Protein AF-0000000084722275 (afdb_homodimer)

Secondary structure (DSSP, 8-state):
--HHHHHHHHHHHHHHHHHHHHHHHHH---HHHHHHHHHHHHHHHHHIIIIIIHHHHHHHHTTHHHHHHHHHHHHHHHHHHHHHTGGG-S-TT-SSSSTTHHHHHHHHHHHHHHHHH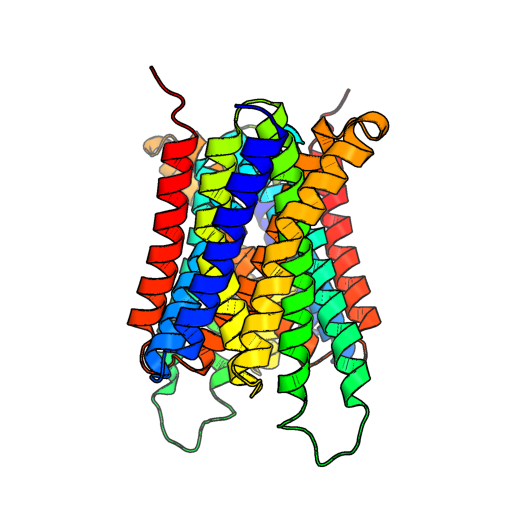HHHHHHHHHHHT-HHHHHHHHHHHHHHHHHHHHHHHHHTT--HHHHHHHHHHHHHHHHHHHHHHHHHHHHH-GGGHHHHHHHHHHHHHHHIIIIIIHHHHHHH-GGGHHHHHHHHHHHHHHHHHHHHHHHS---/--HHHHHHHHHHHHHHHHHHHHHHHHH---HHHHHHHHHHHHHHHHHIIIIIIHHHHHHHHTTHHHHHHHHHHHHHHHHHHHHHTTTT-S-TT-SSSSTTHHHHHHHHHHHHHHHHHHHHHHHHHHHHT-HHHHHHHHHHHHHHHHHHHHHHHHHTT--HHHHHHHHHHHHHHHHHHHHHHHHHHHHH-GGGHHHHHHHHHHHHHHHIIIIIIHHHHHHH-GGGHHHHHHHHHHHHHHHHHHHHHHHS---

Sequence (502 aa):
MPLAVALTLYSLIILVGALVGALAVVLTRTPTRLVTFLAFAAGVMFGAAFFHMLPEAYVGGGFWAFALVPAGFVFLMVLERYVLTHACEEPADCKEHVHGHTLGLTAFLGLSTHTLFDGIALGSAVKEGVGLMALMAITSHKVPSSLSLASILKAEGKSTSRILLFAVLYGLMVPVGAVLYFAFDAVLRFESLAPRALAFSAGTFLYVAVTDLLPHVNRHGKDNKARNLVALVTGLVLMLALARVAEFPGHMPLAVALTLYSLIILVGALVGALAVVLTRTPTRLVTFLAFAAGVMFGAAFFHMLPEAYVGGGFWAFALVPAGFVFLMVLERYVLTHACEEPADCKEHVHGHTLGLTAFLGLSTHTLFDGIALGSAVKEGVGLMALMAITSHKVPSSLSLASILKAEGKSTSRILLFAVLYGLMVPVGAVLYFAFDAVLRFESLAPRALAFSAGTFLYVAVTDLLPHVNRHGKDNKARNLVALVTGLVLMLALARVAEFPGH

Nearest PDB structures (foldseek):
  7z6n-assembly1_A  TM=6.896E-01  e=9.309E-08  Bordetella bronchiseptica
  7z6m-assembly1_A-2  TM=6.397E-01  e=1.444E-07  Bordetella bronchiseptica
  5tsb-assembly1_A  TM=6.300E-01  e=4.137E-07  Bordetella bronchiseptica RB50
  7a0g-assembly1_III  TM=2.943E-01  e=6.308E+00  Serratia marcescens
  7z6n-assembly1_A  TM=6.908E-01  e=7.361E-08  Bordetella bronchiseptica

Structure (mmCIF, N/CA/C/O backbone):
data_AF-0000000084722275-model_v1
#
loop_
_entity.id
_entity.type
_entity.pdbx_description
1 polymer 'Zinc transporter, ZIP family'
#
loop_
_atom_site.group_PDB
_atom_site.id
_atom_site.type_symbol
_atom_site.label_atom_id
_atom_site.label_alt_id
_atom_site.label_comp_id
_atom_site.label_asym_id
_atom_site.label_entity_id
_atom_site.label_seq_id
_atom_site.pdbx_PDB_ins_code
_atom_site.Cartn_x
_atom_site.Cartn_y
_atom_site.Cartn_z
_atom_site.occupancy
_atom_site.B_iso_or_equiv
_atom_site.auth_seq_id
_atom_site.auth_comp_id
_atom_site.auth_asym_id
_atom_site.auth_atom_id
_atom_site.pdbx_PDB_model_num
ATOM 1 N N . MET A 1 1 ? 23.125 -27.984 -13.422 1 70.94 1 MET A N 1
ATOM 2 C CA . MET A 1 1 ? 21.891 -28.406 -14.094 1 70.94 1 MET A CA 1
ATOM 3 C C . MET A 1 1 ? 21.625 -27.531 -15.312 1 70.94 1 MET A C 1
ATOM 5 O O . MET A 1 1 ? 21.891 -26.328 -15.297 1 70.94 1 MET A O 1
ATOM 9 N N . PRO A 1 2 ? 21.266 -28.172 -16.453 1 86 2 PRO A N 1
ATOM 10 C CA . PRO A 1 2 ? 20.953 -27.328 -17.625 1 86 2 PRO A CA 1
ATOM 11 C C . PRO A 1 2 ? 19.844 -26.328 -17.344 1 86 2 PRO A C 1
ATOM 13 O O . PRO A 1 2 ? 18.922 -26.609 -16.562 1 86 2 PRO A O 1
ATOM 16 N N . LEU A 1 3 ? 20.047 -25.203 -17.812 1 87.31 3 LEU A N 1
ATOM 17 C CA . LEU A 1 3 ? 19.156 -24.062 -17.594 1 87.31 3 LEU A CA 1
ATOM 18 C C . LEU A 1 3 ? 17.703 -24.453 -17.844 1 87.31 3 LEU A C 1
ATOM 20 O O . LEU A 1 3 ? 16.828 -24.125 -17.047 1 87.31 3 LEU A O 1
ATOM 24 N N . ALA A 1 4 ? 17.5 -25.203 -18.906 1 89 4 ALA A N 1
ATOM 25 C CA . ALA A 1 4 ? 16.141 -25.594 -19.297 1 89 4 ALA A CA 1
ATOM 26 C C . ALA A 1 4 ? 15.523 -26.531 -18.25 1 89 4 ALA A C 1
ATOM 28 O O . ALA A 1 4 ? 14.328 -26.438 -17.969 1 89 4 ALA A O 1
ATOM 29 N N . VAL A 1 5 ? 16.297 -27.391 -17.719 1 90.81 5 VAL A N 1
ATOM 30 C CA . VAL A 1 5 ? 15.828 -28.344 -16.734 1 90.81 5 VAL A CA 1
ATOM 31 C C . VAL A 1 5 ? 15.477 -27.625 -15.438 1 90.81 5 VAL A C 1
ATOM 33 O O . VAL A 1 5 ? 14.43 -27.875 -14.844 1 90.81 5 VAL A O 1
ATOM 36 N N . ALA A 1 6 ? 16.328 -26.734 -15.07 1 91.94 6 ALA A N 1
ATOM 37 C CA . ALA A 1 6 ? 16.078 -25.969 -13.859 1 91.94 6 ALA A CA 1
ATOM 38 C C . ALA A 1 6 ? 14.805 -25.141 -13.992 1 91.94 6 ALA A C 1
ATOM 40 O O . ALA A 1 6 ? 13.969 -25.141 -13.086 1 91.94 6 ALA A O 1
ATOM 41 N N . LEU A 1 7 ? 14.641 -24.547 -15.094 1 92.69 7 LEU A N 1
ATOM 42 C CA . LEU A 1 7 ? 13.469 -23.703 -15.32 1 92.69 7 LEU A CA 1
ATOM 43 C C . LEU A 1 7 ? 12.188 -24.531 -15.32 1 92.69 7 LEU A C 1
ATOM 45 O O . LEU A 1 7 ? 11.18 -24.109 -14.75 1 92.69 7 LEU A O 1
ATOM 49 N N . THR A 1 8 ? 12.312 -25.641 -15.992 1 93.31 8 THR A N 1
ATOM 50 C CA . THR A 1 8 ? 11.141 -26.5 -16.062 1 93.31 8 THR A CA 1
ATOM 51 C C . THR A 1 8 ? 10.773 -27.016 -14.672 1 93.31 8 THR A C 1
ATOM 53 O O . THR A 1 8 ? 9.609 -27 -14.281 1 93.31 8 THR A O 1
ATOM 56 N N . LEU A 1 9 ? 11.734 -27.422 -13.938 1 95.12 9 LEU A N 1
ATOM 57 C CA . LEU A 1 9 ? 11.5 -27.953 -12.594 1 95.12 9 LEU A CA 1
ATOM 58 C C . LEU A 1 9 ? 10.938 -26.875 -11.68 1 95.12 9 LEU A C 1
ATOM 60 O O . LEU A 1 9 ? 9.961 -27.109 -10.961 1 95.12 9 LEU A O 1
ATOM 64 N N . TYR A 1 10 ? 11.562 -25.766 -11.711 1 95.44 10 TYR A N 1
ATOM 65 C CA . TYR A 1 10 ? 11.117 -24.672 -10.859 1 95.44 10 TYR A CA 1
ATOM 66 C C . TYR A 1 10 ? 9.711 -24.219 -11.234 1 95.44 10 TYR A C 1
ATOM 68 O O . TYR A 1 10 ? 8.883 -23.969 -10.359 1 95.44 10 TYR A O 1
ATOM 76 N N . SER A 1 11 ? 9.438 -24.156 -12.5 1 95.44 11 SER A N 1
ATOM 77 C CA . SER A 1 11 ? 8.109 -23.766 -12.961 1 95.44 11 SER A CA 1
ATOM 78 C C . SER A 1 11 ? 7.055 -24.766 -12.523 1 95.44 11 SER A C 1
ATOM 80 O O . SER A 1 11 ? 5.945 -24.391 -12.148 1 95.44 11 SER A O 1
ATOM 82 N N . LEU A 1 12 ? 7.438 -25.969 -12.594 1 95.31 12 LEU A N 1
ATOM 83 C CA . LEU A 1 12 ? 6.512 -27.016 -12.172 1 95.31 12 LEU A CA 1
ATOM 84 C C . LEU A 1 12 ? 6.215 -26.906 -10.68 1 95.31 12 LEU A C 1
ATOM 86 O O . LEU A 1 12 ? 5.062 -27.062 -10.266 1 95.31 12 LEU A O 1
ATOM 90 N N . ILE A 1 13 ? 7.203 -26.719 -9.93 1 95.88 13 ILE A N 1
ATOM 91 C CA . ILE A 1 13 ? 7.039 -26.578 -8.484 1 95.88 13 ILE A CA 1
ATOM 92 C C . ILE A 1 13 ? 6.098 -25.422 -8.188 1 95.88 13 ILE A C 1
ATOM 94 O O . ILE A 1 13 ? 5.191 -25.547 -7.355 1 95.88 13 ILE A O 1
ATOM 98 N N . ILE A 1 14 ? 6.285 -24.359 -8.859 1 95.31 14 ILE A N 1
ATOM 99 C CA . ILE A 1 14 ? 5.473 -23.172 -8.656 1 95.31 14 ILE A CA 1
ATOM 100 C C . ILE A 1 14 ? 4.039 -23.438 -9.102 1 95.31 14 ILE A C 1
ATOM 102 O O . ILE A 1 14 ? 3.088 -23.031 -8.422 1 95.31 14 ILE A O 1
ATOM 106 N N . LEU A 1 15 ? 3.908 -24.141 -10.211 1 95.5 15 LEU A N 1
ATOM 107 C CA . LEU A 1 15 ? 2.584 -24.516 -10.695 1 95.5 15 LEU A CA 1
ATOM 108 C C . LEU A 1 15 ? 1.864 -25.406 -9.688 1 95.5 15 LEU A C 1
ATOM 110 O O . LEU A 1 15 ? 0.67 -25.219 -9.438 1 95.5 15 LEU A O 1
ATOM 114 N N . VAL A 1 16 ? 2.562 -26.312 -9.164 1 95.94 16 VAL A N 1
ATOM 115 C CA . VAL A 1 16 ? 1.996 -27.188 -8.141 1 95.94 16 VAL A CA 1
ATOM 116 C C . VAL A 1 16 ? 1.581 -26.359 -6.926 1 95.94 16 VAL A C 1
ATOM 118 O O . VAL A 1 16 ? 0.532 -26.609 -6.328 1 95.94 16 VAL A O 1
ATOM 121 N N . GLY A 1 17 ? 2.391 -25.438 -6.566 1 94.62 17 GLY A N 1
ATOM 122 C CA . GLY A 1 17 ? 2.029 -24.531 -5.484 1 94.62 17 GLY A CA 1
ATOM 123 C C . GLY A 1 17 ? 0.72 -23.797 -5.727 1 94.62 17 GLY A C 1
ATOM 124 O O . GLY A 1 17 ? -0.114 -23.703 -4.824 1 94.62 17 GLY A O 1
ATOM 125 N N . ALA A 1 18 ? 0.558 -23.328 -6.922 1 95.12 18 ALA A N 1
ATOM 126 C CA . ALA A 1 18 ? -0.686 -22.656 -7.293 1 95.12 18 ALA A CA 1
ATOM 127 C C . ALA A 1 18 ? -1.877 -23.594 -7.168 1 95.12 18 ALA A C 1
ATOM 129 O O . ALA A 1 18 ? -2.934 -23.203 -6.66 1 95.12 18 ALA A O 1
ATOM 130 N N . LEU A 1 19 ? -1.652 -24.797 -7.57 1 95.62 19 LEU A N 1
ATOM 131 C CA . LEU A 1 19 ? -2.725 -25.781 -7.512 1 95.62 19 LEU A CA 1
ATOM 132 C C . LEU A 1 19 ? -3.051 -26.156 -6.07 1 95.62 19 LEU A C 1
ATOM 134 O O . LEU A 1 19 ? -4.215 -26.344 -5.723 1 95.62 19 LEU A O 1
ATOM 138 N N . VAL A 1 20 ? -2.059 -26.281 -5.277 1 94.81 20 VAL A N 1
ATOM 139 C CA . VAL A 1 20 ? -2.246 -26.609 -3.869 1 94.81 20 VAL A CA 1
ATOM 140 C C . VAL A 1 20 ? -3.072 -25.516 -3.193 1 94.81 20 VAL A C 1
ATOM 142 O O . VAL A 1 20 ? -3.998 -25.797 -2.434 1 94.81 20 VAL A O 1
ATOM 145 N N . GLY A 1 21 ? -2.729 -24.281 -3.455 1 93.81 21 GLY A N 1
ATOM 146 C CA . GLY A 1 21 ? -3.502 -23.188 -2.908 1 93.81 21 GLY A CA 1
ATOM 147 C C . GLY A 1 21 ? -4.965 -23.219 -3.311 1 93.81 21 GLY A C 1
ATOM 148 O O . GLY A 1 21 ? -5.848 -23.031 -2.475 1 93.81 21 GLY A O 1
ATOM 149 N N . ALA A 1 22 ? -5.191 -23.516 -4.555 1 95.25 22 ALA A N 1
ATOM 150 C CA . ALA A 1 22 ? -6.559 -23.578 -5.059 1 95.25 22 ALA A CA 1
ATOM 151 C C . ALA A 1 22 ? -7.305 -24.766 -4.461 1 95.25 22 ALA A C 1
ATOM 153 O O . ALA A 1 22 ? -8.477 -24.656 -4.086 1 95.25 22 ALA A O 1
ATOM 154 N N . LEU A 1 23 ? -6.66 -25.859 -4.371 1 94.88 23 LEU A N 1
ATOM 155 C CA . LEU A 1 23 ? -7.266 -27.062 -3.824 1 94.88 23 LEU A CA 1
ATOM 156 C C . LEU A 1 23 ? -7.645 -26.859 -2.359 1 94.88 23 LEU A C 1
ATOM 158 O O . LEU A 1 23 ? -8.68 -27.359 -1.912 1 94.88 23 LEU A O 1
ATOM 162 N N . ALA A 1 24 ? -6.84 -26.188 -1.645 1 92.75 24 ALA A N 1
ATOM 163 C CA . ALA A 1 24 ? -7.141 -25.906 -0.242 1 92.75 24 ALA A CA 1
ATOM 164 C C . ALA A 1 24 ? -8.477 -25.188 -0.1 1 92.75 24 ALA A C 1
ATOM 166 O O . ALA A 1 24 ? -9.258 -25.484 0.8 1 92.75 24 ALA A O 1
ATOM 167 N N . VAL A 1 25 ? -8.711 -24.312 -0.997 1 91.81 25 VAL A N 1
ATOM 168 C CA . VAL A 1 25 ? -9.945 -23.531 -0.958 1 91.81 25 VAL A CA 1
ATOM 169 C C . VAL A 1 25 ? -11.125 -24.422 -1.356 1 91.81 25 VAL A C 1
ATOM 171 O O . VAL A 1 25 ? -12.172 -24.406 -0.705 1 91.81 25 VAL A O 1
ATOM 174 N N . VAL A 1 26 ? -10.977 -25.219 -2.375 1 92.94 26 VAL A N 1
ATOM 175 C CA . VAL A 1 26 ? -12.047 -26.062 -2.887 1 92.94 26 VAL A CA 1
ATOM 176 C C . VAL A 1 26 ? -12.445 -27.094 -1.827 1 92.94 26 VAL A C 1
ATOM 178 O O . VAL A 1 26 ? -13.625 -27.422 -1.695 1 92.94 26 VAL A O 1
ATOM 181 N N . LEU A 1 27 ? -11.477 -27.438 -1.078 1 92.19 27 LEU A N 1
ATOM 182 C CA . LEU A 1 27 ? -11.719 -28.484 -0.098 1 92.19 27 LEU A CA 1
ATOM 183 C C . LEU A 1 27 ? -12.211 -27.906 1.221 1 92.19 27 LEU A C 1
ATOM 185 O O . LEU A 1 27 ? -12.688 -28.641 2.092 1 92.19 27 LEU A O 1
ATOM 189 N N . THR A 1 28 ? -12.023 -26.672 1.397 1 88.12 28 THR A N 1
ATOM 190 C CA . THR A 1 28 ? -12.453 -26.047 2.639 1 88.12 28 THR A CA 1
ATOM 191 C C . THR A 1 28 ? -13.953 -25.766 2.613 1 88.12 28 THR A C 1
ATOM 193 O O . THR A 1 28 ? -14.453 -25.109 1.698 1 88.12 28 THR A O 1
ATOM 196 N N . ARG A 1 29 ? -14.625 -26.234 3.637 1 81.88 29 ARG A N 1
ATOM 197 C CA . ARG A 1 29 ? -16.078 -26.109 3.699 1 81.88 29 ARG A CA 1
ATOM 198 C C . ARG A 1 29 ? -16.5 -25.109 4.77 1 81.88 29 ARG A C 1
ATOM 200 O O . ARG A 1 29 ? -17.656 -24.719 4.836 1 81.88 29 ARG A O 1
ATOM 207 N N . THR A 1 30 ? -15.578 -24.688 5.559 1 85.25 30 THR A N 1
ATOM 208 C CA . THR A 1 30 ? -15.914 -23.766 6.645 1 85.25 30 THR A CA 1
ATOM 209 C C . THR A 1 30 ? -15.57 -22.328 6.266 1 85.25 30 THR A C 1
ATOM 211 O O . THR A 1 30 ? -14.398 -21.984 6.125 1 85.25 30 THR A O 1
ATOM 214 N N . PRO A 1 31 ? -16.516 -21.562 6.195 1 81.75 31 PRO A N 1
ATOM 215 C CA . PRO A 1 31 ? -16.297 -20.172 5.773 1 81.75 31 PRO A CA 1
ATOM 216 C C . PRO A 1 31 ? -15.312 -19.438 6.676 1 81.75 31 PRO A C 1
ATOM 218 O O . PRO A 1 31 ? -14.531 -18.609 6.195 1 81.75 31 PRO A O 1
ATOM 221 N N . THR A 1 32 ? -15.336 -19.812 7.863 1 85.38 32 THR A N 1
ATOM 222 C CA . THR A 1 32 ? -14.461 -19.125 8.812 1 85.38 32 THR A CA 1
ATOM 223 C C . THR A 1 32 ? -13 -19.453 8.523 1 85.38 32 THR A C 1
ATOM 225 O O . THR A 1 32 ? -12.133 -18.578 8.641 1 85.38 32 THR A O 1
ATOM 228 N N . ARG A 1 33 ? -12.781 -20.656 8.148 1 87.38 33 ARG A N 1
ATOM 229 C CA . ARG A 1 33 ? -11.414 -21.047 7.816 1 87.38 33 ARG A CA 1
ATOM 230 C C . ARG A 1 33 ? -10.945 -20.359 6.543 1 87.38 33 ARG A C 1
ATOM 232 O O . ARG A 1 33 ? -9.773 -19.969 6.441 1 87.38 33 ARG A O 1
ATOM 239 N N . LEU A 1 34 ? -11.836 -20.188 5.691 1 86.56 34 LEU A N 1
ATOM 240 C CA . LEU A 1 34 ? -11.492 -19.516 4.438 1 86.56 34 LEU A CA 1
ATOM 241 C C . LEU A 1 34 ? -11.086 -18.062 4.684 1 86.56 34 LEU A C 1
ATOM 243 O O . LEU A 1 34 ? -10.109 -17.578 4.105 1 86.56 34 LEU A O 1
ATOM 247 N N . VAL A 1 35 ? -11.828 -17.484 5.543 1 89.69 35 VAL A N 1
ATOM 248 C CA . VAL A 1 35 ? -11.562 -16.078 5.855 1 89.69 35 VAL A CA 1
ATOM 249 C C . VAL A 1 35 ? -10.195 -15.961 6.535 1 89.69 35 VAL A C 1
ATOM 251 O O . VAL A 1 35 ? -9.43 -15.039 6.242 1 89.69 35 VAL A O 1
ATOM 254 N N . THR A 1 36 ? -9.914 -16.906 7.336 1 90.56 36 THR A N 1
ATOM 255 C CA . THR A 1 36 ? -8.625 -16.906 8.016 1 90.56 36 THR A CA 1
ATOM 256 C C . THR A 1 36 ? -7.492 -17.125 7.027 1 90.56 36 THR A C 1
ATOM 258 O O . THR A 1 36 ? -6.445 -16.484 7.121 1 90.56 36 THR A O 1
ATOM 261 N N . PHE A 1 37 ? -7.723 -17.969 6.094 1 88.12 37 PHE A N 1
ATOM 262 C CA . PHE A 1 37 ? -6.734 -18.203 5.047 1 88.12 37 PHE A CA 1
ATOM 263 C C . PHE A 1 37 ? -6.496 -16.938 4.23 1 88.12 37 PHE A C 1
ATOM 265 O O . PHE A 1 37 ? -5.355 -16.641 3.861 1 88.12 37 PHE A O 1
ATOM 272 N N . LEU A 1 38 ? -7.566 -16.281 4.047 1 89.38 38 LEU A N 1
ATOM 273 C CA . LEU A 1 38 ? -7.461 -15.055 3.268 1 89.38 38 LEU A CA 1
ATOM 274 C C . LEU A 1 38 ? -6.68 -13.992 4.031 1 89.38 38 LEU A C 1
ATOM 276 O O . LEU A 1 38 ? -5.898 -13.242 3.438 1 89.38 38 LEU A O 1
ATOM 280 N N . ALA A 1 39 ? -6.898 -13.977 5.297 1 93.38 39 ALA A N 1
ATOM 281 C CA . ALA A 1 39 ? -6.145 -13.047 6.133 1 93.38 39 ALA A CA 1
ATOM 282 C C . ALA A 1 39 ? -4.652 -13.359 6.098 1 93.38 39 ALA A C 1
ATOM 284 O O . ALA A 1 39 ? -3.824 -12.453 5.969 1 93.38 39 ALA A O 1
ATOM 285 N N . PHE A 1 40 ? -4.375 -14.617 6.18 1 92.62 40 PHE A N 1
ATOM 286 C CA . PHE A 1 40 ? -2.994 -15.07 6.086 1 92.62 40 PHE A CA 1
ATOM 287 C C . PHE A 1 40 ? -2.396 -14.703 4.73 1 92.62 40 PHE A C 1
ATOM 289 O O . PHE A 1 40 ? -1.274 -14.195 4.66 1 92.62 40 PHE A O 1
ATOM 296 N N . ALA A 1 41 ? -3.164 -14.922 3.719 1 90.69 41 ALA A N 1
ATOM 297 C CA . ALA A 1 41 ? -2.713 -14.617 2.363 1 90.69 41 ALA A CA 1
ATOM 298 C C . ALA A 1 41 ? -2.447 -13.125 2.199 1 90.69 41 ALA A C 1
ATOM 300 O O . ALA A 1 41 ? -1.479 -12.727 1.546 1 90.69 41 ALA A O 1
ATOM 301 N N . ALA A 1 42 ? -3.285 -12.328 2.748 1 93 42 ALA A N 1
ATOM 302 C CA . ALA A 1 42 ? -3.09 -10.883 2.695 1 93 42 ALA A CA 1
ATOM 303 C C . ALA A 1 42 ? -1.769 -10.484 3.348 1 93 42 ALA A C 1
ATOM 305 O O . ALA A 1 42 ? -1.024 -9.664 2.805 1 93 42 ALA A O 1
ATOM 306 N N . GLY A 1 43 ? -1.472 -11.094 4.48 1 94.19 43 GLY A N 1
ATOM 307 C CA . GLY A 1 43 ? -0.21 -10.844 5.156 1 94.19 43 GLY A CA 1
ATOM 308 C C . GLY A 1 43 ? 1 -11.242 4.336 1 94.19 43 GLY A C 1
ATOM 309 O O . GLY A 1 43 ? 1.98 -10.5 4.258 1 94.19 43 GLY A O 1
ATOM 310 N N . VAL A 1 44 ? 0.883 -12.344 3.75 1 92.31 44 VAL A N 1
ATOM 311 C CA . VAL A 1 44 ? 1.979 -12.859 2.934 1 92.31 44 VAL A CA 1
ATOM 312 C C . VAL A 1 44 ? 2.209 -11.938 1.738 1 92.31 44 VAL A C 1
ATOM 314 O O . VAL A 1 44 ? 3.35 -11.594 1.425 1 92.31 44 VAL A O 1
ATOM 317 N N . MET A 1 45 ? 1.144 -11.586 1.123 1 90 45 MET A N 1
ATOM 318 C CA . MET A 1 45 ? 1.269 -10.742 -0.063 1 90 45 MET A CA 1
ATOM 319 C C . MET A 1 45 ? 1.81 -9.367 0.304 1 90 45 MET A C 1
ATOM 321 O O . MET A 1 45 ? 2.658 -8.82 -0.403 1 90 45 MET A O 1
ATOM 325 N N . PHE A 1 46 ? 1.295 -8.875 1.338 1 93.12 46 PHE A N 1
ATOM 326 C CA . PHE A 1 46 ? 1.776 -7.598 1.846 1 93.12 46 PHE A CA 1
ATOM 327 C C . PHE A 1 46 ? 3.254 -7.68 2.211 1 93.12 46 PHE A C 1
ATOM 329 O O . PHE A 1 46 ? 4.043 -6.812 1.833 1 93.12 46 PHE A O 1
ATOM 336 N N . GLY A 1 47 ? 3.672 -8.703 2.908 1 92.88 47 GLY A N 1
ATOM 337 C CA . GLY A 1 47 ? 5.062 -8.938 3.266 1 92.88 47 GLY A CA 1
ATOM 338 C C . GLY A 1 47 ? 5.957 -9.164 2.062 1 92.88 47 GLY A C 1
ATOM 339 O O . GLY A 1 47 ? 7.078 -8.656 2.014 1 92.88 47 GLY A O 1
ATOM 340 N N . ALA A 1 48 ? 5.453 -9.914 1.145 1 89.81 48 ALA A N 1
ATOM 341 C CA . ALA A 1 48 ? 6.223 -10.156 -0.072 1 89.81 48 ALA A CA 1
ATOM 342 C C . ALA A 1 48 ? 6.527 -8.852 -0.8 1 89.81 48 ALA A C 1
ATOM 344 O O . ALA A 1 48 ? 7.637 -8.664 -1.306 1 89.81 48 ALA A O 1
ATOM 345 N N . ALA A 1 49 ? 5.602 -7.977 -0.807 1 91.31 49 ALA A N 1
ATOM 346 C CA . ALA A 1 49 ? 5.773 -6.695 -1.489 1 91.31 49 ALA A CA 1
ATOM 347 C C . ALA A 1 49 ? 6.848 -5.855 -0.809 1 91.31 49 ALA A C 1
ATOM 349 O O . ALA A 1 49 ? 7.758 -5.344 -1.471 1 91.31 49 ALA A O 1
ATOM 350 N N . PHE A 1 50 ? 6.875 -5.84 0.513 1 92.44 50 PHE A N 1
ATOM 351 C CA . PHE A 1 50 ? 7.707 -4.875 1.22 1 92.44 50 PHE A CA 1
ATOM 352 C C . PHE A 1 50 ? 9.031 -5.508 1.646 1 92.44 50 PHE A C 1
ATOM 354 O O . PHE A 1 50 ? 10.047 -4.824 1.75 1 92.44 50 PHE A O 1
ATOM 361 N N . PHE A 1 51 ? 9.016 -6.812 1.908 1 90.88 51 PHE A N 1
ATOM 362 C CA . PHE A 1 51 ? 10.219 -7.41 2.49 1 90.88 51 PHE A CA 1
ATOM 363 C C . PHE A 1 51 ? 11.062 -8.078 1.417 1 90.88 51 PHE A C 1
ATOM 365 O O . PHE A 1 51 ? 12.258 -8.305 1.616 1 90.88 51 PHE A O 1
ATOM 372 N N . HIS A 1 52 ? 10.477 -8.336 0.359 1 86.69 52 HIS A N 1
ATOM 373 C CA . HIS A 1 52 ? 11.219 -9.062 -0.661 1 86.69 52 HIS A CA 1
ATOM 374 C C . HIS A 1 52 ? 11.25 -8.297 -1.978 1 86.69 52 HIS A C 1
ATOM 376 O O . HIS A 1 52 ? 12.32 -7.887 -2.436 1 86.69 52 HIS A O 1
ATOM 382 N N . MET A 1 53 ? 10.164 -7.988 -2.561 1 87.38 53 MET A N 1
ATOM 383 C CA . MET A 1 53 ? 10.078 -7.441 -3.912 1 87.38 53 MET A CA 1
ATOM 384 C C . MET A 1 53 ? 10.68 -6.039 -3.965 1 87.38 53 MET A C 1
ATOM 386 O O . MET A 1 53 ? 11.508 -5.746 -4.824 1 87.38 53 MET A O 1
ATOM 390 N N . LEU A 1 54 ? 10.25 -5.227 -3.049 1 89 54 LEU A N 1
ATOM 391 C CA . LEU A 1 54 ? 10.68 -3.83 -3.088 1 89 54 LEU A CA 1
ATOM 392 C C . LEU A 1 54 ? 12.172 -3.707 -2.805 1 89 54 LEU A C 1
ATOM 394 O O . LEU A 1 54 ? 12.883 -3.002 -3.521 1 8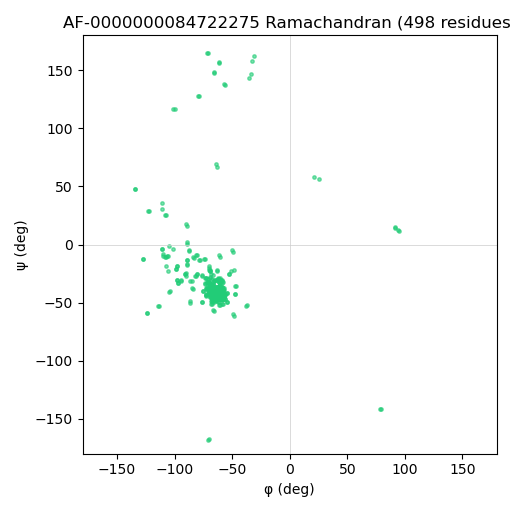9 54 LEU A O 1
ATOM 398 N N . PRO A 1 55 ? 12.719 -4.355 -1.796 1 87.31 55 PRO A N 1
ATOM 399 C CA . PRO A 1 55 ? 14.164 -4.285 -1.574 1 87.31 55 PRO A CA 1
ATOM 400 C C . PRO A 1 55 ? 14.969 -4.797 -2.768 1 87.31 55 PRO A C 1
ATOM 402 O O . PRO A 1 55 ? 15.953 -4.168 -3.166 1 87.31 55 PRO A O 1
ATOM 405 N N . GLU A 1 56 ? 14.555 -5.879 -3.348 1 82.44 56 GLU A N 1
ATOM 406 C CA . GLU A 1 56 ? 15.242 -6.414 -4.516 1 82.44 56 GLU A CA 1
ATOM 407 C C . GLU A 1 56 ? 15.148 -5.457 -5.699 1 82.44 56 GLU A C 1
ATOM 409 O O . GLU A 1 56 ? 16.125 -5.266 -6.43 1 82.44 56 GLU A O 1
ATOM 414 N N . ALA A 1 57 ? 14.008 -4.926 -5.844 1 85.44 57 ALA A N 1
ATOM 415 C CA . ALA A 1 57 ? 13.812 -3.967 -6.926 1 85.44 57 ALA A CA 1
ATOM 416 C C . ALA A 1 57 ? 14.703 -2.742 -6.738 1 85.44 57 ALA A C 1
ATOM 418 O O . ALA A 1 57 ? 15.242 -2.209 -7.711 1 85.44 57 ALA A O 1
ATOM 419 N N . TYR A 1 58 ? 14.82 -2.324 -5.578 1 84.69 58 TYR A N 1
ATOM 420 C CA . TYR A 1 58 ? 15.625 -1.139 -5.312 1 84.69 58 TYR A CA 1
ATOM 421 C C . TYR A 1 58 ? 17.109 -1.425 -5.531 1 84.69 58 TYR A C 1
ATOM 423 O O . TYR A 1 58 ? 17.828 -0.608 -6.117 1 84.69 58 TYR A O 1
ATOM 431 N N . VAL A 1 59 ? 17.594 -2.523 -5.047 1 83.25 59 VAL A N 1
ATOM 432 C CA . VAL A 1 59 ? 19 -2.893 -5.191 1 83.25 59 VAL A CA 1
ATOM 433 C C . VAL A 1 59 ? 19.344 -3.018 -6.672 1 83.25 59 VAL A C 1
ATOM 435 O O . VAL A 1 59 ? 20.406 -2.58 -7.105 1 83.25 59 VAL A O 1
ATOM 438 N N . GLY A 1 60 ? 18.406 -3.51 -7.422 1 78.94 60 GLY A N 1
ATOM 439 C CA . GLY A 1 60 ? 18.672 -3.742 -8.828 1 78.94 60 GLY A CA 1
ATOM 440 C C . GLY A 1 60 ? 18.328 -2.557 -9.711 1 78.94 60 GLY A C 1
ATOM 441 O O . GLY A 1 60 ? 18.875 -2.41 -10.805 1 78.94 60 GLY A O 1
ATOM 442 N N . GLY A 1 61 ? 17.422 -1.729 -9.281 1 79.06 61 GLY A N 1
ATOM 443 C CA . GLY A 1 61 ? 16.906 -0.721 -10.195 1 79.06 61 GLY A CA 1
ATOM 444 C C . GLY A 1 61 ? 16.984 0.687 -9.633 1 79.06 61 GLY A C 1
ATOM 445 O O . GLY A 1 61 ? 16.719 1.659 -10.344 1 79.06 61 GLY A O 1
ATOM 446 N N . GLY A 1 62 ? 17.25 0.845 -8.359 1 83.88 62 GLY A N 1
ATOM 447 C CA . GLY A 1 62 ? 17.375 2.164 -7.758 1 83.88 62 GLY A CA 1
ATOM 448 C C . GLY A 1 62 ? 16.031 2.818 -7.48 1 83.88 62 GLY A C 1
ATOM 449 O O . GLY A 1 62 ? 15.07 2.141 -7.113 1 83.88 62 GLY A O 1
ATOM 450 N N . PHE A 1 63 ? 15.922 4.074 -7.68 1 81.5 63 PHE A N 1
ATOM 451 C CA . PHE A 1 63 ? 14.773 4.887 -7.281 1 81.5 63 PHE A CA 1
ATOM 452 C C . PHE A 1 63 ? 13.531 4.488 -8.062 1 81.5 63 PHE A C 1
ATOM 454 O O . PHE A 1 63 ? 12.414 4.555 -7.547 1 81.5 63 PHE A O 1
ATOM 461 N N . TRP A 1 64 ? 13.766 4.039 -9.25 1 81.31 64 TRP A N 1
ATOM 462 C CA . TRP A 1 64 ? 12.625 3.691 -10.086 1 81.31 64 TRP A CA 1
ATOM 463 C C . TRP A 1 64 ? 11.82 2.551 -9.477 1 81.31 64 TRP A C 1
ATOM 465 O O . TRP A 1 64 ? 10.648 2.359 -9.805 1 81.31 64 TRP A O 1
ATOM 475 N N . ALA A 1 65 ? 12.438 1.752 -8.602 1 81.56 65 ALA A N 1
ATOM 476 C CA . ALA A 1 65 ? 11.742 0.682 -7.887 1 81.56 65 ALA A CA 1
ATOM 477 C C . ALA A 1 65 ? 10.578 1.235 -7.062 1 81.56 65 ALA A C 1
ATOM 479 O O . ALA A 1 65 ? 9.516 0.621 -6.992 1 81.56 65 ALA A O 1
ATOM 480 N N . PHE A 1 66 ? 10.766 2.447 -6.613 1 84.88 66 PHE A N 1
ATOM 481 C CA . PHE A 1 66 ? 9.734 3.062 -5.781 1 84.88 66 PHE A CA 1
ATOM 482 C C . PHE A 1 66 ? 8.625 3.648 -6.645 1 84.88 66 PHE A C 1
ATOM 484 O O . PHE A 1 66 ? 7.461 3.666 -6.238 1 84.88 66 PHE A O 1
ATOM 491 N N . ALA A 1 67 ? 9.016 4.004 -7.844 1 87 67 ALA A N 1
ATOM 492 C CA . ALA A 1 67 ? 8.055 4.668 -8.719 1 87 67 ALA A CA 1
ATOM 493 C C . ALA A 1 67 ? 7.121 3.658 -9.383 1 87 67 ALA A C 1
ATOM 495 O O . ALA A 1 67 ? 5.961 3.963 -9.664 1 87 67 ALA A O 1
ATOM 496 N N . LEU A 1 68 ? 7.57 2.52 -9.5 1 89.19 68 LEU A N 1
ATOM 497 C CA . LEU A 1 68 ? 6.812 1.546 -10.281 1 89.19 68 LEU A CA 1
ATOM 498 C C . LEU A 1 68 ? 5.82 0.796 -9.391 1 89.19 68 LEU A C 1
ATOM 500 O O . LEU A 1 68 ? 4.891 0.16 -9.891 1 89.19 68 LEU A O 1
ATOM 504 N N . VAL A 1 69 ? 5.973 0.909 -8.07 1 91.88 69 VAL A N 1
ATOM 505 C CA . VAL A 1 69 ? 5.031 0.251 -7.172 1 91.88 69 VAL A CA 1
ATOM 506 C C . VAL A 1 69 ? 3.66 0.912 -7.285 1 91.88 69 VAL A C 1
ATOM 508 O O . VAL A 1 69 ? 2.662 0.242 -7.562 1 91.88 69 VAL A O 1
ATOM 511 N N . PRO A 1 70 ? 3.611 2.25 -7.164 1 93.94 70 PRO A N 1
ATOM 512 C CA . PRO A 1 70 ? 2.307 2.885 -7.359 1 93.94 70 PRO A CA 1
ATOM 513 C C . PRO A 1 70 ? 1.738 2.65 -8.758 1 93.94 70 PRO A C 1
ATOM 515 O O . PRO A 1 70 ? 0.52 2.551 -8.93 1 93.94 70 PRO A O 1
ATOM 518 N N . ALA A 1 71 ? 2.609 2.553 -9.75 1 91.81 71 ALA A N 1
ATOM 519 C CA . ALA A 1 71 ? 2.15 2.301 -11.117 1 91.81 71 ALA A CA 1
ATOM 520 C C . ALA A 1 71 ? 1.438 0.954 -11.211 1 91.81 71 ALA A C 1
ATOM 522 O O . ALA A 1 71 ? 0.38 0.849 -11.836 1 91.81 71 ALA A O 1
ATOM 523 N N . GLY A 1 72 ? 2.018 -0.066 -10.633 1 90.12 72 GLY A N 1
ATOM 524 C CA . GLY A 1 72 ? 1.366 -1.366 -10.602 1 90.12 72 GLY A CA 1
ATOM 525 C C . GLY A 1 72 ? 0.042 -1.354 -9.859 1 90.12 72 GLY A C 1
ATOM 526 O O . GLY A 1 72 ? -0.924 -1.984 -10.297 1 90.12 72 GLY A O 1
ATOM 527 N N . PHE A 1 73 ? 0.024 -0.628 -8.766 1 92.69 73 PHE A N 1
ATOM 528 C CA . PHE A 1 73 ? -1.193 -0.488 -7.977 1 92.69 73 PHE A CA 1
ATOM 529 C C . PHE A 1 73 ? -2.295 0.177 -8.797 1 92.69 73 PHE A C 1
ATOM 531 O O . PHE A 1 73 ? -3.41 -0.341 -8.883 1 92.69 73 PHE A O 1
ATOM 538 N N . VAL A 1 74 ? -1.99 1.273 -9.43 1 92 74 VAL A N 1
ATOM 539 C CA . VAL A 1 74 ? -2.963 2.043 -10.195 1 92 74 VAL A CA 1
ATOM 540 C C . VAL A 1 74 ? -3.396 1.246 -11.43 1 92 74 VAL A C 1
ATOM 542 O O . VAL A 1 74 ? -4.559 1.305 -11.836 1 92 74 VAL A O 1
ATOM 545 N N . PHE A 1 75 ? -2.512 0.568 -12 1 88.44 75 PHE A N 1
ATOM 546 C CA . PHE A 1 75 ? -2.828 -0.264 -13.156 1 88.44 75 PHE A CA 1
ATOM 547 C C . PHE A 1 75 ? -3.959 -1.232 -12.836 1 88.44 75 PHE A C 1
ATOM 549 O O . PHE A 1 75 ? -4.957 -1.294 -13.555 1 88.44 75 PHE A O 1
ATOM 556 N N . LEU A 1 76 ? -3.842 -1.959 -11.695 1 85.5 76 LEU A N 1
ATOM 557 C CA . LEU A 1 76 ? -4.891 -2.906 -11.336 1 85.5 76 LEU A CA 1
ATOM 558 C C . LEU A 1 76 ? -6.172 -2.178 -10.938 1 85.5 76 LEU A C 1
ATOM 560 O O . LEU A 1 76 ? -7.273 -2.652 -11.211 1 85.5 76 LEU A O 1
ATOM 564 N N . MET A 1 77 ? -5.957 -1.097 -10.32 1 87.81 77 MET A N 1
ATOM 565 C CA . MET A 1 77 ? -7.113 -0.289 -9.945 1 87.81 77 MET A CA 1
ATOM 566 C C . MET A 1 77 ? -7.914 0.119 -11.172 1 87.81 77 MET A C 1
ATOM 568 O O . MET A 1 77 ? -9.141 0.009 -11.188 1 87.81 77 MET A O 1
ATOM 572 N N . VAL A 1 78 ? -7.203 0.548 -12.164 1 86.75 78 VAL A N 1
ATOM 573 C CA . VAL A 1 78 ? -7.844 0.969 -13.406 1 86.75 78 VAL A CA 1
ATOM 574 C C . VAL A 1 78 ? -8.461 -0.241 -14.109 1 86.75 78 VAL A C 1
ATOM 576 O O . VAL A 1 78 ? -9.578 -0.172 -14.609 1 86.75 78 VAL A O 1
ATOM 579 N N . LEU A 1 79 ? -7.758 -1.281 -14.164 1 81.5 79 LEU A N 1
ATOM 580 C CA . LEU A 1 79 ? -8.258 -2.5 -14.781 1 81.5 79 LEU A CA 1
ATOM 581 C C . LEU A 1 79 ? -9.555 -2.955 -14.125 1 81.5 79 LEU A C 1
ATOM 583 O O . LEU A 1 79 ? -10.516 -3.311 -14.812 1 81.5 79 LEU A O 1
ATOM 587 N N . GLU A 1 80 ? -9.586 -2.926 -12.859 1 78 80 GLU A N 1
ATOM 588 C CA . GLU A 1 80 ? -10.773 -3.342 -12.117 1 78 80 GLU A CA 1
ATOM 589 C C . GLU A 1 80 ? -11.93 -2.375 -12.344 1 78 80 GLU A C 1
ATOM 591 O O . GLU A 1 80 ? -13.078 -2.799 -12.477 1 78 80 GLU A O 1
ATOM 596 N N . ARG A 1 81 ? -11.602 -1.144 -12.32 1 75.25 81 ARG A N 1
ATOM 597 C CA . ARG A 1 81 ? -12.625 -0.111 -12.445 1 75.25 81 ARG A CA 1
ATOM 598 C C . ARG A 1 81 ? -13.219 -0.095 -13.852 1 75.25 81 ARG A C 1
ATOM 600 O O . ARG A 1 81 ? -14.406 0.185 -14.031 1 75.25 81 ARG A O 1
ATOM 607 N N . TYR A 1 82 ? -12.445 -0.229 -14.797 1 71.38 82 TYR A N 1
ATOM 608 C CA . TYR A 1 82 ? -12.922 -0.043 -16.156 1 71.38 82 TYR A CA 1
ATOM 609 C C . TYR A 1 82 ? -13.273 -1.38 -16.797 1 71.38 82 TYR A C 1
ATOM 611 O O . TYR A 1 82 ? -14.008 -1.427 -17.781 1 71.38 82 TYR A O 1
ATOM 619 N N . VAL A 1 83 ? -12.648 -2.316 -16.5 1 60 83 VAL A N 1
ATOM 620 C CA . VAL A 1 83 ? -13.062 -3.607 -17.031 1 60 83 VAL A CA 1
ATOM 621 C C . VAL A 1 83 ? -14.336 -4.074 -16.328 1 60 83 VAL A C 1
ATOM 623 O O . VAL A 1 83 ? -15.227 -4.652 -16.953 1 60 83 VAL A O 1
ATOM 626 N N . LEU A 1 84 ? -14.578 -3.684 -15.07 1 52.66 84 LEU A N 1
ATOM 627 C CA . LEU A 1 84 ? -15.695 -4.191 -14.289 1 52.66 84 LEU A CA 1
ATOM 628 C C . LEU A 1 84 ? -16.953 -3.365 -14.547 1 52.66 84 LEU A C 1
ATOM 630 O O . LEU A 1 84 ? -18.062 -3.883 -14.453 1 52.66 84 LEU A O 1
ATOM 634 N N . THR A 1 85 ? -16.922 -2.004 -14.469 1 49.06 85 THR A N 1
ATOM 635 C CA . THR A 1 85 ? -18.141 -1.238 -14.656 1 49.06 85 THR A CA 1
ATOM 636 C C . THR A 1 85 ? -18.75 -1.526 -16.031 1 49.06 85 THR A C 1
ATOM 638 O O . THR A 1 85 ? -19.969 -1.418 -16.203 1 49.06 85 THR A O 1
ATOM 641 N N . HIS A 1 86 ? -18.047 -1.691 -16.953 1 42.97 86 HIS A N 1
ATOM 642 C CA . HIS A 1 86 ? -18.766 -1.865 -18.219 1 42.97 86 HIS A CA 1
ATOM 643 C C . HIS A 1 86 ? -19.5 -3.203 -18.25 1 42.97 86 HIS A C 1
ATOM 645 O O . HIS A 1 86 ? -20.391 -3.404 -19.078 1 42.97 86 HIS A O 1
ATOM 651 N N . ALA A 1 87 ? -19.156 -4.125 -17.484 1 38.22 87 ALA A N 1
ATOM 652 C CA . ALA A 1 87 ? -19.953 -5.344 -17.641 1 38.22 87 ALA A CA 1
ATOM 653 C C . ALA A 1 87 ? -21.328 -5.195 -17 1 38.22 87 ALA A C 1
ATOM 655 O O . ALA A 1 87 ? -22.25 -5.938 -17.328 1 38.22 87 ALA A O 1
ATOM 656 N N . CYS A 1 88 ? -21.406 -4.293 -15.969 1 38.84 88 CYS A N 1
ATOM 657 C CA . CYS A 1 88 ? -22.719 -4.227 -15.328 1 38.84 88 CYS A CA 1
ATOM 658 C C . CYS A 1 88 ? -23.609 -3.205 -16.031 1 38.84 88 CYS A C 1
ATOM 660 O O . CYS A 1 88 ? -24.625 -2.783 -15.469 1 38.84 88 CYS A O 1
ATOM 662 N N . GLU A 1 89 ? -23.312 -2.617 -16.938 1 36.28 89 GLU A N 1
ATOM 663 C CA . GLU A 1 89 ? -24.375 -1.775 -17.469 1 36.28 89 GLU A CA 1
ATOM 664 C C . GLU A 1 89 ? -25.672 -2.568 -17.641 1 36.28 89 GLU A C 1
ATOM 666 O O . GLU A 1 89 ? -26.625 -2.082 -18.234 1 36.28 89 GLU A O 1
ATOM 671 N N . GLU A 1 90 ? -25.75 -3.881 -17.453 1 35.28 90 GLU A N 1
ATOM 672 C CA . GLU A 1 90 ? -27.125 -4.316 -17.719 1 35.28 90 GLU A CA 1
ATOM 673 C C . GLU A 1 90 ? -28.078 -3.844 -16.625 1 35.28 90 GLU A C 1
ATOM 675 O O . GLU A 1 90 ? -27.641 -3.441 -15.547 1 35.28 90 GLU A O 1
ATOM 680 N N . PRO A 1 91 ? -29.562 -4.426 -16.562 1 36.06 91 PRO A N 1
ATOM 681 C CA . PRO A 1 91 ? -30.797 -3.916 -15.969 1 36.06 91 PRO A CA 1
ATOM 682 C C . PRO A 1 91 ? -30.703 -3.727 -14.453 1 36.06 91 PRO A C 1
ATOM 684 O O . PRO A 1 91 ? -29.906 -4.391 -13.797 1 36.06 91 PRO A O 1
ATOM 687 N N . ALA A 1 92 ? -31.578 -2.812 -13.773 1 36.31 92 ALA A N 1
ATOM 688 C CA . ALA A 1 92 ? -31.922 -2.324 -12.445 1 36.31 92 ALA A CA 1
ATOM 689 C C . ALA A 1 92 ? -31.875 -3.451 -11.414 1 36.31 92 ALA A C 1
ATOM 691 O O . ALA A 1 92 ? -31.688 -3.201 -10.219 1 36.31 92 ALA A O 1
ATOM 692 N N . ASP A 1 93 ? -32.5 -4.59 -11.531 1 34.38 93 ASP A N 1
ATOM 693 C CA . ASP A 1 93 ? -32.781 -5.711 -10.641 1 34.38 93 ASP A CA 1
ATOM 694 C C . ASP A 1 93 ? -31.5 -6.48 -10.305 1 34.38 93 ASP A C 1
ATOM 696 O O . ASP A 1 93 ? -31.547 -7.48 -9.586 1 34.38 93 ASP A O 1
ATOM 700 N N . CYS A 1 94 ? -30.344 -6.477 -11.047 1 32.56 94 CYS A N 1
ATOM 701 C CA . CYS A 1 94 ? -29.125 -7.277 -10.953 1 32.56 94 CYS A CA 1
ATOM 702 C C . CYS A 1 94 ? -28.125 -6.621 -10.023 1 32.56 94 CYS A C 1
ATOM 704 O O . CYS A 1 94 ? -27.031 -6.242 -10.453 1 32.56 94 CYS A O 1
ATOM 706 N N . LYS A 1 95 ? -28.312 -5.711 -9.18 1 36.53 95 LYS A N 1
ATOM 707 C CA . LYS A 1 95 ? -27.516 -4.926 -8.242 1 36.53 95 LYS A CA 1
ATOM 708 C C . LYS A 1 95 ? -26.625 -5.828 -7.391 1 36.53 95 LYS A C 1
ATOM 710 O O . LYS A 1 95 ? -25.484 -5.477 -7.094 1 36.53 95 LYS A O 1
ATOM 715 N N . GLU A 1 96 ? -27.125 -6.73 -6.637 1 39.97 96 GLU A N 1
ATOM 716 C CA . GLU A 1 96 ? -26.453 -7.535 -5.621 1 39.97 96 GLU A CA 1
ATOM 717 C C . GLU A 1 96 ? -25.547 -8.586 -6.262 1 39.97 96 GLU A C 1
ATOM 719 O O . GLU A 1 96 ? -24.531 -8.969 -5.684 1 39.97 96 GLU A O 1
ATOM 724 N N . HIS A 1 97 ? -25.969 -9.312 -7.309 1 37.69 97 HIS A N 1
ATOM 725 C CA . HIS A 1 97 ? -25.422 -10.578 -7.789 1 37.69 97 HIS A CA 1
ATOM 726 C C . HIS A 1 97 ? -24.219 -10.352 -8.703 1 37.69 97 HIS A C 1
ATOM 728 O O . HIS A 1 97 ? -23.375 -11.242 -8.867 1 37.69 97 HIS A O 1
ATOM 734 N N . VAL A 1 98 ? -24.188 -9.375 -9.531 1 39.53 98 VAL A N 1
ATOM 735 C CA . VAL A 1 98 ? -23.266 -9.219 -10.656 1 39.53 98 VAL A CA 1
ATOM 736 C C . VAL A 1 98 ? -21.969 -8.578 -10.18 1 39.53 98 VAL A C 1
ATOM 738 O O . VAL A 1 98 ? -20.906 -8.758 -10.797 1 39.53 98 VAL A O 1
ATOM 741 N N . HIS A 1 99 ? -21.922 -7.738 -9.219 1 46.47 99 HIS A N 1
ATOM 742 C CA . HIS A 1 99 ? -20.719 -7.125 -8.68 1 46.47 99 HIS A CA 1
ATOM 743 C C . HIS A 1 99 ? -19.688 -8.18 -8.297 1 46.47 99 HIS A C 1
ATOM 745 O O . HIS A 1 99 ? -18.484 -7.91 -8.312 1 46.47 99 HIS A O 1
ATOM 751 N N . GLY A 1 100 ? -20.188 -9.438 -8 1 49.31 100 GLY A N 1
ATOM 752 C CA . GLY A 1 100 ? -19.422 -10.602 -7.602 1 49.31 100 GLY A CA 1
ATOM 753 C C . GLY A 1 100 ? -18.641 -11.227 -8.75 1 49.31 100 GLY A C 1
ATOM 754 O O . GLY A 1 100 ? -17.531 -11.734 -8.555 1 49.31 100 GLY A O 1
ATOM 755 N N . HIS A 1 101 ? -19.203 -11.164 -10.055 1 54.22 101 HIS A N 1
ATOM 756 C CA . HIS A 1 101 ? -18.688 -11.961 -11.164 1 54.22 101 HIS A CA 1
ATOM 757 C C . HIS A 1 101 ? -17.422 -11.336 -11.742 1 54.22 101 HIS A C 1
ATOM 759 O O . HIS A 1 101 ? -16.578 -12.039 -12.312 1 54.22 101 HIS A O 1
ATOM 765 N N . THR A 1 102 ? -17.156 -10.164 -11.391 1 62.91 102 THR A N 1
ATOM 766 C CA . THR A 1 102 ? -16.078 -9.5 -12.109 1 62.91 102 THR A CA 1
ATOM 767 C C . THR A 1 102 ? -14.844 -9.352 -11.219 1 62.91 102 THR A C 1
ATOM 769 O O . THR A 1 102 ? -13.719 -9.242 -11.719 1 62.91 102 THR A O 1
ATOM 772 N N . LEU A 1 103 ? -15.031 -9.617 -9.992 1 69.19 103 LEU A N 1
ATOM 773 C CA . LEU A 1 103 ? -13.891 -9.523 -9.086 1 69.19 103 LEU A CA 1
ATOM 774 C C . LEU A 1 103 ? -12.891 -10.648 -9.344 1 69.19 103 LEU A C 1
ATOM 776 O O . LEU A 1 103 ? -11.68 -10.43 -9.305 1 69.19 103 LEU A O 1
ATOM 780 N N . GLY A 1 104 ? -13.539 -11.766 -9.742 1 79.88 104 GLY A N 1
ATOM 781 C CA . GLY A 1 104 ? -12.703 -12.922 -10.016 1 79.88 104 GLY A CA 1
ATOM 782 C C . GLY A 1 104 ? -11.828 -12.75 -11.242 1 79.88 104 GLY A C 1
ATOM 783 O O . GLY A 1 104 ? -10.648 -13.102 -11.219 1 79.88 104 GLY A O 1
ATOM 784 N N . LEU A 1 105 ? -12.406 -12.156 -12.227 1 82 105 LEU A N 1
ATOM 785 C CA . LEU A 1 105 ? -11.648 -11.953 -13.453 1 82 105 LEU A CA 1
ATOM 786 C C . LEU A 1 105 ? -10.562 -10.906 -13.25 1 82 105 LEU A C 1
ATOM 788 O O . LEU A 1 105 ? -9.438 -11.062 -13.727 1 82 105 LEU A O 1
ATOM 792 N N . THR A 1 106 ? -10.891 -9.875 -12.555 1 76.94 106 THR A N 1
ATOM 793 C CA . THR A 1 106 ? -9.914 -8.828 -12.297 1 76.94 106 THR A CA 1
ATOM 794 C C . THR A 1 106 ? -8.766 -9.359 -11.438 1 76.94 106 THR A C 1
ATOM 796 O O . THR A 1 106 ? -7.598 -9.078 -11.719 1 76.94 106 THR A O 1
ATOM 799 N N . ALA A 1 107 ? -9.172 -10.094 -10.484 1 82.25 107 ALA A N 1
ATOM 800 C CA . ALA A 1 107 ? -8.148 -10.703 -9.641 1 82.25 107 ALA A CA 1
ATOM 801 C C . ALA A 1 107 ? -7.266 -11.648 -10.453 1 82.25 107 ALA A C 1
ATOM 803 O O . ALA A 1 107 ? -6.043 -11.656 -10.297 1 82.25 107 ALA A O 1
ATOM 804 N N . PHE A 1 108 ? -7.914 -12.391 -11.336 1 89.56 108 PHE A N 1
ATOM 805 C CA . PHE A 1 108 ? -7.18 -13.32 -12.18 1 89.56 108 PHE A CA 1
ATOM 806 C C . PHE A 1 108 ? -6.195 -12.57 -13.078 1 89.56 108 PHE A C 1
ATOM 808 O O . PHE A 1 108 ? -5.023 -12.945 -13.164 1 89.56 108 PHE A O 1
ATOM 815 N N . LEU A 1 109 ? -6.645 -11.531 -13.688 1 84.19 109 LEU A N 1
ATOM 816 C CA . LEU A 1 109 ? -5.789 -10.773 -14.594 1 84.19 109 LEU A CA 1
ATOM 817 C C . LEU A 1 109 ? -4.652 -10.102 -13.836 1 84.19 109 LEU A C 1
ATOM 819 O O . LEU A 1 109 ? -3.504 -10.117 -14.281 1 84.19 109 LEU A O 1
ATOM 823 N N . GLY A 1 110 ? -5 -9.508 -12.789 1 82.19 110 GLY A N 1
ATOM 824 C CA . GLY A 1 110 ? -3.979 -8.859 -11.984 1 82.19 110 GLY A CA 1
ATOM 825 C C . GLY A 1 110 ? -2.928 -9.828 -11.469 1 82.19 110 GLY A C 1
ATOM 826 O O . GLY A 1 110 ? -1.729 -9.578 -11.602 1 82.19 110 GLY A O 1
ATOM 827 N N . LEU A 1 111 ? -3.406 -10.93 -10.953 1 88.06 111 LEU A N 1
ATOM 828 C CA . LEU A 1 111 ? -2.496 -11.914 -10.383 1 88.06 111 LEU A CA 1
ATOM 829 C C . LEU A 1 111 ? -1.71 -12.625 -11.477 1 88.06 111 LEU A C 1
ATOM 831 O O . LEU A 1 111 ? -0.548 -12.984 -11.273 1 88.06 111 LEU A O 1
ATOM 835 N N . SER A 1 112 ? -2.361 -12.781 -12.617 1 91.81 112 SER A N 1
ATOM 836 C CA . SER A 1 112 ? -1.658 -13.391 -13.734 1 91.81 112 SER A CA 1
ATOM 837 C C . SER A 1 112 ? -0.537 -12.492 -14.242 1 91.81 112 SER A C 1
ATOM 839 O O . SER A 1 112 ? 0.539 -12.977 -14.602 1 91.81 112 SER A O 1
ATOM 841 N N . THR A 1 113 ? -0.771 -11.273 -14.336 1 85.25 113 THR A N 1
ATOM 842 C CA . THR A 1 113 ? 0.274 -10.336 -14.719 1 85.25 113 THR A CA 1
ATOM 843 C C . THR A 1 113 ? 1.449 -10.406 -13.742 1 85.25 113 THR A C 1
ATOM 845 O O . THR A 1 113 ? 2.605 -10.477 -14.164 1 85.25 113 THR A O 1
ATOM 848 N N . HIS A 1 114 ? 1.134 -10.398 -12.547 1 86.62 114 HIS A N 1
ATOM 849 C CA . HIS A 1 114 ? 2.166 -10.531 -11.531 1 86.62 114 HIS A CA 1
ATOM 850 C C . HIS A 1 114 ? 2.957 -11.828 -11.719 1 86.62 114 HIS A C 1
ATOM 852 O O . HIS A 1 114 ? 4.191 -11.812 -11.664 1 86.62 114 HIS A O 1
ATOM 858 N N . THR A 1 115 ? 2.219 -12.898 -11.953 1 92.69 115 THR A N 1
ATOM 859 C CA . THR A 1 115 ? 2.848 -14.211 -12.102 1 92.69 115 THR A CA 1
ATOM 860 C C . THR A 1 115 ? 3.721 -14.25 -13.359 1 92.69 115 THR A C 1
ATOM 862 O O . THR A 1 115 ? 4.766 -14.906 -13.367 1 92.69 115 THR A O 1
ATOM 865 N N . LEU A 1 116 ? 3.324 -13.523 -14.305 1 90.56 116 LEU A N 1
ATOM 866 C CA . LEU A 1 116 ? 4.145 -13.398 -15.508 1 90.56 116 LEU A CA 1
ATOM 867 C C . LEU A 1 116 ? 5.488 -12.75 -15.18 1 90.56 116 LEU A C 1
ATOM 869 O O . LEU A 1 116 ? 6.535 -13.227 -15.617 1 90.56 116 LEU A O 1
ATOM 873 N N . PHE A 1 117 ? 5.438 -11.766 -14.422 1 86.38 117 PHE A N 1
ATOM 874 C CA . PHE A 1 117 ? 6.66 -11.055 -14.055 1 86.38 117 PHE A CA 1
ATOM 875 C C . PHE A 1 117 ? 7.52 -11.914 -13.133 1 86.38 117 PHE A C 1
ATOM 877 O O . PHE A 1 117 ? 8.75 -11.844 -13.18 1 86.38 117 PHE A O 1
ATOM 884 N N . ASP A 1 118 ? 6.859 -12.734 -12.312 1 87.62 118 ASP A N 1
ATOM 885 C CA . ASP A 1 118 ? 7.605 -13.727 -11.539 1 87.62 118 ASP A CA 1
ATOM 886 C C . ASP A 1 118 ? 8.43 -14.625 -12.461 1 87.62 118 ASP A C 1
ATOM 888 O O . ASP A 1 118 ? 9.57 -14.961 -12.148 1 87.62 118 ASP A O 1
ATOM 892 N N . GLY A 1 119 ? 7.785 -15 -13.531 1 90.38 119 GLY A N 1
ATOM 893 C CA . GLY A 1 119 ? 8.477 -15.844 -14.5 1 90.38 119 GLY A CA 1
ATOM 894 C C . GLY A 1 119 ? 9.703 -15.18 -15.102 1 90.38 119 GLY A C 1
ATOM 895 O O . GLY A 1 119 ? 10.742 -15.82 -15.266 1 90.38 119 GLY A O 1
ATOM 896 N N . ILE A 1 120 ? 9.547 -14 -15.438 1 84.94 120 ILE A N 1
ATOM 897 C CA . ILE A 1 120 ? 10.672 -13.25 -15.984 1 84.94 120 ILE A CA 1
ATOM 898 C C . ILE A 1 120 ? 11.797 -13.172 -14.953 1 84.94 120 ILE A C 1
ATOM 900 O O . ILE A 1 120 ? 12.961 -13.422 -15.281 1 84.94 120 ILE A O 1
ATOM 904 N N . ALA A 1 121 ? 11.438 -12.875 -13.781 1 82.81 121 ALA A N 1
ATOM 905 C CA . ALA A 1 121 ? 12.422 -12.797 -12.711 1 82.81 121 ALA A CA 1
ATOM 906 C C . ALA A 1 121 ? 13.102 -14.148 -12.492 1 82.81 121 ALA A C 1
ATOM 908 O O . ALA A 1 121 ? 14.305 -14.211 -12.25 1 82.81 121 ALA A O 1
ATOM 909 N N . LEU A 1 122 ? 12.32 -15.18 -12.547 1 87.81 122 LEU A N 1
ATOM 910 C CA . LEU A 1 122 ? 12.867 -16.531 -12.375 1 87.81 122 LEU A CA 1
ATOM 911 C C . LEU A 1 122 ? 13.859 -16.859 -13.477 1 87.81 122 LEU A C 1
ATOM 913 O O . LEU A 1 122 ? 14.938 -17.406 -13.211 1 87.81 122 LEU A O 1
ATOM 917 N N . GLY A 1 123 ? 13.445 -16.531 -14.648 1 87.75 123 GLY A N 1
ATOM 918 C CA . GLY A 1 123 ? 14.367 -16.734 -15.758 1 87.75 123 GLY A CA 1
ATOM 919 C C . GLY A 1 123 ? 15.688 -16.016 -15.57 1 87.75 123 GLY A C 1
ATOM 920 O O . GLY A 1 123 ? 16.75 -16.594 -15.766 1 87.75 123 GLY A O 1
ATOM 921 N N . SER A 1 124 ? 15.625 -14.828 -15.195 1 83 124 SER A N 1
ATOM 922 C CA . SER A 1 124 ? 16.828 -14.039 -14.945 1 83 124 SER A CA 1
ATOM 923 C C . SER A 1 124 ? 17.656 -14.641 -13.812 1 83 124 SER A C 1
ATOM 925 O O . SER A 1 124 ? 18.875 -14.734 -13.922 1 83 124 SER A O 1
ATOM 927 N N . ALA A 1 125 ? 17.016 -14.992 -12.789 1 83.88 125 ALA A N 1
ATOM 928 C CA . ALA A 1 125 ? 17.703 -15.539 -11.625 1 83.88 125 ALA A CA 1
ATOM 929 C C . ALA A 1 125 ? 18.406 -16.844 -11.969 1 83.88 125 ALA A C 1
ATOM 931 O O . ALA A 1 125 ? 19.516 -17.094 -11.516 1 83.88 125 ALA A O 1
ATOM 932 N N . VAL A 1 126 ? 17.75 -17.672 -12.727 1 87.56 126 VAL A N 1
ATOM 933 C CA . VAL A 1 126 ? 18.328 -18.938 -13.117 1 87.56 126 VAL A CA 1
ATOM 934 C C . VAL A 1 126 ? 19.562 -18.703 -13.984 1 87.56 126 VAL A C 1
ATOM 936 O O . VAL A 1 126 ? 20.594 -19.359 -13.812 1 87.56 126 VAL A O 1
ATOM 939 N N . LYS A 1 127 ? 19.453 -17.75 -14.82 1 84.56 127 LYS A N 1
ATOM 940 C CA . LYS A 1 127 ? 20.594 -17.391 -15.656 1 84.56 127 LYS A CA 1
ATOM 941 C C . LYS A 1 127 ? 21.766 -16.906 -14.805 1 84.56 127 LYS A C 1
ATOM 943 O O . LYS A 1 127 ? 22.922 -17.219 -15.102 1 84.56 127 LYS A O 1
ATOM 948 N N . GLU A 1 128 ? 21.5 -16.234 -13.781 1 82.69 128 GLU A N 1
ATOM 949 C CA . GLU A 1 128 ? 22.531 -15.633 -12.938 1 82.69 128 GLU A CA 1
ATOM 950 C C . GLU A 1 128 ? 23 -16.609 -11.867 1 82.69 128 GLU A C 1
ATOM 952 O O . GLU A 1 128 ? 23.906 -16.297 -11.078 1 82.69 128 GLU A O 1
ATOM 957 N N . GLY A 1 129 ? 22.406 -17.703 -11.766 1 85.38 129 GLY A N 1
ATOM 958 C CA . GLY A 1 129 ? 22.875 -18.734 -10.859 1 85.38 129 GL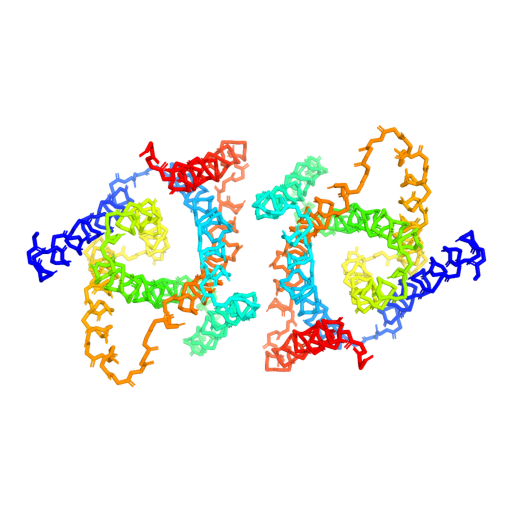Y A CA 1
ATOM 959 C C . GLY A 1 129 ? 22.234 -18.641 -9.484 1 85.38 129 GLY A C 1
ATOM 960 O O . GLY A 1 129 ? 22.703 -19.281 -8.539 1 85.38 129 GLY A O 1
ATOM 961 N N . VAL A 1 130 ? 21.141 -17.875 -9.344 1 81.81 130 VAL A N 1
ATOM 962 C CA . VAL A 1 130 ? 20.484 -17.719 -8.047 1 81.81 130 VAL A CA 1
ATOM 963 C C . VAL A 1 130 ? 19.031 -18.141 -8.148 1 81.81 130 VAL A C 1
ATOM 965 O O . VAL A 1 130 ? 18.156 -17.594 -7.461 1 81.81 130 VAL A O 1
ATOM 968 N N . GLY A 1 131 ? 18.719 -19.031 -9.016 1 86.12 131 GLY A N 1
ATOM 969 C CA . GLY A 1 131 ? 17.359 -19.484 -9.289 1 86.12 131 GLY A CA 1
ATOM 970 C C . GLY A 1 131 ? 16.688 -20.094 -8.078 1 86.12 131 GLY A C 1
ATOM 971 O O . GLY A 1 131 ? 15.469 -19.969 -7.91 1 86.12 131 GLY A O 1
ATOM 972 N N . LEU A 1 132 ? 17.453 -20.734 -7.242 1 87.44 132 LEU A N 1
ATOM 973 C CA . LEU A 1 132 ? 16.891 -21.391 -6.066 1 87.44 132 LEU A CA 1
ATOM 974 C C . LEU A 1 132 ? 16.312 -20.359 -5.094 1 87.44 132 LEU A C 1
ATOM 976 O O . LEU A 1 132 ? 15.258 -20.578 -4.5 1 87.44 132 LEU A O 1
ATOM 980 N N . MET A 1 133 ? 17.016 -19.312 -4.961 1 81.75 133 MET A N 1
ATOM 981 C CA . MET A 1 133 ? 16.531 -18.25 -4.086 1 81.75 133 MET A CA 1
ATOM 982 C C . MET A 1 133 ? 15.227 -17.656 -4.621 1 81.75 133 MET A C 1
ATOM 984 O O . MET A 1 133 ? 14.297 -17.391 -3.857 1 81.75 133 MET A O 1
ATOM 988 N N . ALA A 1 134 ? 15.242 -17.5 -5.891 1 83.12 134 ALA A N 1
ATOM 989 C CA . ALA A 1 134 ? 14.031 -16.984 -6.523 1 83.12 134 ALA A CA 1
ATOM 990 C C . ALA A 1 134 ? 12.867 -17.953 -6.379 1 83.12 134 ALA A C 1
ATOM 992 O O . ALA A 1 134 ? 11.734 -17.547 -6.121 1 83.12 134 ALA A O 1
ATOM 993 N N . LEU A 1 135 ? 13.188 -19.203 -6.539 1 89.62 135 LEU A N 1
ATOM 994 C CA . LEU A 1 135 ? 12.18 -20.234 -6.395 1 89.62 135 LEU A CA 1
ATOM 995 C C . LEU A 1 135 ? 11.555 -20.203 -5 1 89.62 135 LEU A C 1
ATOM 997 O O . LEU A 1 135 ? 10.336 -20.25 -4.859 1 89.62 135 LEU A O 1
ATOM 1001 N N . MET A 1 136 ? 12.312 -20.047 -4.035 1 85.56 136 MET A N 1
ATOM 1002 C CA . MET A 1 136 ? 11.828 -20.047 -2.656 1 85.56 136 MET A CA 1
ATOM 1003 C C . MET A 1 136 ? 10.938 -18.828 -2.398 1 85.56 136 MET A C 1
ATOM 1005 O O . MET A 1 136 ? 9.875 -18.953 -1.782 1 85.56 136 MET A O 1
ATOM 1009 N N . ALA A 1 137 ? 11.422 -17.812 -2.9 1 79.69 137 ALA A N 1
ATOM 1010 C CA . ALA A 1 137 ? 10.656 -16.578 -2.707 1 79.69 137 ALA A CA 1
ATOM 1011 C C . ALA A 1 137 ? 9.305 -16.672 -3.408 1 79.69 137 ALA A C 1
ATOM 1013 O O . ALA A 1 137 ? 8.266 -16.375 -2.811 1 79.69 137 ALA A O 1
ATOM 1014 N N . ILE A 1 138 ? 9.289 -17.109 -4.648 1 87.25 138 ILE A N 1
ATOM 1015 C CA . ILE A 1 138 ? 8.078 -17.156 -5.465 1 87.25 138 ILE A CA 1
ATOM 1016 C C . ILE A 1 138 ? 7.109 -18.188 -4.895 1 87.25 138 ILE A C 1
ATOM 1018 O O . ILE A 1 138 ? 5.914 -17.922 -4.754 1 87.25 138 ILE A O 1
ATOM 1022 N N . THR A 1 139 ? 7.648 -19.297 -4.504 1 89.62 139 THR A N 1
ATOM 1023 C CA . THR A 1 139 ? 6.793 -20.375 -3.992 1 89.62 139 THR A CA 1
ATOM 1024 C C . THR A 1 139 ? 6.148 -19.953 -2.672 1 89.62 139 THR A C 1
ATOM 1026 O O . THR A 1 139 ? 5.004 -20.312 -2.393 1 89.62 139 THR A O 1
ATOM 1029 N N . SER A 1 140 ? 6.816 -19.203 -1.89 1 85.38 140 SER A N 1
ATOM 1030 C CA . SER A 1 140 ? 6.328 -18.797 -0.576 1 85.38 140 SER A CA 1
ATOM 1031 C C . SER A 1 140 ? 5.059 -17.969 -0.694 1 85.38 140 SER A C 1
ATOM 1033 O O . SER A 1 140 ? 4.199 -18 0.192 1 85.38 140 SER A O 1
ATOM 1035 N N . HIS 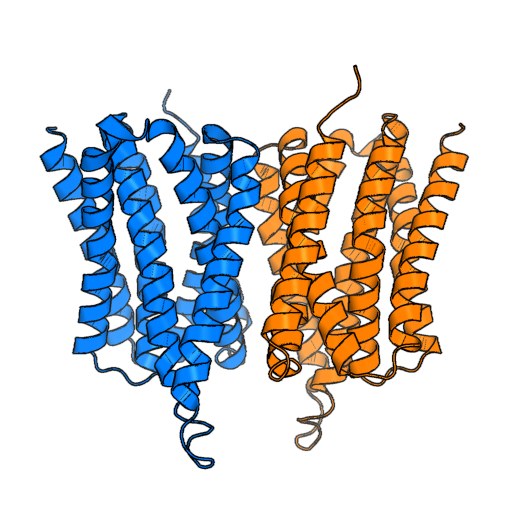A 1 141 ? 4.922 -17.266 -1.751 1 89.69 141 HIS A N 1
ATOM 1036 C CA . HIS A 1 141 ? 3.73 -16.438 -1.856 1 89.69 141 HIS A CA 1
ATOM 1037 C C . HIS A 1 141 ? 2.779 -16.953 -2.926 1 89.69 141 HIS A C 1
ATOM 1039 O O . HIS A 1 141 ? 1.656 -16.469 -3.059 1 89.69 141 HIS A O 1
ATOM 1045 N N . LYS A 1 142 ? 3.191 -17.984 -3.631 1 92.88 142 LYS A N 1
ATOM 1046 C CA . LYS A 1 142 ? 2.346 -18.516 -4.699 1 92.88 142 LYS A CA 1
ATOM 1047 C C . LYS A 1 142 ? 1.139 -19.266 -4.129 1 92.88 142 LYS A C 1
ATOM 1049 O O . LYS A 1 142 ? 0.018 -19.094 -4.617 1 92.88 142 LYS A O 1
ATOM 1054 N N . VAL A 1 143 ? 1.353 -19.969 -3.078 1 90.69 143 VAL A N 1
ATOM 1055 C CA . VAL A 1 143 ? 0.255 -20.703 -2.455 1 90.69 143 VAL A CA 1
ATOM 1056 C C . VAL A 1 143 ? -0.771 -19.719 -1.894 1 90.69 143 VAL A C 1
ATOM 1058 O O . VAL A 1 143 ? -1.948 -19.766 -2.256 1 90.69 143 VAL A O 1
ATOM 1061 N N . PRO A 1 144 ? -0.28 -18.797 -1.177 1 90.69 144 PRO A N 1
ATOM 1062 C CA . PRO A 1 144 ? -1.24 -17.812 -0.65 1 90.69 144 PRO A CA 1
ATOM 1063 C C . PRO A 1 144 ? -1.937 -17.016 -1.75 1 90.69 144 PRO A C 1
ATOM 1065 O O . PRO A 1 144 ? -3.129 -16.734 -1.644 1 90.69 144 PRO A O 1
ATOM 1068 N N . SER A 1 145 ? -1.237 -16.641 -2.768 1 91.38 145 SER A N 1
ATOM 1069 C CA . SER A 1 145 ? -1.857 -15.883 -3.844 1 91.38 145 SER A CA 1
ATOM 1070 C C . SER A 1 145 ? -2.904 -16.703 -4.578 1 91.38 145 SER A C 1
ATOM 1072 O O . SER A 1 145 ? -3.957 -16.188 -4.961 1 91.38 145 SER A O 1
ATOM 1074 N N . SER A 1 146 ? -2.615 -17.953 -4.723 1 93.56 146 SER A N 1
ATOM 1075 C CA . SER A 1 146 ? -3.592 -18.844 -5.352 1 93.56 146 SER A CA 1
ATOM 1076 C C . SER A 1 146 ? -4.805 -19.047 -4.453 1 93.56 146 SER A C 1
ATOM 1078 O O . SER A 1 146 ? -5.934 -19.141 -4.941 1 93.56 146 SER A O 1
ATOM 1080 N N . LEU A 1 147 ? -4.551 -19.172 -3.176 1 90.88 147 LEU A N 1
ATOM 1081 C CA . LEU A 1 147 ? -5.648 -19.234 -2.215 1 90.88 147 LEU A CA 1
ATOM 1082 C C . LEU A 1 147 ? -6.578 -18.031 -2.375 1 90.88 147 LEU A C 1
ATOM 1084 O O . LEU A 1 147 ? -7.801 -18.188 -2.346 1 90.88 147 LEU A O 1
ATOM 1088 N N . SER A 1 148 ? -5.953 -16.938 -2.572 1 87.12 148 SER A N 1
ATOM 1089 C CA . SER A 1 148 ? -6.723 -15.703 -2.727 1 87.12 148 SER A CA 1
ATOM 1090 C C . SER A 1 148 ? -7.57 -15.734 -3.992 1 87.12 148 SER A C 1
ATOM 1092 O O . SER A 1 148 ? -8.766 -15.445 -3.953 1 87.12 148 SER A O 1
ATOM 1094 N N . LEU A 1 149 ? -6.988 -16.109 -5.043 1 90.75 149 LEU A N 1
ATOM 1095 C CA . LEU A 1 149 ? -7.707 -16.188 -6.312 1 90.75 149 LEU A CA 1
ATOM 1096 C C . LEU A 1 149 ? -8.852 -17.203 -6.23 1 90.75 149 LEU A C 1
ATOM 1098 O O . LEU A 1 149 ? -9.984 -16.891 -6.602 1 90.75 149 LEU A O 1
ATOM 1102 N N . ALA A 1 150 ? -8.562 -18.312 -5.699 1 93.06 150 ALA A N 1
ATOM 1103 C CA . ALA A 1 150 ? -9.562 -19.375 -5.582 1 93.06 150 ALA A CA 1
ATOM 1104 C C . ALA A 1 150 ? -10.719 -18.938 -4.684 1 93.06 150 ALA A C 1
ATOM 1106 O O . ALA A 1 150 ? -11.875 -19.234 -4.98 1 93.06 150 ALA A O 1
ATOM 1107 N N . SER A 1 151 ? -10.391 -18.281 -3.664 1 86.38 151 SER A N 1
ATOM 1108 C CA . SER A 1 151 ? -11.414 -17.828 -2.727 1 86.38 151 SER A CA 1
ATOM 1109 C C . SER A 1 151 ? -12.352 -16.812 -3.375 1 86.38 151 SER A C 1
ATOM 1111 O O . SER A 1 151 ? -13.562 -16.859 -3.164 1 86.38 151 SER A O 1
ATOM 1113 N N . ILE A 1 152 ? -11.789 -15.906 -4.078 1 80.81 152 ILE A N 1
ATOM 1114 C CA . ILE A 1 152 ? -12.586 -14.891 -4.762 1 80.81 152 ILE A CA 1
ATOM 1115 C C . ILE A 1 152 ? -13.492 -15.562 -5.793 1 80.81 152 ILE A C 1
ATOM 1117 O O . ILE A 1 152 ? -14.68 -15.25 -5.875 1 80.81 152 ILE A O 1
ATOM 1121 N N . LEU A 1 153 ? -12.977 -16.516 -6.504 1 88.81 153 LEU A N 1
ATOM 1122 C CA . LEU A 1 153 ? -13.75 -17.234 -7.516 1 88.81 153 LEU A CA 1
ATOM 1123 C C . LEU A 1 153 ? -14.844 -18.078 -6.867 1 88.81 153 LEU A C 1
ATOM 1125 O O . LEU A 1 153 ? -15.961 -18.141 -7.383 1 88.81 153 LEU A O 1
ATOM 1129 N N . LYS A 1 154 ? -14.5 -18.672 -5.773 1 88.12 154 LYS A N 1
ATOM 1130 C CA . LYS A 1 154 ? -15.484 -19.453 -5.035 1 88.12 154 LYS A CA 1
ATOM 1131 C C . LYS A 1 154 ? -16.609 -18.562 -4.512 1 88.12 154 LYS A C 1
ATOM 1133 O O . LYS A 1 154 ? -17.781 -18.922 -4.598 1 88.12 154 LYS A O 1
ATOM 1138 N N . ALA A 1 155 ? -16.234 -17.469 -4.004 1 77.94 155 ALA A N 1
ATOM 1139 C CA . ALA A 1 155 ? -17.219 -16.516 -3.5 1 77.94 155 ALA A CA 1
ATOM 1140 C C . ALA A 1 155 ? -18.125 -16.031 -4.617 1 77.94 155 ALA A C 1
ATOM 1142 O O . ALA A 1 155 ? -19.297 -15.695 -4.375 1 77.94 155 ALA A O 1
ATOM 1143 N N . GLU A 1 156 ? -17.625 -16.016 -5.797 1 83.06 156 GLU A N 1
ATOM 1144 C CA . GLU A 1 156 ? -18.406 -15.625 -6.961 1 83.06 156 GLU A CA 1
ATOM 1145 C C . GLU A 1 156 ? -19.281 -16.766 -7.461 1 83.06 156 GLU A C 1
ATOM 1147 O O . GLU A 1 156 ? -20.062 -16.594 -8.406 1 83.06 156 GLU A O 1
ATOM 1152 N N . GLY A 1 157 ? -19.078 -17.953 -6.922 1 86.94 157 GLY A N 1
ATOM 1153 C CA . GLY A 1 157 ? -19.922 -19.094 -7.258 1 86.94 157 GLY A CA 1
ATOM 1154 C C . GLY A 1 157 ? -19.344 -19.953 -8.367 1 86.94 157 GLY A C 1
ATOM 1155 O O . GLY A 1 157 ? -20.062 -20.75 -8.984 1 86.94 157 GLY A O 1
ATOM 1156 N N . LYS A 1 158 ? -18.094 -19.703 -8.688 1 90.56 158 LYS A N 1
ATOM 1157 C CA . LYS A 1 158 ? -17.5 -20.531 -9.734 1 90.56 158 LYS A CA 1
ATOM 1158 C C . LYS A 1 158 ? -17.375 -21.984 -9.289 1 90.56 158 LYS A C 1
ATOM 1160 O O . LYS A 1 158 ? -17.203 -22.266 -8.102 1 90.56 158 LYS A O 1
ATOM 1165 N N . SER A 1 159 ? -17.484 -22.812 -10.266 1 94.56 159 SER A N 1
ATOM 1166 C CA . SER A 1 159 ? -17.359 -24.25 -9.977 1 94.56 159 SER A CA 1
ATOM 1167 C C . SER A 1 159 ? -15.922 -24.625 -9.648 1 94.56 159 SER A C 1
ATOM 1169 O O . SER A 1 159 ? -14.992 -23.875 -9.953 1 94.56 159 SER A O 1
ATOM 1171 N N . THR A 1 160 ? -15.75 -25.797 -9.078 1 95.38 160 THR A N 1
ATOM 1172 C CA . THR A 1 160 ? -14.43 -26.312 -8.719 1 95.38 160 THR A CA 1
ATOM 1173 C C . THR A 1 160 ? -13.547 -26.438 -9.961 1 95.38 160 THR A C 1
ATOM 1175 O O . THR A 1 160 ? -12.375 -26.047 -9.93 1 95.38 160 THR A O 1
ATOM 1178 N N . SER A 1 161 ? -14.133 -26.906 -11.016 1 96.44 161 SER A N 1
ATOM 1179 C CA . SER A 1 161 ? -13.367 -27.062 -12.25 1 96.44 161 SER A CA 1
ATOM 1180 C C . SER A 1 161 ? -12.867 -25.734 -12.773 1 96.44 161 SER A C 1
ATOM 1182 O O . SER A 1 161 ? -11.742 -25.625 -13.266 1 96.44 161 SER A O 1
ATOM 1184 N N . ARG A 1 162 ? -13.688 -24.766 -12.695 1 95.38 162 ARG A N 1
ATOM 1185 C CA . ARG A 1 162 ? -13.289 -23.438 -13.156 1 95.38 162 ARG A CA 1
ATOM 1186 C C . ARG A 1 162 ? -12.211 -22.844 -12.266 1 95.38 162 ARG A C 1
ATOM 1188 O O . ARG A 1 162 ? -11.258 -22.234 -12.758 1 95.38 162 ARG A O 1
ATOM 1195 N N . ILE A 1 163 ? -12.375 -23.031 -10.992 1 95.88 163 ILE A N 1
ATOM 1196 C CA . ILE A 1 163 ? -11.398 -22.531 -10.031 1 95.88 163 ILE A CA 1
ATOM 1197 C C . ILE A 1 163 ? -10.031 -23.156 -10.312 1 95.88 163 ILE A C 1
ATOM 1199 O O . ILE A 1 163 ? -9.023 -22.453 -10.383 1 95.88 163 ILE A O 1
ATOM 1203 N N . LEU A 1 164 ? -10.055 -24.422 -10.57 1 96.56 164 LEU A N 1
ATOM 1204 C CA . LEU A 1 164 ? -8.797 -25.141 -10.82 1 96.56 164 LEU A CA 1
ATOM 1205 C C . LEU A 1 164 ? -8.211 -24.734 -12.172 1 96.56 164 LEU A C 1
ATOM 1207 O O . LEU A 1 164 ? -6.992 -24.641 -12.32 1 96.56 164 LEU A O 1
ATOM 1211 N N . LEU A 1 165 ? -9.055 -24.531 -13.109 1 96.38 165 LEU A N 1
ATOM 1212 C CA . LEU A 1 165 ? -8.586 -24.094 -14.414 1 96.38 165 LEU A CA 1
ATOM 1213 C C . LEU A 1 165 ? -7.887 -22.734 -14.312 1 96.38 165 LEU A C 1
ATOM 1215 O O . LEU A 1 165 ? -6.801 -22.547 -14.859 1 96.38 165 LEU A O 1
ATOM 1219 N N . PHE A 1 166 ? -8.516 -21.844 -13.625 1 95.75 166 PHE A N 1
ATOM 1220 C CA . PHE A 1 166 ? -7.93 -20.516 -13.453 1 95.75 166 PHE A CA 1
ATOM 1221 C C . PHE A 1 166 ? -6.617 -20.609 -12.688 1 95.75 166 PHE A C 1
ATOM 1223 O O . PHE A 1 166 ? -5.672 -19.875 -12.977 1 95.75 166 PHE A O 1
ATOM 1230 N N . ALA A 1 167 ? -6.613 -21.547 -11.719 1 96.19 167 ALA A N 1
ATOM 1231 C CA . ALA A 1 167 ? -5.383 -21.719 -10.961 1 96.19 167 ALA A CA 1
ATOM 1232 C C . ALA A 1 167 ? -4.254 -22.219 -11.852 1 96.19 167 ALA A C 1
ATOM 1234 O O . ALA A 1 167 ? -3.109 -21.781 -11.734 1 96.19 167 ALA A O 1
ATOM 1235 N N . VAL A 1 168 ? -4.617 -23.094 -12.734 1 96.31 168 VAL A N 1
ATOM 1236 C CA . VAL A 1 168 ? -3.629 -23.641 -13.664 1 96.31 168 VAL A CA 1
ATOM 1237 C C . VAL A 1 168 ? -3.156 -22.547 -14.617 1 96.31 168 VAL A C 1
ATOM 1239 O O . VAL A 1 168 ? -1.953 -22.391 -14.836 1 96.31 168 VAL A O 1
ATOM 1242 N N . LEU A 1 169 ? -4.078 -21.844 -15.172 1 96.44 169 LEU A N 1
ATOM 1243 C CA . LEU A 1 169 ? -3.736 -20.766 -16.094 1 96.44 169 LEU A CA 1
ATOM 1244 C C . LEU A 1 169 ? -2.885 -19.703 -15.398 1 96.44 169 LEU A C 1
ATOM 1246 O O . LEU A 1 169 ? -1.913 -19.203 -15.977 1 96.44 169 LEU A O 1
ATOM 1250 N N . TYR A 1 170 ? -3.289 -19.422 -14.211 1 95.38 170 TYR A N 1
ATOM 1251 C CA . TYR A 1 170 ? -2.553 -18.5 -13.352 1 95.38 170 TYR A CA 1
ATOM 1252 C C . TYR A 1 170 ? -1.127 -18.984 -13.125 1 95.38 170 TYR A C 1
ATOM 1254 O O . TYR A 1 170 ? -0.171 -18.219 -13.289 1 95.38 170 TYR A O 1
ATOM 1262 N N . GLY A 1 171 ? -0.95 -20.25 -12.805 1 95.56 171 GLY A N 1
ATOM 1263 C CA . GLY A 1 171 ? 0.361 -20.828 -12.547 1 95.56 171 GLY A CA 1
ATOM 1264 C C . GLY A 1 171 ? 1.226 -20.922 -13.789 1 95.56 171 GLY A C 1
ATOM 1265 O O . GLY A 1 171 ? 2.451 -20.812 -13.711 1 95.56 171 GLY A O 1
ATOM 1266 N N . LEU A 1 172 ? 0.617 -21.047 -14.922 1 96.31 172 LEU A N 1
ATOM 1267 C CA . LEU A 1 172 ? 1.33 -21.203 -16.188 1 96.31 172 LEU A CA 1
ATOM 1268 C C . LEU A 1 172 ? 1.972 -19.891 -16.625 1 96.31 172 LEU A C 1
ATOM 1270 O O . LEU A 1 172 ? 2.824 -19.875 -17.516 1 96.31 172 LEU A O 1
ATOM 1274 N N . MET A 1 173 ? 1.617 -18.891 -16.031 1 95.75 173 MET A N 1
ATOM 1275 C CA . MET A 1 173 ? 2.197 -17.594 -16.406 1 95.75 173 MET A CA 1
ATOM 1276 C C . MET A 1 173 ? 3.67 -17.531 -16.016 1 95.75 173 MET A C 1
ATOM 1278 O O . MET A 1 173 ? 4.426 -16.734 -16.562 1 95.75 173 MET A O 1
ATOM 1282 N N . VAL A 1 174 ? 4.043 -18.359 -15.055 1 94.62 174 VAL A N 1
ATOM 1283 C CA . VAL A 1 174 ? 5.445 -18.359 -14.648 1 94.62 174 VAL A CA 1
ATOM 1284 C C . VAL A 1 174 ? 6.309 -18.891 -15.797 1 94.62 174 VAL A C 1
ATOM 1286 O O . VAL A 1 174 ? 7.234 -18.203 -16.25 1 94.62 174 VAL A O 1
ATOM 1289 N N . PRO A 1 175 ? 6.051 -20.094 -16.312 1 95.19 175 PRO A N 1
ATOM 1290 C CA . PRO A 1 175 ? 6.867 -20.547 -17.438 1 95.19 175 PRO A CA 1
ATOM 1291 C C . PRO A 1 175 ? 6.742 -19.641 -18.672 1 95.19 175 PRO A C 1
ATOM 1293 O O . PRO A 1 175 ? 7.707 -19.469 -19.406 1 95.19 175 PRO A O 1
ATOM 1296 N N . VAL A 1 176 ? 5.625 -19.031 -18.922 1 94.75 176 VAL A N 1
ATOM 1297 C CA . VAL A 1 176 ? 5.469 -18.078 -20.016 1 94.75 176 VAL A CA 1
ATOM 1298 C C . VAL A 1 176 ? 6.41 -16.906 -19.812 1 94.75 176 VAL A C 1
ATOM 1300 O O . VAL A 1 176 ? 7.117 -16.484 -20.734 1 94.75 176 VAL A O 1
ATOM 1303 N N . GLY A 1 177 ? 6.426 -16.406 -18.656 1 91.75 177 GLY A N 1
ATOM 1304 C CA . GLY A 1 177 ? 7.32 -15.297 -18.328 1 91.75 177 GLY A CA 1
ATOM 1305 C C . GLY A 1 177 ? 8.789 -15.664 -18.469 1 91.75 177 GLY A C 1
ATOM 1306 O O . GLY A 1 177 ? 9.586 -14.867 -18.969 1 91.75 177 GLY A O 1
ATOM 1307 N N . ALA A 1 178 ? 9.109 -16.797 -17.969 1 90.12 178 ALA A N 1
ATOM 1308 C CA . ALA A 1 178 ? 10.492 -17.25 -18.062 1 90.12 178 ALA A CA 1
ATOM 1309 C C . ALA A 1 178 ? 10.938 -17.359 -19.516 1 90.12 178 ALA A C 1
ATOM 1311 O O . ALA A 1 178 ? 12.047 -16.953 -19.875 1 90.12 178 ALA A O 1
ATOM 1312 N N . VAL A 1 179 ? 10.109 -17.922 -20.312 1 90 179 VAL A N 1
ATOM 1313 C CA . VAL A 1 179 ? 10.414 -18.062 -21.734 1 90 179 VAL A CA 1
ATOM 1314 C C . VAL A 1 179 ? 10.547 -16.688 -22.375 1 90 179 VAL A C 1
ATOM 1316 O O . VAL A 1 179 ? 11.445 -16.453 -23.188 1 90 179 VAL A O 1
ATOM 1319 N N . LEU A 1 180 ? 9.664 -15.82 -22.047 1 87.31 180 LEU A N 1
ATOM 1320 C CA . LEU A 1 180 ? 9.742 -14.461 -22.562 1 87.31 180 LEU A CA 1
ATOM 1321 C C . LEU A 1 180 ? 11.07 -13.805 -22.188 1 87.31 180 LEU A C 1
ATOM 1323 O O . LEU A 1 180 ? 11.648 -13.062 -22.984 1 87.31 180 LEU A O 1
ATOM 1327 N N . TYR A 1 181 ? 11.5 -14.094 -20.969 1 84.94 181 TYR A N 1
ATOM 1328 C CA . TYR A 1 181 ? 12.781 -13.562 -20.531 1 84.94 181 TYR A CA 1
ATOM 1329 C C . TYR A 1 181 ? 13.906 -14.016 -21.453 1 84.94 181 TYR A C 1
ATOM 1331 O O . TYR A 1 181 ? 14.695 -13.203 -21.922 1 84.94 181 TYR A O 1
ATOM 1339 N N . PHE A 1 182 ? 14.016 -15.219 -21.703 1 85.31 182 PHE A N 1
ATOM 1340 C CA . PHE A 1 182 ? 15.102 -15.758 -22.516 1 85.31 182 PHE A CA 1
ATOM 1341 C C . PHE A 1 182 ? 14.93 -15.375 -23.984 1 85.31 182 PHE A C 1
ATOM 1343 O O . PHE A 1 182 ? 15.906 -15.195 -24.703 1 85.31 182 PHE A O 1
ATOM 1350 N N . ALA A 1 183 ? 13.648 -15.219 -24.344 1 84.06 183 ALA A N 1
ATOM 1351 C CA . ALA A 1 183 ? 13.398 -14.805 -25.719 1 84.06 183 ALA A CA 1
ATOM 1352 C C . ALA A 1 183 ? 13.836 -13.359 -25.953 1 84.06 183 ALA A C 1
ATOM 1354 O O . ALA A 1 183 ? 14.289 -13.008 -27.047 1 84.06 183 ALA A O 1
ATOM 1355 N N . PHE A 1 184 ? 13.703 -12.57 -24.906 1 76.19 184 PHE A N 1
ATOM 1356 C CA . PHE A 1 184 ? 13.961 -11.148 -25.109 1 76.19 184 PHE A CA 1
ATOM 1357 C C . PHE A 1 184 ? 15.281 -10.742 -24.469 1 76.19 184 PHE A C 1
ATOM 1359 O O . PHE A 1 184 ? 15.719 -9.594 -24.609 1 76.19 184 PHE A O 1
ATOM 1366 N N . ASP A 1 185 ? 15.789 -11.477 -23.594 1 68.44 185 ASP A N 1
ATOM 1367 C CA . ASP A 1 185 ? 17.031 -11.172 -22.906 1 68.44 185 ASP A CA 1
ATOM 1368 C C . ASP A 1 185 ? 18.125 -10.758 -23.906 1 68.44 185 ASP A C 1
ATOM 1370 O O . ASP A 1 185 ? 18.906 -9.844 -23.625 1 68.44 185 ASP A O 1
ATOM 1374 N N . ALA A 1 186 ? 18.141 -11.297 -24.938 1 59 186 ALA A N 1
ATOM 1375 C CA . ALA A 1 186 ? 19.125 -10.969 -25.953 1 59 186 ALA A CA 1
ATOM 1376 C C . ALA A 1 186 ? 18.906 -9.57 -26.516 1 59 186 ALA A C 1
ATOM 1378 O O . ALA A 1 186 ? 19.844 -8.891 -26.922 1 59 186 ALA A O 1
ATOM 1379 N N . VAL A 1 187 ? 17.766 -9.117 -26.453 1 56.53 187 VAL A N 1
ATOM 1380 C CA . VAL A 1 187 ? 17.422 -7.859 -27.094 1 56.53 187 VAL A CA 1
ATOM 1381 C C . VAL A 1 187 ? 17.297 -6.754 -26.047 1 56.53 187 VAL A C 1
ATOM 1383 O O . VAL A 1 187 ? 17.734 -5.625 -26.281 1 56.53 187 VAL A O 1
ATOM 1386 N N . LEU A 1 188 ? 16.734 -6.969 -24.891 1 55.53 188 LEU A N 1
ATOM 1387 C CA . LEU A 1 188 ? 16.25 -5.875 -24.047 1 55.53 188 LEU A CA 1
ATOM 1388 C C . LEU A 1 188 ? 17.109 -5.734 -22.797 1 55.53 188 LEU A C 1
ATOM 1390 O O . LEU A 1 188 ? 16.859 -4.855 -21.969 1 55.53 188 LEU A O 1
ATOM 1394 N N . ARG A 1 189 ? 18.5 -6.098 -22.906 1 56.56 189 ARG A N 1
ATOM 1395 C CA . ARG A 1 189 ? 19.359 -5.98 -21.734 1 56.56 189 ARG A CA 1
ATOM 1396 C C . ARG A 1 189 ? 18.547 -6.086 -20.453 1 56.56 189 ARG A C 1
ATOM 1398 O O . ARG A 1 189 ? 18.516 -5.145 -19.656 1 56.56 189 ARG A O 1
ATOM 1405 N N . PHE A 1 190 ? 17.797 -7.168 -20.281 1 55.88 190 PHE A N 1
ATOM 1406 C CA . PHE A 1 190 ? 16.75 -7.508 -19.312 1 55.88 190 PHE A CA 1
ATOM 1407 C C . PHE A 1 190 ? 17.297 -7.484 -17.891 1 55.88 190 PHE A C 1
ATOM 1409 O O . PHE A 1 190 ? 16.516 -7.555 -16.938 1 55.88 190 PHE A O 1
ATOM 1416 N N . GLU A 1 191 ? 18.641 -7.395 -17.828 1 57.84 191 GLU A N 1
ATOM 1417 C CA . GLU A 1 191 ? 19.219 -7.301 -16.484 1 57.84 191 GLU A CA 1
ATOM 1418 C C . GLU A 1 191 ? 18.547 -6.215 -15.664 1 57.84 191 GLU A C 1
ATOM 1420 O O . GLU A 1 191 ? 18.359 -6.363 -14.453 1 57.84 191 GLU A O 1
ATOM 1425 N N . SER A 1 192 ? 18 -5.344 -16.453 1 63.31 192 SER A N 1
ATOM 1426 C CA . SER A 1 192 ? 17.406 -4.211 -15.758 1 63.31 192 SER A CA 1
ATOM 1427 C C . SER A 1 192 ? 15.891 -4.363 -15.656 1 63.31 192 SER A C 1
ATOM 1429 O O . SER A 1 192 ? 15.242 -3.645 -14.891 1 63.31 192 SER A O 1
ATOM 1431 N N . LEU A 1 193 ? 15.359 -5.414 -16.266 1 73 193 LEU A N 1
ATOM 1432 C CA . LEU A 1 193 ? 13.898 -5.48 -16.328 1 73 193 LEU A CA 1
ATOM 1433 C C . LEU A 1 193 ? 13.336 -6.219 -15.125 1 73 193 LEU A C 1
ATOM 1435 O O . LEU A 1 193 ? 12.234 -5.91 -14.664 1 73 193 LEU A O 1
ATOM 1439 N N . ALA A 1 194 ? 14.227 -7.074 -14.578 1 75.94 194 ALA A N 1
ATOM 1440 C CA . ALA A 1 194 ? 13.727 -7.91 -13.492 1 75.94 194 ALA A CA 1
ATOM 1441 C C . ALA A 1 194 ? 13.383 -7.066 -12.266 1 75.94 194 ALA A C 1
ATOM 1443 O O . ALA A 1 194 ? 12.281 -7.164 -11.727 1 75.94 194 ALA A O 1
ATOM 1444 N N . PRO A 1 195 ? 14.25 -6.148 -12.016 1 80.88 195 PRO A N 1
ATOM 1445 C CA . PRO A 1 195 ? 13.922 -5.305 -10.859 1 80.88 195 PRO A CA 1
ATOM 1446 C C . PRO A 1 195 ? 12.703 -4.418 -11.102 1 80.88 195 PRO A C 1
ATOM 1448 O O . PRO A 1 195 ? 11.906 -4.195 -10.188 1 80.88 195 PRO A O 1
ATOM 1451 N N . ARG A 1 196 ? 12.578 -4 -12.312 1 81.06 196 ARG A N 1
ATOM 1452 C CA . ARG A 1 196 ? 11.43 -3.158 -12.648 1 81.06 196 ARG A CA 1
ATOM 1453 C C . ARG A 1 196 ? 10.133 -3.957 -12.602 1 81.06 196 ARG A C 1
ATOM 1455 O O . ARG A 1 196 ? 9.117 -3.469 -12.109 1 81.06 196 ARG A O 1
ATOM 1462 N N . ALA A 1 197 ? 10.234 -5.109 -13.055 1 79.62 197 ALA A N 1
ATOM 1463 C CA . ALA A 1 197 ? 9.07 -5.988 -13.047 1 79.62 197 ALA A CA 1
ATOM 1464 C C . ALA A 1 197 ? 8.664 -6.344 -11.617 1 79.62 197 ALA A C 1
ATOM 1466 O O . ALA A 1 197 ? 7.473 -6.406 -11.305 1 79.62 197 ALA A O 1
ATOM 1467 N N . LEU A 1 198 ? 9.648 -6.488 -10.805 1 82.75 198 LEU A N 1
ATOM 1468 C CA . LEU A 1 198 ? 9.383 -6.824 -9.406 1 82.75 198 LEU A CA 1
ATOM 1469 C C . LEU A 1 198 ? 8.688 -5.668 -8.695 1 82.75 198 LEU A C 1
ATOM 1471 O O . LEU A 1 198 ? 7.766 -5.883 -7.902 1 82.75 198 LEU A O 1
ATOM 1475 N N . ALA A 1 199 ? 9.148 -4.453 -9.008 1 88.5 199 ALA A N 1
ATOM 1476 C CA . ALA A 1 199 ? 8.539 -3.275 -8.398 1 88.5 199 ALA A CA 1
ATOM 1477 C C . ALA A 1 199 ? 7.082 -3.129 -8.82 1 88.5 199 ALA A C 1
ATOM 1479 O O . ALA A 1 199 ? 6.211 -2.871 -7.992 1 88.5 199 ALA A O 1
ATOM 1480 N N . PHE A 1 200 ? 6.832 -3.33 -10.125 1 86.69 200 PHE A N 1
ATOM 1481 C CA . PHE A 1 200 ? 5.473 -3.273 -10.648 1 86.69 200 PHE A CA 1
ATOM 1482 C C . PHE A 1 200 ? 4.602 -4.348 -10.008 1 86.69 200 PHE A C 1
ATOM 1484 O O . PHE A 1 200 ? 3.469 -4.074 -9.602 1 86.69 200 PHE A O 1
ATOM 1491 N N . SER A 1 201 ? 5.156 -5.477 -9.836 1 84.75 201 SER A N 1
ATOM 1492 C CA . SER A 1 201 ? 4.453 -6.602 -9.227 1 84.75 201 SER A CA 1
ATOM 1493 C C . SER A 1 201 ? 4.129 -6.324 -7.766 1 84.75 201 SER A C 1
ATOM 1495 O O . SER A 1 201 ? 3.064 -6.707 -7.277 1 84.75 201 SER A O 1
ATOM 1497 N N . ALA A 1 202 ? 5.043 -5.691 -7.07 1 90.12 202 ALA A N 1
ATOM 1498 C CA . ALA A 1 202 ? 4.789 -5.32 -5.68 1 90.12 202 ALA A CA 1
ATOM 1499 C C . ALA A 1 202 ? 3.543 -4.449 -5.566 1 90.12 202 ALA A C 1
ATOM 1501 O O . ALA A 1 202 ? 2.762 -4.598 -4.621 1 90.12 202 ALA A O 1
ATOM 1502 N N . GLY A 1 203 ? 3.354 -3.59 -6.523 1 91.19 203 GLY A N 1
ATOM 1503 C CA . GLY A 1 203 ? 2.168 -2.748 -6.555 1 91.19 203 GLY A CA 1
ATOM 1504 C C . GLY A 1 203 ? 0.883 -3.535 -6.738 1 91.19 203 GLY A C 1
ATOM 1505 O O . GLY A 1 203 ? -0.121 -3.256 -6.078 1 91.19 203 GLY A O 1
ATOM 1506 N N . THR A 1 204 ? 0.875 -4.488 -7.602 1 87.06 204 THR A N 1
ATOM 1507 C CA . THR A 1 204 ? -0.306 -5.316 -7.824 1 87.06 204 THR A CA 1
ATOM 1508 C C . THR A 1 204 ? -0.628 -6.141 -6.582 1 87.06 204 THR A C 1
ATOM 1510 O O . THR A 1 204 ? -1.796 -6.297 -6.219 1 87.06 204 THR A O 1
ATOM 1513 N N . PHE A 1 205 ? 0.44 -6.652 -5.922 1 88 205 PHE A N 1
ATOM 1514 C CA . PHE A 1 205 ? 0.239 -7.406 -4.691 1 88 205 PHE A CA 1
ATOM 1515 C C . PHE A 1 205 ? -0.38 -6.527 -3.609 1 88 205 PHE A C 1
ATOM 1517 O O . PHE A 1 205 ? -1.279 -6.965 -2.889 1 88 205 PHE A O 1
ATOM 1524 N N . LEU A 1 206 ? 0.125 -5.336 -3.576 1 91.12 206 LEU A N 1
ATOM 1525 C CA . LEU A 1 206 ? -0.411 -4.402 -2.594 1 91.12 206 LEU A CA 1
ATOM 1526 C C . LEU A 1 206 ? -1.89 -4.133 -2.85 1 91.12 206 LEU A C 1
ATOM 1528 O O . LEU A 1 206 ? -2.695 -4.129 -1.915 1 91.12 206 LEU A O 1
ATOM 1532 N N . TYR A 1 207 ? -2.225 -3.967 -4.078 1 90.5 207 TYR A N 1
ATOM 1533 C CA . TYR A 1 207 ? -3.615 -3.713 -4.438 1 90.5 207 TYR A CA 1
ATOM 1534 C C . TYR A 1 207 ? -4.508 -4.879 -4.02 1 90.5 207 TYR A C 1
ATOM 1536 O O . TYR A 1 207 ? -5.531 -4.676 -3.361 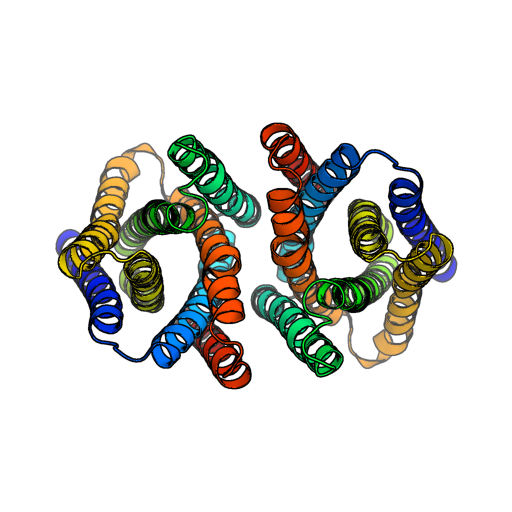1 90.5 207 TYR A O 1
ATOM 1544 N N . VAL A 1 208 ? -4.191 -6.051 -4.379 1 84.75 208 VAL A N 1
ATOM 1545 C CA . VAL A 1 208 ? -4.996 -7.234 -4.105 1 84.75 208 VAL A CA 1
ATOM 1546 C C . VAL A 1 208 ? -5.117 -7.445 -2.598 1 84.75 208 VAL A C 1
ATOM 1548 O O . VAL A 1 208 ? -6.203 -7.73 -2.088 1 84.75 208 VAL A O 1
ATOM 1551 N N . ALA A 1 209 ? -4.016 -7.273 -1.917 1 89.12 209 ALA A N 1
ATOM 1552 C CA . ALA A 1 209 ? -4.008 -7.5 -0.474 1 89.12 209 ALA A CA 1
ATOM 1553 C C . ALA A 1 209 ? -4.91 -6.504 0.244 1 89.12 209 ALA A C 1
ATOM 1555 O O . ALA A 1 209 ? -5.734 -6.891 1.077 1 89.12 209 ALA A O 1
ATOM 1556 N N . VAL A 1 210 ? -4.812 -5.258 -0.171 1 88.94 210 VAL A N 1
ATOM 1557 C CA . VAL A 1 210 ? -5.422 -4.211 0.642 1 88.94 210 VAL A CA 1
ATOM 1558 C C . VAL A 1 210 ? -6.832 -3.914 0.135 1 88.94 210 VAL A C 1
ATOM 1560 O O . VAL A 1 210 ? -7.715 -3.559 0.917 1 88.94 210 VAL A O 1
ATOM 1563 N N . THR A 1 211 ? -7.066 -4.074 -1.139 1 84.94 211 THR A N 1
ATOM 1564 C CA . THR A 1 211 ? -8.352 -3.658 -1.694 1 84.94 211 THR A CA 1
ATOM 1565 C C . THR A 1 211 ? -9.289 -4.852 -1.844 1 84.94 211 THR A C 1
ATOM 1567 O O . THR A 1 211 ? -10.508 -4.688 -1.87 1 84.94 211 THR A O 1
ATOM 1570 N N . ASP A 1 212 ? -8.742 -6.008 -1.887 1 82.31 212 ASP A N 1
ATOM 1571 C CA . ASP A 1 212 ? -9.602 -7.168 -2.109 1 82.31 212 ASP A CA 1
ATOM 1572 C C . ASP A 1 212 ? -9.625 -8.078 -0.883 1 82.31 212 ASP A C 1
ATOM 1574 O O . ASP A 1 212 ? -10.68 -8.297 -0.287 1 82.31 212 ASP A O 1
ATOM 1578 N N . LEU A 1 213 ? -8.469 -8.453 -0.418 1 86.25 213 LEU A N 1
ATOM 1579 C CA . LEU A 1 213 ? -8.406 -9.477 0.618 1 86.25 213 LEU A CA 1
ATOM 1580 C C . LEU A 1 213 ? -8.797 -8.906 1.976 1 86.25 213 LEU A C 1
ATOM 1582 O O . LEU A 1 213 ? -9.672 -9.438 2.654 1 86.25 213 LEU A O 1
ATOM 1586 N N . LEU A 1 214 ? -8.195 -7.801 2.307 1 88.56 214 LEU A N 1
ATOM 1587 C CA . LEU A 1 214 ? -8.414 -7.258 3.643 1 88.56 214 LEU A CA 1
ATOM 1588 C C . LEU A 1 214 ? -9.867 -6.828 3.824 1 88.56 214 LEU A C 1
ATOM 1590 O O . LEU A 1 214 ? -10.484 -7.137 4.848 1 88.56 214 LEU A O 1
ATOM 1594 N N . PRO A 1 215 ? -10.445 -6.18 2.818 1 83 215 PRO A N 1
ATOM 1595 C CA . PRO A 1 215 ? -11.859 -5.844 2.965 1 83 215 PRO A CA 1
ATOM 1596 C C . PRO A 1 215 ? -12.75 -7.082 3.068 1 83 215 PRO A C 1
ATOM 1598 O O . PRO A 1 215 ? -13.727 -7.078 3.822 1 83 215 PRO A O 1
ATOM 1601 N N . HIS A 1 216 ? -12.422 -8.07 2.336 1 82 216 HIS A N 1
ATOM 1602 C CA . HIS A 1 216 ? -13.164 -9.32 2.439 1 82 216 HIS A CA 1
ATOM 1603 C C . HIS A 1 216 ? -13.055 -9.914 3.84 1 82 216 HIS A C 1
ATOM 1605 O O . HIS A 1 216 ? -14.062 -10.344 4.418 1 82 216 HIS A O 1
ATOM 1611 N N . VAL A 1 217 ? -11.891 -9.906 4.359 1 87.12 217 VAL A N 1
ATOM 1612 C CA . VAL A 1 217 ? -11.648 -10.422 5.703 1 87.12 217 VAL A CA 1
ATOM 1613 C C . VAL A 1 217 ? -12.406 -9.586 6.727 1 87.12 217 VAL A C 1
ATOM 1615 O O . VAL A 1 217 ? -13 -10.125 7.664 1 87.12 217 VAL A O 1
ATOM 1618 N N . ASN A 1 218 ? -12.43 -8.305 6.527 1 82.5 218 ASN A N 1
ATOM 1619 C CA . ASN A 1 218 ? -13.117 -7.406 7.449 1 82.5 218 ASN A CA 1
ATOM 1620 C C . ASN A 1 218 ? -14.633 -7.59 7.387 1 82.5 218 ASN A C 1
ATOM 1622 O O . ASN A 1 218 ? -15.312 -7.52 8.414 1 82.5 218 ASN A O 1
ATOM 1626 N N . ARG A 1 219 ? -15.133 -7.836 6.266 1 79.75 219 ARG A N 1
ATOM 1627 C CA . ARG A 1 219 ? -16.578 -7.977 6.066 1 79.75 219 ARG A CA 1
ATOM 1628 C C . ARG A 1 219 ? -17.078 -9.32 6.594 1 79.75 219 ARG A C 1
ATOM 1630 O O . ARG A 1 219 ? -18.141 -9.391 7.215 1 79.75 219 ARG A O 1
ATOM 1637 N N . HIS A 1 220 ? -16.281 -10.344 6.363 1 81.56 220 HIS A N 1
ATOM 1638 C CA . HIS A 1 220 ? -16.781 -11.695 6.633 1 81.56 220 HIS A CA 1
ATOM 1639 C C . HIS A 1 220 ? -16.141 -12.273 7.891 1 81.56 220 HIS A C 1
ATOM 1641 O O . HIS A 1 220 ? -16.562 -13.328 8.375 1 81.56 220 HIS A O 1
ATOM 1647 N N . GLY A 1 221 ? -15.133 -11.594 8.391 1 85.56 221 GLY A N 1
ATOM 1648 C CA . GLY A 1 221 ? -14.43 -12.109 9.555 1 85.56 221 GLY A CA 1
ATOM 1649 C C . GLY A 1 221 ? -14.727 -11.336 10.828 1 85.56 221 GLY A C 1
ATOM 1650 O O . GLY A 1 221 ? -13.898 -11.297 11.742 1 85.56 221 GLY A O 1
ATOM 1651 N N . LYS A 1 222 ? -15.844 -10.719 10.891 1 80.31 222 LYS A N 1
ATOM 1652 C CA . LYS A 1 222 ? -16.188 -9.844 12.016 1 80.31 222 LYS A CA 1
ATOM 1653 C C . LYS A 1 222 ? -16.219 -10.625 13.328 1 80.31 222 LYS A C 1
ATOM 1655 O O . LYS A 1 222 ? -15.898 -10.078 14.383 1 80.31 222 LYS A O 1
ATOM 1660 N N . ASP A 1 223 ? -16.547 -11.906 13.203 1 82.81 223 ASP A N 1
ATOM 1661 C CA . ASP A 1 223 ? -16.672 -12.734 14.398 1 82.81 223 ASP A CA 1
ATOM 1662 C C . ASP A 1 223 ? -15.32 -13.266 14.852 1 82.81 223 ASP A C 1
ATOM 1664 O O . ASP A 1 223 ? -15.188 -13.781 15.961 1 82.81 223 ASP A O 1
ATOM 1668 N N . ASN A 1 224 ? -14.352 -13.148 14.078 1 90 224 ASN A N 1
ATOM 1669 C CA . ASN A 1 224 ? -13.031 -13.703 14.367 1 90 224 ASN A CA 1
ATOM 1670 C C . ASN A 1 224 ? -11.922 -12.695 14.078 1 90 224 ASN A C 1
ATOM 1672 O O . ASN A 1 224 ? -10.914 -13.039 13.469 1 90 224 ASN A O 1
ATOM 1676 N N . LYS A 1 225 ? -12.141 -11.555 14.562 1 88.88 225 LYS A N 1
ATOM 1677 C CA . LYS A 1 225 ? -11.234 -10.453 14.242 1 88.88 225 LYS A CA 1
ATOM 1678 C C . LYS A 1 225 ? -9.82 -10.742 14.727 1 88.88 225 LYS A C 1
ATOM 1680 O O . LYS A 1 225 ? -8.852 -10.547 13.984 1 88.88 225 LYS A O 1
ATOM 1685 N N . ALA A 1 226 ? -9.734 -11.227 15.922 1 91.19 226 ALA A N 1
ATOM 1686 C CA . ALA A 1 226 ? -8.422 -11.484 16.5 1 91.19 226 ALA A CA 1
ATOM 1687 C C . ALA A 1 226 ? -7.691 -12.586 15.75 1 91.19 226 ALA A C 1
ATOM 1689 O O . ALA A 1 226 ? -6.5 -12.469 15.453 1 91.19 226 ALA A O 1
ATOM 1690 N N . ARG A 1 227 ? -8.43 -13.594 15.453 1 93.19 227 ARG A N 1
ATOM 1691 C CA . ARG A 1 227 ? -7.848 -14.711 14.719 1 93.19 227 ARG A CA 1
ATOM 1692 C C . ARG A 1 227 ? -7.352 -14.266 13.344 1 93.19 227 ARG A C 1
ATOM 1694 O O . ARG A 1 227 ? -6.266 -14.648 12.914 1 93.19 227 ARG A O 1
ATOM 1701 N N . ASN A 1 228 ? -8.117 -13.5 12.711 1 93.69 228 ASN A N 1
ATOM 1702 C CA . ASN A 1 228 ? -7.738 -13.008 11.391 1 93.69 228 ASN A CA 1
ATOM 1703 C C . ASN A 1 228 ? -6.539 -12.078 11.461 1 93.69 228 ASN A C 1
ATOM 1705 O O . ASN A 1 228 ? -5.68 -12.086 10.578 1 93.69 228 ASN A O 1
ATOM 1709 N N . LEU A 1 229 ? -6.52 -11.305 12.516 1 93.75 229 LEU A N 1
ATOM 1710 C CA . LEU A 1 229 ? -5.367 -10.43 12.703 1 93.75 229 LEU A CA 1
ATOM 1711 C C . LEU A 1 229 ? -4.098 -11.242 12.938 1 93.75 229 LEU A C 1
ATOM 1713 O O . LEU A 1 229 ? -3.049 -10.938 12.367 1 93.75 229 LEU A O 1
ATOM 1717 N N . VAL A 1 230 ? -4.184 -12.211 13.719 1 95.38 230 VAL A N 1
ATOM 1718 C CA . VAL A 1 230 ? -3.041 -13.078 13.984 1 95.38 230 VAL A CA 1
ATOM 1719 C C . VAL A 1 230 ? -2.592 -13.75 12.688 1 95.38 230 VAL A C 1
ATOM 1721 O O . VAL A 1 230 ? -1.394 -13.852 12.414 1 95.38 230 VAL A O 1
ATOM 1724 N N . ALA A 1 231 ? -3.551 -14.219 11.914 1 94.56 231 ALA A N 1
ATOM 1725 C CA . ALA A 1 231 ? -3.227 -14.852 10.633 1 94.56 231 ALA A CA 1
ATOM 1726 C C . ALA A 1 231 ? -2.504 -13.875 9.711 1 94.56 231 ALA A C 1
ATOM 1728 O O . ALA A 1 231 ? -1.52 -14.234 9.062 1 94.56 231 ALA A O 1
ATOM 1729 N N . LEU A 1 232 ? -3.014 -12.68 9.648 1 95.5 232 LEU A N 1
ATOM 1730 C CA . LEU A 1 232 ? -2.398 -11.641 8.836 1 95.5 232 LEU A CA 1
ATOM 1731 C C . LEU A 1 232 ? -0.966 -11.375 9.281 1 95.5 232 LEU A C 1
ATOM 1733 O O . LEU A 1 232 ? -0.046 -11.367 8.461 1 95.5 232 LEU A O 1
ATOM 1737 N N . VAL A 1 233 ? -0.78 -11.242 10.578 1 95.81 233 VAL A N 1
ATOM 1738 C CA . VAL A 1 233 ? 0.529 -10.93 11.148 1 95.81 233 VAL A CA 1
ATOM 1739 C C . VAL A 1 233 ? 1.468 -12.125 10.953 1 95.81 233 VAL A C 1
ATOM 1741 O O . VAL A 1 233 ? 2.656 -11.945 10.672 1 95.81 233 VAL A O 1
ATOM 1744 N N . THR A 1 234 ? 0.938 -13.281 11.102 1 95.19 234 THR A N 1
ATOM 1745 C CA . THR A 1 234 ? 1.738 -14.484 10.875 1 95.19 234 THR A CA 1
ATOM 1746 C C . THR A 1 234 ? 2.266 -14.523 9.445 1 95.19 234 THR A C 1
ATOM 1748 O O . THR A 1 234 ? 3.422 -14.883 9.211 1 95.19 234 THR A O 1
ATOM 1751 N N . GLY A 1 235 ? 1.393 -14.203 8.484 1 93.81 235 GLY A N 1
ATOM 1752 C CA . GLY A 1 235 ? 1.851 -14.109 7.105 1 93.81 235 GLY A CA 1
ATOM 1753 C C . GLY A 1 235 ? 2.955 -13.094 6.91 1 93.81 235 GLY A C 1
ATOM 1754 O O . GLY A 1 235 ? 3.943 -13.359 6.223 1 93.81 235 GLY A O 1
ATOM 1755 N N . LEU A 1 236 ? 2.826 -11.945 7.566 1 94.56 236 LEU A N 1
ATOM 1756 C CA . LEU A 1 236 ? 3.83 -10.883 7.504 1 94.56 236 LEU A CA 1
ATOM 1757 C C . LEU A 1 236 ? 5.152 -11.359 8.102 1 94.56 236 LEU A C 1
ATOM 1759 O O . LEU A 1 236 ? 6.211 -11.164 7.496 1 94.56 236 LEU A O 1
ATOM 1763 N N . VAL A 1 237 ? 5.098 -11.969 9.219 1 93.88 237 VAL A N 1
ATOM 1764 C CA . VAL A 1 237 ? 6.289 -12.414 9.93 1 93.88 237 VAL A CA 1
ATOM 1765 C C . VAL A 1 237 ? 6.984 -13.516 9.133 1 93.88 237 VAL A C 1
ATOM 1767 O O . VAL A 1 237 ? 8.219 -13.57 9.078 1 93.88 237 VAL A O 1
ATOM 1770 N N . LEU A 1 238 ? 6.203 -14.375 8.555 1 90.19 238 LEU A N 1
ATOM 1771 C CA . LEU A 1 238 ? 6.773 -15.422 7.719 1 90.19 238 LEU A CA 1
ATOM 1772 C C . LEU A 1 238 ? 7.605 -14.828 6.586 1 90.19 238 LEU A C 1
ATOM 1774 O O . LEU A 1 238 ? 8.734 -15.258 6.352 1 90.19 238 LEU A O 1
ATOM 1778 N N . MET A 1 239 ? 7.082 -13.867 5.941 1 90.94 239 MET A N 1
ATOM 1779 C CA . MET A 1 239 ? 7.793 -13.258 4.82 1 90.94 239 MET A CA 1
ATOM 1780 C C . MET A 1 239 ? 9.016 -12.484 5.305 1 90.94 239 MET A C 1
ATOM 1782 O O . MET A 1 239 ? 10.039 -12.445 4.625 1 90.94 239 MET A O 1
ATOM 1786 N N . LEU A 1 240 ? 8.891 -11.859 6.453 1 91.38 240 LEU A N 1
ATOM 1787 C CA . LEU A 1 240 ? 10.031 -11.164 7.031 1 91.38 240 LEU A CA 1
ATOM 1788 C C . LEU A 1 240 ? 11.156 -12.133 7.355 1 91.38 240 LEU A C 1
ATOM 1790 O O . LEU A 1 240 ? 12.328 -11.852 7.086 1 91.38 240 LEU A O 1
ATOM 1794 N N . ALA A 1 241 ? 10.812 -13.219 7.926 1 88.94 241 ALA A N 1
ATOM 1795 C CA . ALA A 1 241 ? 11.789 -14.25 8.258 1 88.94 241 ALA A CA 1
ATOM 1796 C C . ALA A 1 241 ? 12.469 -14.789 7.004 1 88.94 241 ALA A C 1
ATOM 1798 O O . ALA A 1 241 ? 13.688 -14.992 6.988 1 88.94 241 ALA A O 1
ATOM 1799 N N . LEU A 1 242 ? 11.719 -15 6.012 1 83.69 242 LEU A N 1
ATOM 1800 C CA . LEU A 1 242 ? 12.273 -15.5 4.754 1 83.69 242 LEU A CA 1
ATOM 1801 C C . LEU A 1 242 ? 13.219 -14.484 4.133 1 83.69 242 LEU A C 1
ATOM 1803 O O . LEU A 1 242 ? 14.25 -14.859 3.557 1 83.69 242 LEU A O 1
ATOM 1807 N N . ALA A 1 243 ? 12.859 -13.219 4.188 1 84.12 243 ALA A N 1
ATOM 1808 C CA . ALA A 1 243 ? 13.711 -12.156 3.648 1 84.12 243 ALA A CA 1
ATOM 1809 C C . ALA A 1 243 ? 15.055 -12.109 4.371 1 84.12 243 ALA A C 1
ATOM 1811 O O . ALA A 1 243 ? 16.094 -11.852 3.756 1 84.12 243 ALA A O 1
ATOM 1812 N N . ARG A 1 244 ? 15.062 -12.344 5.605 1 81.62 244 ARG A N 1
ATOM 1813 C CA . ARG A 1 244 ? 16.281 -12.328 6.395 1 81.62 244 ARG A CA 1
ATOM 1814 C C . ARG A 1 244 ? 17.156 -13.531 6.078 1 81.62 244 ARG A C 1
ATOM 1816 O O . ARG A 1 244 ? 18.391 -13.43 6.066 1 81.62 244 ARG A O 1
ATOM 1823 N N . VAL A 1 245 ? 16.5 -14.594 5.891 1 76.06 245 VAL A N 1
ATOM 1824 C CA . VAL A 1 245 ? 17.234 -15.812 5.574 1 76.06 245 VAL A CA 1
ATOM 1825 C C . VAL A 1 245 ? 17.859 -15.688 4.18 1 76.06 245 VAL A C 1
ATOM 1827 O O . VAL A 1 245 ? 18.984 -16.156 3.951 1 76.06 245 VAL A O 1
ATOM 1830 N N . ALA A 1 246 ? 17.078 -15.125 3.299 1 67.5 246 ALA A N 1
ATOM 1831 C CA . ALA A 1 246 ? 17.578 -14.961 1.937 1 67.5 246 ALA A CA 1
ATOM 1832 C C . ALA A 1 246 ? 18.734 -13.969 1.89 1 67.5 246 ALA A C 1
ATOM 1834 O O . ALA A 1 246 ? 19.594 -14.039 0.999 1 67.5 246 ALA A O 1
ATOM 1835 N N . GLU A 1 247 ? 18.781 -12.805 2.547 1 59.38 247 GLU A N 1
ATOM 1836 C CA . GLU A 1 247 ? 19.891 -11.859 2.613 1 59.38 247 GLU A CA 1
ATOM 1837 C C . GLU A 1 247 ? 21.125 -12.516 3.223 1 59.38 247 GLU A C 1
ATOM 1839 O O . GLU A 1 247 ? 22.25 -12.039 3.021 1 59.38 247 GLU A O 1
ATOM 1844 N N . PHE A 1 248 ? 21.094 -13.406 4.234 1 41.84 248 PHE A N 1
ATOM 1845 C CA . PHE A 1 248 ? 22.297 -14.039 4.77 1 41.84 248 PHE A CA 1
ATOM 1846 C C . PHE A 1 248 ? 22.969 -14.898 3.713 1 41.84 248 PHE A C 1
ATOM 1848 O O . PHE A 1 248 ? 22.547 -16.031 3.471 1 41.84 248 PHE A O 1
ATOM 1855 N N . PRO A 1 249 ? 23.484 -14.312 2.682 1 38.34 249 PRO A N 1
ATOM 1856 C CA . PRO A 1 249 ? 24.406 -15.211 1.971 1 38.34 249 PRO A CA 1
ATOM 1857 C C . PRO A 1 249 ? 25.156 -16.156 2.91 1 38.34 249 PRO A C 1
ATOM 1859 O O . PRO A 1 249 ? 25.297 -15.859 4.098 1 38.34 249 PRO A O 1
ATOM 1862 N N . GLY A 1 250 ? 25.547 -17.484 2.592 1 28.52 250 GLY A N 1
ATOM 1863 C CA . GLY A 1 250 ? 26.531 -18.344 3.219 1 28.52 250 GLY A CA 1
ATOM 1864 C C . GLY A 1 250 ? 27.719 -17.594 3.793 1 28.52 250 GLY A C 1
ATOM 1865 O O . GLY A 1 250 ? 28 -16.469 3.381 1 28.52 250 GLY A O 1
ATOM 1866 N N . HIS A 1 251 ? 28.531 -18.219 4.867 1 25.02 251 HIS A N 1
ATOM 1867 C CA . HIS A 1 251 ? 29.938 -18.312 5.199 1 25.02 251 HIS A CA 1
ATOM 1868 C C . HIS A 1 251 ? 30.812 -18.219 3.943 1 25.02 251 HIS A C 1
ATOM 1870 O O . HIS A 1 251 ? 30.516 -18.875 2.939 1 25.02 251 HIS A O 1
ATOM 1876 N N . MET B 1 1 ? 20.109 30.953 11 1 70.75 1 MET B N 1
ATOM 1877 C CA . MET B 1 1 ? 18.906 31.156 11.812 1 70.75 1 MET B CA 1
ATOM 1878 C C . MET B 1 1 ? 18.922 30.25 13.039 1 70.75 1 MET B C 1
ATOM 1880 O O . MET B 1 1 ? 19.375 29.094 12.961 1 70.75 1 MET B O 1
ATOM 1884 N N . PRO B 1 2 ? 18.625 30.828 14.219 1 85.94 2 PRO B N 1
ATOM 1885 C CA . PRO B 1 2 ? 18.578 29.969 15.398 1 85.94 2 PRO B CA 1
ATOM 1886 C C . PRO B 1 2 ? 17.609 28.797 15.242 1 85.94 2 PRO B C 1
ATOM 1888 O O . PRO B 1 2 ? 16.578 28.938 14.586 1 85.94 2 PRO B O 1
ATOM 1891 N N . LEU B 1 3 ? 18.047 27.719 15.656 1 87.31 3 LEU B N 1
ATOM 1892 C CA . LEU B 1 3 ? 17.312 26.469 15.531 1 87.31 3 LEU B CA 1
ATOM 1893 C C . LEU B 1 3 ? 15.867 26.625 15.969 1 87.31 3 LEU B C 1
ATOM 1895 O O . LEU B 1 3 ? 14.953 26.172 15.281 1 87.31 3 LEU B O 1
ATOM 1899 N N . ALA B 1 4 ? 15.68 27.328 17.062 1 89.12 4 ALA B N 1
ATOM 1900 C CA . ALA B 1 4 ? 14.344 27.516 17.609 1 89.12 4 ALA B CA 1
ATOM 1901 C C . ALA B 1 4 ? 13.469 28.344 16.672 1 89.12 4 ALA B C 1
ATOM 1903 O O . ALA B 1 4 ? 12.273 28.078 16.531 1 89.12 4 ALA B O 1
ATOM 1904 N N . VAL B 1 5 ? 14.031 29.312 16.062 1 90.88 5 VAL B N 1
ATOM 1905 C CA . VAL B 1 5 ? 13.297 30.188 15.156 1 90.88 5 VAL B CA 1
ATOM 1906 C C . VAL B 1 5 ? 12.898 29.406 13.906 1 90.88 5 VAL B C 1
ATOM 1908 O O . VAL B 1 5 ?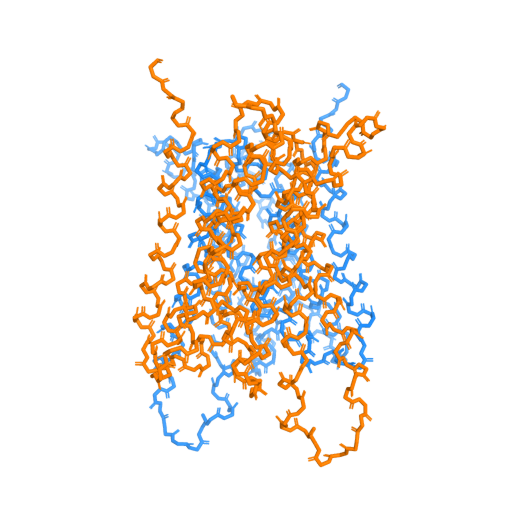 11.758 29.5 13.445 1 90.88 5 VAL B O 1
ATOM 1911 N N . ALA B 1 6 ? 13.82 28.656 13.422 1 92 6 ALA B N 1
ATOM 1912 C CA . ALA B 1 6 ? 13.547 27.859 12.242 1 92 6 ALA B CA 1
ATOM 1913 C C . ALA B 1 6 ? 12.43 26.844 12.508 1 92 6 ALA B C 1
ATOM 1915 O O . ALA B 1 6 ? 11.5 26.719 11.719 1 92 6 ALA B O 1
ATOM 1916 N N . LEU B 1 7 ? 12.5 26.234 13.617 1 92.75 7 LEU B N 1
ATOM 1917 C CA . LEU B 1 7 ? 11.508 25.219 13.969 1 92.75 7 LEU B CA 1
ATOM 1918 C C . LEU B 1 7 ? 10.133 25.844 14.141 1 92.75 7 LEU B C 1
ATOM 1920 O O . LEU B 1 7 ? 9.133 25.281 13.695 1 92.75 7 LEU B O 1
ATOM 1924 N N . THR B 1 8 ? 10.172 26.969 14.805 1 93.31 8 THR B N 1
ATOM 1925 C CA . THR B 1 8 ? 8.898 27.656 15.023 1 93.31 8 THR B CA 1
ATOM 1926 C C . THR B 1 8 ? 8.289 28.094 13.703 1 93.31 8 THR B C 1
ATOM 1928 O O . THR B 1 8 ? 7.098 27.891 13.461 1 93.31 8 THR B O 1
ATOM 1931 N N . LEU B 1 9 ? 9.078 28.641 12.859 1 95.12 9 LEU B N 1
ATOM 1932 C CA . LEU B 1 9 ? 8.602 29.125 11.562 1 95.12 9 LEU B CA 1
ATOM 1933 C C . LEU B 1 9 ? 8.094 27.969 10.711 1 95.12 9 LEU B C 1
ATOM 1935 O O . LEU B 1 9 ? 7.016 28.047 10.117 1 95.12 9 LEU B O 1
ATOM 1939 N N . TYR B 1 10 ? 8.883 26.969 10.648 1 95.44 10 TYR B N 1
ATOM 1940 C CA . TYR B 1 10 ? 8.508 25.812 9.844 1 95.44 10 TYR B CA 1
ATOM 1941 C C . TYR B 1 10 ? 7.238 25.156 10.383 1 95.44 10 TYR B C 1
ATOM 1943 O O . TYR B 1 10 ? 6.355 24.781 9.609 1 95.44 10 TYR B O 1
ATOM 1951 N N . SER B 1 11 ? 7.145 25.062 11.672 1 95.5 11 SER B N 1
ATOM 1952 C CA . SER B 1 11 ? 5.961 24.484 12.289 1 95.5 11 SER B CA 1
ATOM 1953 C C . SER B 1 11 ? 4.715 25.312 11.992 1 95.5 11 SER B C 1
ATOM 1955 O O . SER B 1 11 ? 3.639 24.766 11.75 1 95.5 11 SER B O 1
ATOM 1957 N N . LEU B 1 12 ? 4.922 26.547 12.023 1 95.38 12 LEU B N 1
ATOM 1958 C CA . LEU B 1 12 ? 3.809 27.453 11.734 1 95.38 12 LEU B CA 1
ATOM 1959 C C . LEU B 1 12 ? 3.346 27.297 10.289 1 95.38 12 LEU B C 1
ATOM 1961 O O . LEU B 1 12 ? 2.145 27.266 10.016 1 95.38 12 LEU B O 1
ATOM 1965 N N . ILE B 1 13 ? 4.246 27.25 9.422 1 95.88 13 ILE B N 1
ATOM 1966 C CA . ILE B 1 13 ? 3.926 27.078 8.008 1 95.88 13 ILE B CA 1
ATOM 1967 C C . ILE B 1 13 ? 3.141 25.781 7.809 1 95.88 13 ILE B C 1
ATOM 1969 O O . ILE B 1 13 ? 2.133 25.766 7.098 1 95.88 13 ILE B O 1
ATOM 1973 N N . ILE B 1 14 ? 3.566 24.766 8.445 1 95.25 14 ILE B N 1
ATOM 1974 C CA . ILE B 1 14 ? 2.924 23.469 8.32 1 95.25 14 ILE B CA 1
ATOM 1975 C C . ILE B 1 14 ? 1.529 23.516 8.938 1 95.25 14 ILE B C 1
ATOM 1977 O O . ILE B 1 14 ? 0.574 22.969 8.383 1 95.25 14 ILE B O 1
ATOM 1981 N N . LEU B 1 15 ? 1.437 24.203 10.062 1 95.56 15 LEU B N 1
ATOM 1982 C CA . LEU B 1 15 ? 0.141 24.375 10.711 1 95.56 15 LEU B CA 1
ATOM 1983 C C . LEU B 1 15 ? -0.821 25.141 9.812 1 95.56 15 LEU B C 1
ATOM 1985 O O . LEU B 1 15 ? -1.997 24.781 9.711 1 95.56 15 LEU B O 1
ATOM 1989 N N . VAL B 1 16 ? -0.339 26.141 9.219 1 96 16 VAL B N 1
ATOM 1990 C CA . VAL B 1 16 ? -1.148 26.922 8.281 1 96 16 VAL B CA 1
ATOM 1991 C C . VAL B 1 16 ? -1.578 26.031 7.113 1 96 16 VAL B C 1
ATOM 1993 O O . VAL B 1 16 ? -2.717 26.109 6.648 1 96 16 VAL B O 1
ATOM 1996 N N . GLY B 1 17 ? -0.685 25.219 6.648 1 94.69 17 GLY B N 1
ATOM 1997 C CA . GLY B 1 17 ? -1.035 24.266 5.609 1 94.69 17 GLY B CA 1
ATOM 1998 C C . GLY B 1 17 ? -2.182 23.359 6 1 94.69 17 GLY B C 1
ATOM 1999 O O . GLY B 1 17 ? -3.094 23.125 5.203 1 94.69 17 GLY B O 1
ATOM 2000 N N . ALA B 1 18 ? -2.119 22.875 7.195 1 95.25 18 ALA B N 1
ATOM 2001 C CA . ALA B 1 18 ? -3.193 22.031 7.707 1 95.25 18 ALA B CA 1
ATOM 2002 C C . ALA B 1 18 ? -4.52 22.781 7.734 1 95.25 18 ALA B C 1
ATOM 2004 O O . ALA B 1 18 ? -5.559 22.234 7.359 1 95.25 18 ALA B O 1
ATOM 2005 N N . LEU B 1 19 ? -4.438 24 8.125 1 95.69 19 LEU B N 1
ATOM 2006 C CA . LEU B 1 19 ? -5.645 24.812 8.203 1 95.69 19 LEU B CA 1
ATOM 2007 C C . LEU B 1 19 ? -6.191 25.125 6.816 1 95.69 19 LEU B C 1
ATOM 2009 O O . LEU B 1 19 ? -7.41 25.141 6.613 1 95.69 19 LEU B O 1
ATOM 2013 N N . VAL B 1 20 ? -5.34 25.391 5.91 1 94.94 20 VAL B N 1
ATOM 2014 C CA . VAL B 1 20 ? -5.742 25.672 4.535 1 94.94 20 VAL B CA 1
ATOM 2015 C C . VAL B 1 20 ? -6.469 24.469 3.955 1 94.94 20 VAL B C 1
ATOM 2017 O O . VAL B 1 20 ? -7.516 24.609 3.318 1 94.94 20 VAL B O 1
ATOM 2020 N N . GLY B 1 21 ? -5.914 23.297 4.16 1 93.88 21 GLY B N 1
ATOM 2021 C CA . GLY B 1 21 ? -6.574 22.094 3.699 1 93.88 21 GLY B CA 1
ATOM 2022 C C . GLY B 1 21 ? -7.965 21.906 4.277 1 93.88 21 GLY B C 1
ATOM 2023 O O . GLY B 1 21 ? -8.906 21.578 3.551 1 93.88 21 GLY B O 1
ATOM 2024 N N . ALA B 1 22 ? -8.078 22.188 5.543 1 95.38 22 ALA B N 1
ATOM 2025 C CA . ALA B 1 22 ? -9.367 22.047 6.215 1 95.38 22 ALA B CA 1
ATOM 2026 C C . ALA B 1 22 ? -10.352 23.109 5.719 1 95.38 22 ALA B C 1
ATOM 2028 O O . ALA B 1 22 ? -11.523 22.812 5.484 1 95.38 22 ALA B O 1
ATOM 2029 N N . LEU B 1 23 ? -9.898 24.266 5.559 1 94.94 23 LEU B N 1
ATOM 2030 C CA . LEU B 1 23 ? -10.742 25.375 5.105 1 94.94 23 LEU B CA 1
ATOM 2031 C C . LEU B 1 23 ? -11.258 25.109 3.695 1 94.94 23 LEU B C 1
ATOM 2033 O O . LEU B 1 23 ? -12.406 25.453 3.379 1 94.94 23 LEU B O 1
ATOM 2037 N N . ALA B 1 24 ? -10.453 24.547 2.883 1 92.75 24 ALA B N 1
ATOM 2038 C CA . ALA B 1 24 ? -10.875 24.219 1.524 1 92.75 24 ALA B CA 1
ATOM 2039 C C . ALA B 1 24 ? -12.094 23.297 1.537 1 92.75 24 ALA B C 1
ATOM 2041 O O . ALA B 1 24 ? -13.016 23.469 0.738 1 92.75 24 ALA B O 1
ATOM 2042 N N . VAL B 1 25 ? -12.086 22.406 2.441 1 91.94 25 VAL B N 1
ATOM 2043 C CA . VAL B 1 25 ? -13.188 21.453 2.543 1 91.94 25 VAL B CA 1
ATOM 2044 C C . VAL B 1 25 ? -14.43 22.156 3.092 1 91.94 25 VAL B C 1
ATOM 2046 O O . VAL B 1 25 ? -15.531 21.969 2.57 1 91.94 25 VAL B O 1
ATOM 2049 N N . VAL B 1 26 ? -14.273 22.969 4.098 1 92.94 26 VAL B N 1
ATOM 2050 C CA . VAL B 1 26 ? -15.391 23.641 4.746 1 92.94 26 VAL B CA 1
ATOM 2051 C C . VAL B 1 26 ? -16.062 24.594 3.756 1 92.94 26 VAL B C 1
ATOM 2053 O O . VAL B 1 26 ? -17.297 24.75 3.773 1 92.94 26 VAL B O 1
ATOM 2056 N N . LEU B 1 27 ? -15.266 25.078 2.898 1 92.25 27 LEU B N 1
ATOM 2057 C CA . LEU B 1 27 ? -15.781 26.078 1.968 1 92.25 27 LEU B CA 1
ATOM 2058 C C . LEU B 1 27 ? -16.344 25.406 0.714 1 92.25 27 LEU B C 1
ATOM 2060 O O . LEU B 1 27 ? -17.031 26.047 -0.081 1 92.25 27 LEU B O 1
ATOM 2064 N N . THR B 1 28 ? -15.992 24.219 0.503 1 88 28 THR B N 1
ATOM 2065 C CA . THR B 1 28 ? -16.484 23.516 -0.682 1 88 28 THR B CA 1
ATOM 2066 C C . THR B 1 28 ? -17.906 23.016 -0.467 1 88 28 THR B C 1
ATOM 2068 O O . THR B 1 28 ? -18.172 22.297 0.5 1 88 28 THR B O 1
ATOM 2071 N N . ARG B 1 29 ? -18.781 23.359 -1.4 1 82 29 ARG B N 1
ATOM 2072 C CA . ARG B 1 29 ? -20.188 23.016 -1.28 1 82 29 ARG B CA 1
ATOM 2073 C C . ARG B 1 29 ? -20.578 21.953 -2.303 1 82 29 ARG B C 1
ATOM 2075 O O . ARG B 1 29 ? -21.688 21.406 -2.244 1 82 29 ARG B O 1
ATOM 2082 N N . THR B 1 30 ? -19.719 21.641 -3.188 1 85.25 30 THR B N 1
ATOM 2083 C CA . THR B 1 30 ? -20.047 20.672 -4.234 1 85.25 30 THR B CA 1
ATOM 2084 C C . THR B 1 30 ? -19.438 19.312 -3.914 1 85.25 30 THR B C 1
ATOM 2086 O O . THR B 1 30 ? -18.219 19.141 -3.934 1 85.25 30 THR B O 1
ATOM 2089 N N . PRO B 1 31 ? -20.234 18.406 -3.738 1 81.75 31 PRO B N 1
ATOM 2090 C CA . PRO B 1 31 ? -19.75 17.078 -3.359 1 81.75 31 PRO B CA 1
ATOM 2091 C C . PRO B 1 31 ? -18.797 16.469 -4.387 1 81.75 31 PRO B C 1
ATOM 2093 O O . PRO B 1 31 ? -17.844 15.789 -4.016 1 81.75 31 PRO B O 1
ATOM 2096 N N . THR B 1 32 ? -19.016 16.828 -5.547 1 85.44 32 THR B N 1
ATOM 2097 C CA . THR B 1 32 ? -18.188 16.281 -6.602 1 85.44 32 THR B CA 1
ATOM 2098 C C . THR B 1 32 ? -16.766 16.828 -6.5 1 85.44 32 THR B C 1
ATOM 2100 O O . THR B 1 32 ? -15.797 16.094 -6.734 1 85.44 32 THR B O 1
ATOM 2103 N N . ARG B 1 33 ? -16.688 18.047 -6.145 1 87.44 33 ARG B N 1
ATOM 2104 C CA . ARG B 1 33 ? -15.375 18.656 -5.984 1 87.44 33 ARG B CA 1
ATOM 2105 C C . ARG B 1 33 ? -14.641 18.047 -4.785 1 87.44 33 ARG B C 1
ATOM 2107 O O . ARG B 1 33 ? -13.43 17.844 -4.836 1 87.44 33 ARG B O 1
ATOM 2114 N N . LEU B 1 34 ? -15.383 17.75 -3.834 1 86.69 34 LEU B N 1
ATOM 2115 C CA . LEU B 1 34 ? -14.781 17.172 -2.641 1 86.69 34 LEU B CA 1
ATOM 2116 C C . LEU B 1 34 ? -14.203 15.789 -2.945 1 86.69 34 LEU B C 1
ATOM 2118 O O . LEU B 1 34 ? -13.094 15.469 -2.498 1 86.69 34 LEU B O 1
ATOM 2122 N N . VAL B 1 35 ? -14.945 15.078 -3.713 1 89.69 35 VAL B N 1
ATOM 2123 C CA . VAL B 1 35 ? -14.508 13.734 -4.07 1 89.69 35 VAL B CA 1
A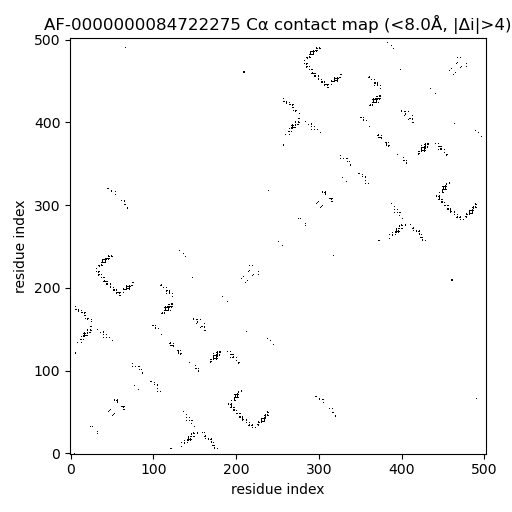TOM 2124 C C . VAL B 1 35 ? -13.242 13.812 -4.918 1 89.69 35 VAL B C 1
ATOM 2126 O O . VAL B 1 35 ? -12.312 13.031 -4.727 1 89.69 35 VAL B O 1
ATOM 2129 N N . THR B 1 36 ? -13.203 14.781 -5.73 1 90.75 36 THR B N 1
ATOM 2130 C CA . THR B 1 36 ? -12.031 14.969 -6.57 1 90.75 36 THR B CA 1
ATOM 2131 C C . THR B 1 36 ? -10.82 15.375 -5.73 1 90.75 36 THR B C 1
ATOM 2133 O O . THR B 1 36 ? -9.711 14.898 -5.957 1 90.75 36 THR B O 1
ATOM 2136 N N . PHE B 1 37 ? -11.055 16.172 -4.77 1 88.25 37 PHE B N 1
ATOM 2137 C CA . PHE B 1 37 ? -9.992 16.578 -3.857 1 88.25 37 PHE B CA 1
ATOM 2138 C C . PHE B 1 37 ? -9.461 15.375 -3.08 1 88.25 37 PHE B C 1
ATOM 2140 O O . PHE B 1 37 ? -8.258 15.258 -2.859 1 88.25 37 PHE B O 1
ATOM 2147 N N . LEU B 1 38 ? -10.391 14.562 -2.773 1 89.38 38 LEU B N 1
ATOM 2148 C CA . LEU B 1 38 ? -10 13.367 -2.023 1 89.38 38 LEU B CA 1
ATOM 2149 C C . LEU B 1 38 ? -9.164 12.43 -2.889 1 89.38 38 LEU B C 1
ATOM 2151 O O . LEU B 1 38 ? -8.211 11.812 -2.404 1 89.38 38 LEU B O 1
ATOM 2155 N N . ALA B 1 39 ? -9.539 12.367 -4.109 1 93.38 39 ALA B N 1
ATOM 2156 C CA . ALA B 1 39 ? -8.766 11.555 -5.043 1 93.38 39 ALA B CA 1
ATOM 2157 C C . ALA B 1 39 ? -7.344 12.102 -5.191 1 93.38 39 ALA B C 1
ATOM 2159 O O . ALA B 1 39 ? -6.375 11.336 -5.176 1 93.38 39 ALA B O 1
ATOM 2160 N N . PHE B 1 40 ? -7.277 13.398 -5.305 1 92.56 40 PHE B N 1
ATOM 2161 C CA . PHE B 1 40 ? -5.98 14.055 -5.383 1 92.56 40 PHE B CA 1
ATOM 2162 C C . PHE B 1 40 ? -5.172 13.805 -4.117 1 92.56 40 PHE B C 1
ATOM 2164 O O . PHE B 1 40 ? -3.984 13.477 -4.188 1 92.56 40 PHE B O 1
ATOM 2171 N N . ALA B 1 41 ? -5.82 13.906 -3.012 1 90.56 41 ALA B N 1
ATOM 2172 C CA . ALA B 1 41 ? -5.164 13.688 -1.727 1 90.56 41 ALA B CA 1
ATOM 2173 C C . ALA B 1 41 ? -4.652 12.258 -1.607 1 90.56 41 ALA B C 1
ATOM 2175 O O . ALA B 1 41 ? -3.561 12.016 -1.086 1 90.56 41 ALA B O 1
ATOM 2176 N N . ALA B 1 42 ? -5.422 11.328 -2.051 1 92.69 42 ALA B N 1
ATOM 2177 C CA . ALA B 1 42 ? -5 9.93 -2.035 1 92.69 42 ALA B CA 1
ATOM 2178 C C . ALA B 1 42 ? -3.725 9.734 -2.85 1 92.69 42 ALA B C 1
ATOM 2180 O O . ALA B 1 42 ? -2.801 9.047 -2.414 1 92.69 42 ALA B O 1
ATOM 2181 N N . GLY B 1 43 ? -3.676 10.375 -4.004 1 94.06 43 GLY B N 1
ATOM 2182 C CA . GLY B 1 43 ? -2.484 10.312 -4.836 1 94.06 43 GLY B CA 1
ATOM 2183 C C . GLY B 1 43 ? -1.258 10.906 -4.168 1 94.06 43 GLY B C 1
ATOM 2184 O O . GLY B 1 43 ? -0.173 10.32 -4.223 1 94.06 43 GLY B O 1
ATOM 2185 N N . VAL B 1 44 ? -1.475 11.984 -3.562 1 92.12 44 VAL B N 1
ATOM 2186 C CA . VAL B 1 44 ? -0.377 12.672 -2.887 1 92.12 44 VAL B CA 1
ATOM 2187 C C . VAL B 1 44 ? 0.139 11.805 -1.737 1 92.12 44 VAL B C 1
ATOM 2189 O O . VAL B 1 44 ? 1.35 11.641 -1.572 1 92.12 44 VAL B O 1
ATOM 2192 N N . MET B 1 45 ? -0.772 11.297 -0.995 1 89.75 45 MET B N 1
ATOM 2193 C CA . MET B 1 45 ? -0.373 10.492 0.156 1 89.75 45 MET B CA 1
ATOM 2194 C C . MET B 1 45 ? 0.324 9.211 -0.29 1 89.75 45 MET B C 1
ATOM 2196 O O . MET B 1 45 ? 1.328 8.805 0.3 1 89.75 45 MET B O 1
ATOM 2200 N N . PHE B 1 46 ? -0.23 8.633 -1.251 1 93 46 PHE B N 1
ATOM 2201 C CA . PHE B 1 46 ? 0.375 7.438 -1.828 1 93 46 PHE B CA 1
ATOM 2202 C C . PHE B 1 46 ? 1.764 7.746 -2.377 1 93 46 PHE B C 1
ATOM 2204 O O . PHE B 1 46 ? 2.719 7.012 -2.109 1 93 46 PHE B O 1
ATOM 2211 N N . GLY B 1 47 ? 1.931 8.812 -3.111 1 92.75 47 GLY B N 1
ATOM 2212 C CA . GLY B 1 47 ? 3.211 9.258 -3.637 1 92.75 47 GLY B CA 1
ATOM 2213 C C . GLY B 1 47 ? 4.203 9.633 -2.553 1 92.75 47 GLY B C 1
ATOM 2214 O O . GLY B 1 47 ? 5.387 9.305 -2.65 1 92.75 47 GLY B O 1
ATOM 2215 N N . ALA B 1 48 ? 3.711 10.305 -1.578 1 89.62 48 ALA B N 1
ATOM 2216 C CA . ALA B 1 48 ? 4.582 10.68 -0.465 1 89.62 48 ALA B CA 1
ATOM 2217 C C . ALA B 1 48 ? 5.176 9.445 0.205 1 89.62 48 ALA B C 1
ATOM 2219 O O . ALA B 1 48 ? 6.355 9.438 0.566 1 89.62 48 ALA B O 1
ATOM 2220 N N . ALA B 1 49 ? 4.395 8.43 0.323 1 91.25 49 ALA B N 1
ATOM 2221 C CA . ALA B 1 49 ? 4.852 7.203 0.967 1 91.25 49 ALA B CA 1
ATOM 2222 C C . ALA B 1 49 ? 5.949 6.531 0.151 1 91.25 49 ALA B C 1
ATOM 2224 O O . ALA B 1 49 ? 7 6.176 0.689 1 91.25 49 ALA B O 1
ATOM 2225 N N . PHE B 1 50 ? 5.812 6.512 -1.163 1 92.44 50 PHE B N 1
ATOM 2226 C CA . PHE B 1 50 ? 6.691 5.684 -1.979 1 92.44 50 PHE B CA 1
ATOM 2227 C C . PHE B 1 50 ? 7.836 6.512 -2.553 1 92.44 50 PHE B C 1
ATOM 2229 O O . PHE B 1 50 ? 8.93 5.996 -2.785 1 92.44 50 PHE B O 1
ATOM 2236 N N . PHE B 1 51 ? 7.586 7.793 -2.803 1 90.81 51 PHE B N 1
ATOM 2237 C CA . PHE B 1 51 ? 8.594 8.562 -3.523 1 90.81 51 PHE B CA 1
ATOM 2238 C C . PHE B 1 51 ? 9.453 9.367 -2.557 1 90.81 51 PHE B C 1
ATOM 2240 O O . PHE B 1 51 ? 10.57 9.773 -2.9 1 90.81 51 PHE B O 1
ATOM 2247 N N . HIS B 1 52 ? 8.977 9.539 -1.422 1 86.62 52 HIS B N 1
ATOM 2248 C CA . HIS B 1 52 ? 9.719 10.391 -0.493 1 86.62 52 HIS B CA 1
ATOM 2249 C C . HIS B 1 52 ? 10.031 9.641 0.8 1 86.62 52 HIS B C 1
ATOM 2251 O O . HIS B 1 52 ? 11.203 9.406 1.119 1 86.62 52 HIS B O 1
ATOM 2257 N N . MET B 1 53 ? 9.086 9.172 1.499 1 87.31 53 MET B N 1
ATOM 2258 C CA . MET B 1 53 ? 9.258 8.633 2.844 1 87.31 53 MET B CA 1
ATOM 2259 C C . MET B 1 53 ? 10.062 7.336 2.811 1 87.31 53 MET B C 1
ATOM 2261 O O . MET B 1 53 ? 11.031 7.184 3.555 1 87.31 53 MET B O 1
ATOM 2265 N N . LEU B 1 54 ? 9.664 6.453 1.942 1 89.06 54 LEU B N 1
ATOM 2266 C CA . LEU B 1 54 ? 10.297 5.141 1.916 1 89.06 54 LEU B CA 1
ATOM 2267 C C . LEU B 1 54 ? 11.742 5.25 1.45 1 89.06 54 LEU B C 1
ATOM 2269 O O . LEU B 1 54 ? 12.641 4.668 2.066 1 89.06 54 LEU B O 1
ATOM 2273 N N . PRO B 1 55 ? 12.055 5.965 0.387 1 87.31 55 PRO B N 1
ATOM 2274 C CA . PRO B 1 55 ? 13.453 6.113 -0.013 1 87.31 55 PRO B CA 1
ATOM 2275 C C . PRO B 1 55 ? 14.312 6.754 1.076 1 87.31 55 PRO B C 1
ATOM 2277 O O . PRO B 1 55 ? 15.422 6.289 1.345 1 87.31 55 PRO B O 1
ATOM 2280 N N . GLU B 1 56 ? 13.82 7.766 1.717 1 82.5 56 GLU B N 1
ATOM 2281 C CA . GLU B 1 56 ? 14.555 8.414 2.797 1 82.5 56 GLU B CA 1
ATOM 2282 C C . GLU B 1 56 ? 14.758 7.465 3.975 1 82.5 56 GLU B C 1
ATOM 2284 O O . GLU B 1 56 ? 15.836 7.434 4.578 1 82.5 56 GLU B O 1
ATOM 2289 N N . ALA B 1 57 ? 13.734 6.77 4.246 1 85.44 57 ALA B N 1
ATOM 2290 C CA . ALA B 1 57 ? 13.828 5.805 5.336 1 85.44 57 ALA B CA 1
ATOM 2291 C C . ALA B 1 57 ? 14.867 4.73 5.031 1 85.44 57 ALA B C 1
ATOM 2293 O O . ALA B 1 57 ? 15.602 4.301 5.926 1 85.44 57 ALA B O 1
ATOM 2294 N N . TYR B 1 58 ? 14.898 4.316 3.863 1 84.94 58 TYR B N 1
ATOM 2295 C CA . TYR B 1 58 ? 15.844 3.266 3.49 1 84.94 58 TYR B CA 1
ATOM 2296 C C . TYR B 1 58 ? 17.281 3.781 3.527 1 84.94 58 TYR B C 1
ATOM 2298 O O . TYR B 1 58 ? 18.172 3.092 4.012 1 84.94 58 TYR B O 1
ATOM 2306 N N . VAL B 1 59 ? 17.516 4.938 2.998 1 83.19 59 VAL B N 1
ATOM 2307 C CA . VAL B 1 59 ? 18.859 5.523 2.973 1 83.19 59 VAL B CA 1
ATOM 2308 C C . VAL B 1 59 ? 19.359 5.723 4.398 1 83.19 59 VAL B C 1
ATOM 2310 O O . VAL B 1 59 ? 20.531 5.461 4.695 1 83.19 59 VAL B O 1
ATOM 2313 N N . GLY B 1 60 ? 18.469 6.066 5.254 1 78.88 60 GLY B N 1
ATOM 2314 C CA . GLY B 1 60 ? 18.875 6.363 6.617 1 78.88 60 GLY B CA 1
ATOM 2315 C C . GLY B 1 60 ? 18.828 5.152 7.527 1 78.88 60 GLY B C 1
ATOM 2316 O O . GLY B 1 60 ? 19.516 5.109 8.547 1 78.88 60 GLY B O 1
ATOM 2317 N N . GLY B 1 61 ? 18.016 4.184 7.215 1 78.88 61 GLY B N 1
ATOM 2318 C CA . GLY B 1 61 ? 17.781 3.121 8.18 1 78.88 61 GLY B CA 1
ATOM 2319 C C . GLY B 1 61 ? 18 1.735 7.605 1 78.88 61 GLY B C 1
ATOM 2320 O O . GLY B 1 61 ? 17.984 0.744 8.336 1 78.88 61 GLY B O 1
ATOM 2321 N N . GLY B 1 62 ? 18.125 1.597 6.312 1 84 62 GLY B N 1
ATOM 2322 C CA . GLY B 1 62 ? 18.375 0.305 5.691 1 84 62 GLY B CA 1
ATOM 2323 C C . GLY B 1 62 ? 17.125 -0.548 5.566 1 84 62 GLY B C 1
ATOM 2324 O O . GLY B 1 62 ? 16.031 -0.029 5.324 1 84 62 GLY B O 1
ATOM 2325 N N . PHE B 1 63 ? 17.219 -1.801 5.758 1 81.69 63 PHE B N 1
ATOM 2326 C CA . PHE B 1 63 ? 16.172 -2.777 5.484 1 81.69 63 PHE B CA 1
ATOM 2327 C C . PHE B 1 63 ? 14.992 -2.58 6.426 1 81.69 63 PHE B C 1
ATOM 2329 O O . PHE B 1 63 ? 13.844 -2.824 6.047 1 81.69 63 PHE B O 1
ATOM 2336 N N . TRP B 1 64 ? 15.297 -2.102 7.57 1 81.69 64 TRP B N 1
ATOM 2337 C CA . TRP B 1 64 ? 14.234 -1.937 8.547 1 81.69 64 TRP B CA 1
ATOM 2338 C C . TRP B 1 64 ? 13.188 -0.938 8.055 1 81.69 64 TRP B C 1
ATOM 2340 O O . TRP B 1 64 ? 12.047 -0.936 8.523 1 81.69 64 TRP B O 1
ATOM 2350 N N . ALA B 1 65 ? 13.57 -0.055 7.125 1 81.75 65 ALA B N 1
ATOM 2351 C CA . ALA B 1 65 ? 12.633 0.891 6.52 1 81.75 65 ALA B CA 1
ATOM 2352 C C . ALA B 1 65 ? 11.477 0.161 5.836 1 81.75 65 ALA B C 1
ATOM 2354 O O . ALA B 1 65 ? 10.328 0.603 5.906 1 81.75 65 ALA B O 1
ATOM 2355 N N . PHE B 1 66 ? 11.789 -1.01 5.355 1 85 66 PHE B N 1
ATOM 2356 C CA . PHE B 1 66 ? 10.773 -1.779 4.652 1 85 66 PHE B CA 1
ATOM 2357 C C . PHE B 1 66 ? 9.875 -2.52 5.633 1 85 66 PHE B C 1
ATOM 2359 O O . PHE B 1 66 ? 8.688 -2.711 5.375 1 85 66 PHE B O 1
ATOM 2366 N N . ALA B 1 67 ? 10.453 -2.803 6.773 1 86.94 67 ALA B N 1
ATOM 2367 C CA . ALA B 1 67 ? 9.719 -3.594 7.754 1 86.94 67 ALA B CA 1
ATOM 2368 C C . ALA B 1 67 ? 8.734 -2.727 8.531 1 86.94 67 ALA B C 1
ATOM 2370 O O . ALA B 1 67 ? 7.676 -3.201 8.945 1 86.94 67 ALA B O 1
ATOM 2371 N N . LEU B 1 68 ? 9.016 -1.532 8.609 1 89.12 68 LEU B N 1
ATOM 2372 C CA . LEU B 1 68 ? 8.219 -0.677 9.484 1 89.12 68 LEU B CA 1
ATOM 2373 C C . LEU B 1 68 ? 7.02 -0.1 8.734 1 89.12 68 LEU B C 1
ATOM 2375 O O . LEU B 1 68 ? 6.074 0.394 9.352 1 89.12 68 LEU B O 1
ATOM 2379 N N . VAL B 1 69 ? 7.027 -0.211 7.402 1 91.94 69 VAL B N 1
ATOM 2380 C CA . VAL B 1 69 ? 5.891 0.28 6.633 1 91.94 69 VAL B CA 1
ATOM 2381 C C . VAL B 1 69 ? 4.664 -0.586 6.91 1 91.94 69 VAL B C 1
ATOM 2383 O O . VAL B 1 69 ? 3.615 -0.078 7.312 1 91.94 69 VAL B O 1
ATOM 2386 N N . PRO B 1 70 ? 4.812 -1.915 6.781 1 94 70 PRO B N 1
ATOM 2387 C CA . PRO B 1 70 ? 3.658 -2.746 7.133 1 94 70 PRO B CA 1
ATOM 2388 C C . PRO B 1 70 ? 3.242 -2.588 8.594 1 94 70 PRO B C 1
ATOM 2390 O O . PRO B 1 70 ? 2.055 -2.68 8.914 1 94 70 PRO B O 1
ATOM 2393 N N . ALA B 1 71 ? 4.207 -2.34 9.469 1 91.81 71 ALA B N 1
ATOM 2394 C CA . ALA B 1 71 ? 3.891 -2.146 10.883 1 91.81 71 ALA B CA 1
ATOM 2395 C C . ALA B 1 71 ? 2.996 -0.926 11.078 1 91.81 71 ALA B C 1
ATOM 2397 O O . ALA B 1 71 ? 2.02 -0.981 11.836 1 91.81 71 ALA B O 1
ATOM 2398 N N . GLY B 1 72 ? 3.338 0.16 10.438 1 90.19 72 GLY B N 1
ATOM 2399 C CA . GLY B 1 72 ? 2.494 1.343 10.508 1 90.19 72 GLY B CA 1
ATOM 2400 C C . GLY B 1 72 ? 1.106 1.119 9.938 1 90.19 72 GLY B C 1
ATOM 2401 O O . GLY B 1 72 ? 0.116 1.596 10.492 1 90.19 72 GLY B O 1
ATOM 2402 N N . PHE B 1 73 ? 1.06 0.392 8.852 1 92.69 73 PHE B N 1
ATOM 2403 C CA . PHE B 1 73 ? -0.209 0.06 8.211 1 92.69 73 PHE B CA 1
ATOM 2404 C C . PHE B 1 73 ? -1.087 -0.761 9.148 1 92.69 73 PHE B C 1
ATOM 2406 O O . PHE B 1 73 ? -2.248 -0.419 9.383 1 92.69 73 PHE B O 1
ATOM 2413 N N . VAL B 1 74 ? -0.538 -1.791 9.727 1 92 74 VAL B N 1
ATOM 2414 C CA . VAL B 1 74 ? -1.277 -2.693 10.602 1 92 74 VAL B CA 1
ATOM 2415 C C . VAL B 1 74 ? -1.672 -1.963 11.883 1 92 74 VAL B C 1
ATOM 2417 O O . VAL B 1 74 ? -2.752 -2.195 12.438 1 92 74 VAL B O 1
ATOM 2420 N N . PHE B 1 75 ? -0.841 -1.148 12.359 1 88.38 75 PHE B N 1
ATOM 2421 C CA . PHE B 1 75 ? -1.136 -0.364 13.555 1 88.38 75 PHE B CA 1
ATOM 2422 C C . PHE B 1 75 ? -2.434 0.416 13.383 1 88.38 75 PHE B C 1
ATOM 2424 O O . PHE B 1 75 ? -3.33 0.334 14.227 1 88.38 75 PHE B O 1
ATOM 2431 N N . LEU B 1 76 ? -2.566 1.131 12.25 1 85.5 76 LEU B N 1
ATOM 2432 C CA . LEU B 1 76 ? -3.785 1.902 12.031 1 85.5 76 LEU B CA 1
ATOM 2433 C C . LEU B 1 76 ? -4.977 0.981 11.781 1 85.5 76 LEU B C 1
ATOM 2435 O O . LEU B 1 76 ? -6.098 1.285 12.203 1 85.5 76 LEU B O 1
ATOM 2439 N N . MET B 1 77 ? -4.68 -0.053 11.133 1 87.75 77 MET B N 1
ATOM 2440 C CA . MET B 1 77 ? -5.738 -1.032 10.891 1 87.75 77 MET B CA 1
ATOM 2441 C C . MET B 1 77 ? -6.309 -1.547 12.203 1 87.75 77 MET B C 1
ATOM 2443 O O . MET B 1 77 ? -7.527 -1.628 12.367 1 87.75 77 MET B O 1
ATOM 2447 N N . VAL B 1 78 ? -5.43 -1.858 13.094 1 86.88 78 VAL B N 1
ATOM 2448 C CA . VAL B 1 78 ? -5.844 -2.363 14.398 1 86.88 78 VAL B CA 1
ATOM 2449 C C . VAL B 1 78 ? -6.543 -1.255 15.18 1 86.88 78 VAL B C 1
ATOM 2451 O O . VAL B 1 78 ? -7.57 -1.491 15.82 1 86.88 78 VAL B O 1
ATOM 2454 N N . LEU B 1 79 ? -6.012 -0.111 15.164 1 81.31 79 LEU B N 1
ATOM 2455 C CA . LEU B 1 79 ? -6.617 1.021 15.859 1 81.31 79 LEU B CA 1
ATOM 2456 C C . LEU B 1 79 ? -8.039 1.264 15.367 1 81.31 79 LEU B C 1
ATOM 2458 O O . LEU B 1 79 ? -8.953 1.475 16.172 1 81.31 79 LEU B O 1
ATOM 2462 N N . GLU B 1 80 ? -8.211 1.224 14.117 1 77.88 80 GLU B N 1
ATOM 2463 C CA . GLU B 1 80 ? -9.531 1.443 13.531 1 77.88 80 GLU B CA 1
ATOM 2464 C C . GLU B 1 80 ? -10.492 0.313 13.891 1 77.88 80 GLU B C 1
ATOM 2466 O O . GLU B 1 80 ? -11.664 0.555 14.164 1 77.88 80 GLU B O 1
ATOM 2471 N N . ARG B 1 81 ? -9.977 -0.853 13.82 1 75.19 81 ARG B N 1
ATOM 2472 C CA . ARG B 1 81 ? -10.805 -2.029 14.062 1 75.19 81 ARG B CA 1
ATOM 2473 C C . ARG B 1 81 ? -11.203 -2.127 15.531 1 75.19 81 ARG B C 1
ATOM 2475 O O . ARG B 1 81 ? -12.305 -2.586 15.852 1 75.19 81 ARG B O 1
ATOM 2482 N N . TYR B 1 82 ? -10.352 -1.871 16.359 1 71.5 82 TYR B N 1
ATOM 2483 C CA . TYR B 1 82 ? -10.609 -2.121 17.781 1 71.5 82 TYR B CA 1
ATOM 2484 C C . TYR B 1 82 ? -11.062 -0.847 18.484 1 71.5 82 TYR B C 1
ATOM 2486 O O . TYR B 1 82 ? -11.672 -0.906 19.547 1 71.5 82 TYR B O 1
ATOM 2494 N N . VAL B 1 83 ? -10.625 0.188 18.125 1 60.25 83 VAL B N 1
ATOM 2495 C CA . VAL B 1 83 ? -11.148 1.405 18.734 1 60.25 83 VAL B CA 1
ATOM 2496 C C . VAL B 1 83 ? -12.555 1.684 18.203 1 60.25 83 VAL B C 1
ATOM 2498 O O . VAL B 1 83 ? -13.43 2.129 18.953 1 60.25 83 VAL B O 1
ATOM 2501 N N . LEU B 1 84 ? -12.891 1.271 16.969 1 52.72 84 LEU B N 1
ATOM 2502 C CA . LEU B 1 84 ? -14.164 1.614 16.344 1 52.72 84 LEU B CA 1
ATOM 2503 C C . LEU B 1 84 ? -15.25 0.618 16.734 1 52.72 84 LEU B C 1
ATOM 2505 O O . LEU B 1 84 ? -16.422 0.969 16.797 1 52.72 84 LEU B O 1
ATOM 2509 N N . THR B 1 85 ? -15.016 -0.727 16.641 1 49.06 85 THR B N 1
ATOM 2510 C CA . THR B 1 85 ? -16.094 -1.663 16.969 1 49.06 85 THR B CA 1
ATOM 2511 C C . THR B 1 85 ? -16.562 -1.452 18.406 1 49.06 85 THR B C 1
ATOM 2513 O O . THR B 1 85 ? -17.719 -1.736 18.734 1 49.06 85 THR B O 1
ATOM 2516 N N . HIS B 1 86 ? -15.789 -1.173 19.25 1 43.19 86 HIS B N 1
ATOM 2517 C CA . HIS B 1 86 ? -16.375 -1.088 20.578 1 43.19 86 HIS B CA 1
ATOM 2518 C C . HIS B 1 86 ? -17.281 0.128 20.703 1 43.19 86 HIS B C 1
ATOM 2520 O O . HIS B 1 86 ? -18.078 0.211 21.641 1 43.19 86 HIS B O 1
ATOM 2526 N N . ALA B 1 87 ? -17.188 1.069 19.906 1 38.62 87 ALA B N 1
ATOM 2527 C CA . ALA B 1 87 ? -18.109 2.164 20.156 1 38.62 87 ALA B CA 1
ATOM 2528 C C . ALA B 1 87 ? -19.516 1.8 19.688 1 38.62 87 ALA B C 1
ATOM 2530 O O . ALA B 1 87 ? -20.5 2.393 20.141 1 38.62 87 ALA B O 1
ATOM 2531 N N . CYS B 1 88 ? -19.609 0.881 18.672 1 38.94 88 CYS B N 1
ATOM 2532 C CA . CYS B 1 88 ? -20.969 0.601 18.203 1 38.94 88 CYS B CA 1
ATOM 2533 C C . CYS B 1 88 ? -21.594 -0.531 19 1 38.94 88 CYS B C 1
ATOM 2535 O O . CYS B 1 88 ? -22.609 -1.095 18.594 1 38.94 88 CYS B O 1
ATOM 2537 N N . GLU B 1 89 ? -21.078 -1.082 19.844 1 36.5 89 GLU B N 1
ATOM 2538 C CA . GLU B 1 89 ? -21.938 -2.068 20.5 1 36.5 89 GLU B CA 1
ATOM 2539 C C . GLU B 1 89 ? -23.281 -1.464 20.891 1 36.5 89 GLU B C 1
ATOM 2541 O O . GLU B 1 89 ? -24.062 -2.084 21.609 1 36.5 89 GLU B O 1
ATOM 2546 N N . GLU B 1 90 ? -23.562 -0.183 20.734 1 35.41 90 GLU B N 1
ATOM 2547 C CA . GLU B 1 90 ? -24.938 0.045 21.203 1 35.41 90 GLU B CA 1
ATOM 2548 C C . GLU B 1 90 ? -25.953 -0.576 20.266 1 35.41 90 GLU B C 1
ATOM 2550 O O . GLU B 1 90 ? -25.625 -0.918 19.125 1 35.41 90 GLU B O 1
ATOM 2555 N N . PRO B 1 91 ? -27.5 -0.208 20.406 1 36.19 91 PRO B N 1
ATOM 2556 C CA . PRO B 1 91 ? -28.734 -0.903 20 1 36.19 91 PRO B CA 1
ATOM 2557 C C . PRO B 1 91 ? -28.828 -1.111 18.5 1 36.19 91 PRO B C 1
ATOM 2559 O O . PRO B 1 91 ? -28.25 -0.344 17.719 1 36.19 91 PRO B O 1
ATOM 2562 N N . ALA B 1 92 ? -29.641 -2.162 17.969 1 36.31 92 ALA B N 1
ATOM 2563 C CA . ALA B 1 92 ? -30.109 -2.732 16.703 1 36.31 92 ALA B CA 1
ATOM 2564 C C . ALA B 1 92 ? -30.391 -1.637 15.672 1 36.31 92 ALA B C 1
ATOM 2566 O O . ALA B 1 92 ? -30.375 -1.889 14.469 1 36.31 92 ALA B O 1
ATOM 2567 N N . ASP B 1 93 ? -31.141 -0.602 15.883 1 34.5 93 ASP B N 1
ATOM 2568 C CA . ASP B 1 93 ? -31.734 0.441 15.047 1 34.5 93 ASP B CA 1
ATOM 2569 C C . ASP B 1 93 ? -30.656 1.388 14.516 1 34.5 93 ASP B C 1
ATOM 2571 O O . ASP B 1 93 ? -30.953 2.355 13.82 1 34.5 93 ASP B O 1
ATOM 2575 N N . CYS B 1 94 ? -29.422 1.571 15.07 1 32.66 94 CYS B N 1
ATOM 2576 C CA . CYS B 1 94 ? -28.375 2.551 14.781 1 32.66 94 CYS B CA 1
ATOM 2577 C C . CYS B 1 94 ? -27.422 2.039 13.711 1 32.66 94 CYS B C 1
ATOM 2579 O O . CYS B 1 94 ? -26.234 1.84 13.969 1 32.66 94 CYS B O 1
ATOM 2581 N N . LYS B 1 95 ? -27.594 1.109 12.891 1 36.69 95 LYS B N 1
ATOM 2582 C CA . LYS B 1 95 ? -26.844 0.442 11.836 1 36.69 95 LYS B CA 1
ATOM 2583 C C . LYS B 1 95 ? -26.203 1.457 10.891 1 36.69 95 LYS B C 1
ATOM 2585 O O . LYS B 1 95 ? -25.078 1.262 10.422 1 36.69 95 LYS B O 1
ATOM 2590 N N . GLU B 1 96 ? -26.922 2.271 10.203 1 39.97 96 GLU B N 1
ATOM 2591 C CA . GLU B 1 96 ? -26.516 3.156 9.117 1 39.97 96 GLU B CA 1
ATOM 2592 C C . GLU B 1 96 ? -25.703 4.332 9.633 1 39.97 96 GLU B C 1
ATOM 2594 O O . GLU B 1 96 ? -24.844 4.859 8.93 1 39.97 96 GLU B O 1
ATOM 2599 N N . HIS B 1 97 ? -26.062 4.996 10.75 1 37.78 97 HIS B N 1
ATOM 2600 C CA . HIS B 1 97 ? -25.656 6.332 11.164 1 37.78 97 HIS B CA 1
ATOM 2601 C C . HIS B 1 97 ? -24.312 6.297 11.898 1 37.78 97 HIS B C 1
ATOM 2603 O O . HIS B 1 97 ? -23.609 7.309 11.969 1 37.78 97 HIS B O 1
ATOM 2609 N N . VAL B 1 98 ? -24 5.359 12.688 1 39.19 98 VAL B N 1
ATOM 2610 C CA . VAL B 1 98 ? -22.922 5.355 13.672 1 39.19 98 VAL B CA 1
ATOM 2611 C C . VAL B 1 98 ? -21.625 4.91 13.016 1 39.19 98 VAL B C 1
ATOM 2613 O O . VAL B 1 98 ? -20.531 5.23 13.5 1 39.19 98 VAL B O 1
ATOM 2616 N N . HIS B 1 99 ? -21.578 4.082 12.047 1 46.47 99 HIS B N 1
ATOM 2617 C CA . HIS B 1 99 ? -20.375 3.656 11.344 1 46.47 99 HIS B CA 1
ATOM 2618 C C . HIS B 1 99 ? -19.562 4.852 10.844 1 46.47 99 HIS B C 1
ATOM 2620 O O . HIS B 1 99 ? -18.344 4.77 10.703 1 46.47 99 HIS B O 1
ATOM 2626 N N . GLY B 1 100 ? -20.297 6.031 10.633 1 49.38 100 GLY B N 1
ATOM 2627 C CA . GLY B 1 100 ? -19.766 7.293 10.156 1 49.38 100 GLY B CA 1
ATOM 2628 C C . GLY B 1 100 ? -18.938 8.031 11.203 1 49.38 100 GLY B C 1
ATOM 2629 O O . GLY B 1 100 ? -17.953 8.695 10.867 1 49.38 100 GLY B O 1
ATOM 2630 N N . HIS B 1 101 ? -19.312 7.91 12.562 1 54.25 101 HIS B N 1
ATOM 2631 C CA . HIS B 1 101 ? -18.781 8.773 13.602 1 54.25 101 HIS B CA 1
ATOM 2632 C C . HIS B 1 101 ? -17.375 8.344 14 1 54.25 101 HIS B C 1
ATOM 2634 O O . HIS B 1 101 ? -16.562 9.164 14.445 1 54.25 101 HIS B O 1
ATOM 2640 N N . THR B 1 102 ? -16.984 7.219 13.602 1 62.53 102 THR B N 1
ATOM 2641 C CA . THR B 1 102 ? -15.734 6.707 14.164 1 62.53 102 THR B CA 1
ATOM 2642 C C . THR B 1 102 ? -14.617 6.75 13.133 1 62.53 102 THR B C 1
ATOM 2644 O O . THR B 1 102 ? -13.438 6.816 13.492 1 62.53 102 THR B O 1
ATOM 2647 N N . LEU B 1 103 ? -15 7 11.945 1 68.81 103 LEU B N 1
ATOM 2648 C CA . LEU B 1 103 ? -13.977 7.07 10.906 1 68.81 103 LEU B CA 1
ATOM 2649 C C . LEU B 1 103 ? -13.133 8.336 11.062 1 68.81 103 LEU B C 1
ATOM 2651 O O . LEU B 1 103 ? -11.914 8.297 10.867 1 68.81 103 LEU B O 1
ATOM 2655 N N . GLY B 1 104 ? -13.891 9.352 11.555 1 79.38 104 GLY B N 1
ATOM 2656 C CA . GLY B 1 104 ? -13.203 10.625 11.734 1 79.38 104 GLY B CA 1
ATOM 2657 C C . GLY B 1 104 ? -12.172 10.586 12.844 1 79.38 104 GLY B C 1
ATOM 2658 O O . GLY B 1 104 ? -11.07 11.109 12.688 1 79.38 104 GLY B O 1
ATOM 2659 N N . LEU B 1 105 ? -12.523 9.922 13.898 1 81.69 105 LEU B N 1
ATOM 2660 C CA . LEU B 1 105 ? -11.594 9.836 15.023 1 81.69 105 LEU B CA 1
ATOM 2661 C C . LEU B 1 105 ? -10.398 8.961 14.664 1 81.69 105 LEU B C 1
ATOM 2663 O O . LEU B 1 105 ? -9.258 9.289 15.008 1 81.69 105 LEU B O 1
ATOM 2667 N N . THR B 1 106 ? -10.664 7.898 14.008 1 76.38 106 THR B N 1
ATOM 2668 C CA . THR B 1 106 ? -9.578 7.004 13.609 1 76.38 106 THR B CA 1
ATOM 2669 C C . THR B 1 106 ? -8.633 7.695 12.633 1 76.38 106 THR B C 1
ATOM 2671 O O . THR B 1 106 ? -7.414 7.594 12.758 1 76.38 106 THR B O 1
ATOM 2674 N N . ALA B 1 107 ? -9.258 8.359 11.742 1 81.75 107 ALA B N 1
ATOM 2675 C CA . ALA B 1 107 ? -8.445 9.109 10.797 1 81.75 107 ALA B CA 1
ATOM 2676 C C . ALA B 1 107 ? -7.621 10.18 11.508 1 81.75 107 ALA B C 1
ATOM 2678 O O . ALA B 1 107 ? -6.441 10.367 11.203 1 81.75 107 ALA B O 1
ATOM 2679 N N . PHE B 1 108 ? -8.266 10.828 12.469 1 89.31 108 PHE B N 1
ATOM 2680 C CA . PHE B 1 108 ? -7.574 11.859 13.227 1 89.31 108 PHE B CA 1
ATOM 2681 C C . PHE B 1 108 ? -6.391 11.273 13.992 1 89.31 108 PHE B C 1
ATOM 2683 O O . PHE B 1 108 ? -5.285 11.812 13.938 1 89.31 108 PHE B O 1
ATOM 2690 N N . LEU B 1 109 ? -6.605 10.188 14.617 1 83.75 109 LEU B N 1
ATOM 2691 C CA . LEU B 1 109 ? -5.543 9.562 15.406 1 83.75 109 LEU B CA 1
ATOM 2692 C C . LEU B 1 109 ? -4.418 9.062 14.508 1 83.75 109 LEU B C 1
ATOM 2694 O O . LEU B 1 109 ? -3.24 9.258 14.812 1 83.75 109 LEU B O 1
ATOM 2698 N N . GLY B 1 110 ? -4.805 8.414 13.516 1 81.56 110 GLY B N 1
ATOM 2699 C CA . GLY B 1 110 ? -3.805 7.926 12.586 1 81.56 110 GLY B CA 1
ATOM 2700 C C . GLY B 1 110 ? -2.98 9.031 11.953 1 81.56 110 GLY B C 1
ATOM 2701 O O . GLY B 1 110 ? -1.75 8.969 11.938 1 81.56 110 GLY B O 1
ATOM 2702 N N . LEU B 1 111 ? -3.67 10.039 11.508 1 87.62 111 LEU B N 1
ATOM 2703 C CA . LEU B 1 111 ? -2.994 11.148 10.844 1 87.62 111 LEU B CA 1
ATOM 2704 C C . LEU B 1 111 ? -2.193 11.977 11.844 1 87.62 111 LEU B C 1
ATOM 2706 O O . LEU B 1 111 ? -1.13 12.5 11.508 1 87.62 111 LEU B O 1
ATOM 2710 N N . SER B 1 112 ? -2.713 12.039 13.055 1 91.56 112 SER B N 1
ATOM 2711 C CA . SER B 1 112 ? -1.976 12.766 14.086 1 91.56 112 SER B CA 1
ATOM 2712 C C . SER B 1 112 ? -0.678 12.047 14.445 1 91.56 112 SER B C 1
ATOM 2714 O O . SER B 1 112 ? 0.349 12.688 14.672 1 91.56 112 SER B O 1
ATOM 2716 N N . THR B 1 113 ? -0.711 10.812 14.539 1 85.19 113 THR B N 1
ATOM 2717 C CA . THR B 1 113 ? 0.503 10.039 14.773 1 85.19 113 THR B CA 1
ATOM 2718 C C . THR B 1 113 ? 1.524 10.281 13.664 1 85.19 113 THR B C 1
ATOM 2720 O O . THR B 1 113 ? 2.701 10.531 13.945 1 85.19 113 THR B O 1
ATOM 2723 N N . HIS B 1 114 ? 1.069 10.211 12.531 1 86.5 114 HIS B N 1
ATOM 2724 C CA . HIS B 1 114 ? 1.937 10.5 11.398 1 86.5 114 HIS B CA 1
ATOM 2725 C C . HIS B 1 114 ? 2.541 11.898 11.5 1 86.5 114 HIS B C 1
ATOM 2727 O O . HIS B 1 114 ? 3.742 12.078 11.297 1 86.5 114 HIS B O 1
ATOM 2733 N N . THR B 1 115 ? 1.682 12.844 11.844 1 92.69 115 THR B N 1
ATOM 2734 C CA . THR B 1 115 ? 2.117 14.234 11.938 1 92.69 115 THR B CA 1
ATOM 2735 C C . THR B 1 115 ? 3.125 14.414 13.07 1 92.69 115 THR B C 1
ATOM 2737 O O . THR B 1 115 ? 4.055 15.219 12.961 1 92.69 115 THR B O 1
ATOM 2740 N N . LEU B 1 116 ? 2.973 13.641 14.055 1 90.75 116 LEU B N 1
ATOM 2741 C CA . LEU B 1 116 ? 3.945 13.641 15.141 1 90.75 116 LEU B CA 1
ATOM 2742 C C . LEU B 1 116 ? 5.316 13.203 14.641 1 90.75 116 LEU B C 1
ATOM 2744 O O . LEU B 1 116 ? 6.328 13.836 14.961 1 90.75 116 LEU B O 1
ATOM 2748 N N . PHE B 1 117 ? 5.32 12.227 13.883 1 86.62 117 PHE B N 1
ATOM 2749 C CA . PHE B 1 117 ? 6.578 11.711 13.352 1 86.62 117 PHE B CA 1
ATOM 2750 C C . PHE B 1 117 ? 7.18 12.68 12.344 1 86.62 117 PHE B C 1
ATOM 2752 O O . PHE B 1 117 ? 8.398 12.797 12.242 1 86.62 117 PHE B O 1
ATOM 2759 N N . ASP B 1 118 ? 6.297 13.375 11.625 1 87.75 118 ASP B N 1
ATOM 2760 C CA . ASP B 1 118 ? 6.785 14.469 10.789 1 87.75 118 ASP B CA 1
ATOM 2761 C C . ASP B 1 118 ? 7.566 15.484 11.609 1 87.75 118 ASP B C 1
ATOM 2763 O O . ASP B 1 118 ? 8.602 15.984 11.164 1 87.75 118 ASP B O 1
ATOM 2767 N N . GLY B 1 119 ? 7.023 15.773 12.758 1 90.56 119 GLY B N 1
ATOM 2768 C CA . GLY B 1 119 ? 7.691 16.719 13.641 1 90.56 119 GLY B CA 1
ATOM 2769 C C . GLY B 1 119 ? 9.062 16.25 14.078 1 90.56 119 GLY B C 1
ATOM 2770 O O . GLY B 1 119 ? 10.016 17.031 14.125 1 90.56 119 GLY B O 1
ATOM 2771 N N . ILE B 1 120 ? 9.141 15.055 14.414 1 85.31 120 ILE B N 1
ATOM 2772 C CA . ILE B 1 120 ? 10.422 14.477 14.805 1 85.31 120 ILE B CA 1
ATOM 2773 C C . ILE B 1 120 ? 11.414 14.57 13.648 1 85.31 120 ILE B C 1
ATOM 2775 O O . ILE B 1 120 ? 12.555 14.992 13.828 1 85.31 120 ILE B O 1
ATOM 2779 N N . ALA B 1 121 ? 10.953 14.219 12.531 1 83 121 ALA B N 1
ATOM 2780 C CA . ALA B 1 121 ? 11.797 14.289 11.344 1 83 121 ALA B CA 1
ATOM 2781 C C . ALA B 1 121 ? 12.234 15.727 11.062 1 83 121 ALA B C 1
ATOM 2783 O O . ALA B 1 121 ? 13.383 15.977 10.68 1 83 121 ALA B O 1
ATOM 2784 N N . LEU B 1 122 ? 11.32 16.625 11.234 1 88 122 LEU B N 1
ATOM 2785 C CA . LEU B 1 122 ? 11.633 18.047 11.016 1 88 122 LEU B CA 1
ATOM 2786 C C . LEU B 1 122 ? 12.695 18.516 12 1 88 122 LEU B C 1
ATOM 2788 O O . LEU B 1 122 ? 13.633 19.219 11.617 1 88 122 LEU B O 1
ATOM 2792 N N . GLY B 1 123 ? 12.484 18.125 13.203 1 88 123 GLY B N 1
ATOM 2793 C CA . GLY B 1 123 ? 13.5 18.469 14.188 1 88 123 GLY B CA 1
ATOM 2794 C C . GLY B 1 123 ? 14.883 17.969 13.828 1 88 123 GLY B C 1
ATOM 2795 O O . GLY B 1 123 ? 15.859 18.703 13.906 1 88 123 GLY B O 1
ATOM 2796 N N . SER B 1 124 ? 14.938 16.781 13.445 1 83.31 124 SER B N 1
ATOM 2797 C CA . SER B 1 124 ? 16.203 16.188 13.039 1 83.31 124 SER B CA 1
ATOM 2798 C C . SER B 1 124 ? 16.781 16.906 11.828 1 83.31 124 SER B C 1
ATOM 2800 O O . SER B 1 124 ? 17.984 17.172 11.781 1 83.31 124 SER B O 1
ATOM 2802 N N . ALA B 1 125 ? 15.977 17.156 10.906 1 83.94 125 ALA B N 1
ATOM 2803 C CA . ALA B 1 125 ? 16.422 17.797 9.672 1 83.94 125 ALA B CA 1
ATOM 2804 C C . ALA B 1 125 ? 16.969 19.203 9.953 1 83.94 125 ALA B C 1
ATOM 2806 O O . ALA B 1 125 ? 17.969 19.609 9.367 1 83.94 125 ALA B O 1
ATOM 2807 N N . VAL B 1 126 ? 16.281 19.906 10.797 1 87.75 126 VAL B N 1
ATOM 2808 C CA . VAL B 1 126 ? 16.719 21.25 11.141 1 87.75 126 VAL B CA 1
ATOM 2809 C C . VAL B 1 126 ? 18.062 21.203 11.844 1 87.75 126 VAL B C 1
ATOM 2811 O O . VAL B 1 126 ? 18.953 22.016 11.555 1 87.75 126 VAL B O 1
ATOM 2814 N N . LYS B 1 127 ? 18.203 20.25 12.664 1 84.88 127 LYS B N 1
ATOM 2815 C CA . LYS B 1 127 ? 19.484 20.062 13.344 1 84.88 127 LYS B CA 1
ATOM 2816 C C . LYS B 1 127 ? 20.609 19.766 12.352 1 84.88 127 LYS B C 1
ATOM 2818 O O . LYS B 1 127 ? 21.734 20.234 12.508 1 84.88 127 LYS B O 1
ATOM 2823 N N . GLU B 1 128 ? 20.312 19.047 11.344 1 82.81 128 GLU B N 1
ATOM 2824 C CA . GLU B 1 128 ? 21.312 18.625 10.375 1 82.81 128 GLU B CA 1
ATOM 2825 C C . GLU B 1 128 ? 21.5 19.656 9.273 1 82.81 128 GLU B C 1
ATOM 2827 O O . GLU B 1 128 ? 22.312 19.469 8.367 1 82.81 128 GLU B O 1
ATOM 2832 N N . GLY B 1 129 ? 20.75 20.641 9.266 1 85.31 129 GLY B N 1
ATOM 2833 C CA . GLY B 1 129 ? 20.938 21.719 8.32 1 85.31 129 GLY B CA 1
ATOM 2834 C C . GLY B 1 129 ? 20.156 21.547 7.031 1 85.31 129 GLY B C 1
ATOM 2835 O O . GLY B 1 129 ? 20.391 22.25 6.047 1 85.31 129 GLY B O 1
ATOM 2836 N N . VAL B 1 130 ? 19.172 20.609 7.012 1 81.75 130 VAL B N 1
ATOM 2837 C CA . VAL B 1 130 ? 18.391 20.359 5.805 1 81.75 130 VAL B CA 1
ATOM 2838 C C . VAL B 1 130 ? 16.906 20.562 6.094 1 81.75 130 VAL B C 1
ATOM 2840 O O . VAL B 1 130 ? 16.062 19.891 5.508 1 81.75 130 VAL B O 1
ATOM 2843 N N . GLY B 1 131 ? 16.578 21.391 7.008 1 86.12 131 GLY B N 1
ATOM 2844 C CA . GLY B 1 131 ? 15.219 21.641 7.453 1 86.12 131 GLY B CA 1
ATOM 2845 C C . GLY B 1 131 ? 14.305 22.125 6.344 1 86.12 131 GLY B C 1
ATOM 2846 O O . GLY B 1 131 ? 13.117 21.812 6.324 1 86.12 131 GLY B O 1
ATOM 2847 N N . LEU B 1 132 ? 14.852 22.859 5.422 1 87.31 132 LEU B N 1
ATOM 2848 C CA . LEU B 1 132 ? 14.055 23.422 4.332 1 87.31 132 LEU B CA 1
ATOM 2849 C C . LEU B 1 132 ? 13.539 22.312 3.422 1 87.31 132 LEU B C 1
ATOM 2851 O O . LEU B 1 132 ? 12.391 22.359 2.969 1 87.31 132 LEU B O 1
ATOM 2855 N N . MET B 1 133 ? 14.352 21.391 3.197 1 81.56 133 MET B N 1
ATOM 2856 C CA . MET B 1 133 ? 13.93 20.266 2.375 1 81.56 133 MET B CA 1
ATOM 2857 C C . MET B 1 133 ? 12.812 19.469 3.057 1 81.56 133 MET B C 1
ATOM 2859 O O . MET B 1 133 ? 11.844 19.078 2.41 1 81.56 133 MET B O 1
ATOM 2863 N N . ALA B 1 134 ? 13.016 19.328 4.305 1 83.06 134 ALA B N 1
ATOM 2864 C CA . ALA B 1 134 ? 11.984 18.641 5.078 1 83.06 134 ALA B CA 1
ATOM 2865 C C . ALA B 1 134 ? 10.68 19.422 5.09 1 83.06 134 ALA B C 1
ATOM 2867 O O . ALA B 1 134 ? 9.594 18.859 4.965 1 83.06 134 ALA B O 1
ATOM 2868 N N . LEU B 1 135 ? 10.82 20.703 5.227 1 89.5 135 LEU B N 1
ATOM 2869 C CA . LEU B 1 135 ? 9.656 21.578 5.219 1 89.5 135 LEU B CA 1
ATOM 2870 C C . LEU B 1 135 ? 8.883 21.438 3.914 1 89.5 135 LEU B C 1
ATOM 2872 O O . LEU B 1 135 ? 7.652 21.312 3.924 1 89.5 135 LEU B O 1
ATOM 2876 N N . MET B 1 136 ? 9.523 21.406 2.859 1 85.38 136 MET B N 1
ATOM 2877 C CA . MET B 1 136 ? 8.883 21.312 1.549 1 85.38 136 MET B CA 1
ATOM 2878 C C . MET B 1 136 ? 8.156 19.984 1.388 1 85.38 136 MET B C 1
ATOM 2880 O O . MET B 1 136 ? 7.023 19.938 0.909 1 85.38 136 MET B O 1
ATOM 2884 N N . ALA B 1 137 ? 8.844 19.031 1.808 1 79.5 137 ALA B N 1
ATOM 2885 C CA . ALA B 1 137 ? 8.25 17.703 1.695 1 79.5 137 ALA B CA 1
ATOM 2886 C C . ALA B 1 137 ? 7 17.594 2.561 1 79.5 137 ALA B C 1
ATOM 2888 O O . ALA B 1 137 ? 5.953 17.141 2.09 1 79.5 137 ALA B O 1
ATOM 2889 N N . ILE B 1 138 ? 7.078 18.047 3.795 1 87.19 138 ILE B N 1
ATOM 2890 C CA . ILE B 1 138 ? 5.988 17.906 4.754 1 87.19 138 ILE B CA 1
ATOM 2891 C C . ILE B 1 138 ? 4.812 18.781 4.32 1 87.19 138 ILE B C 1
ATOM 2893 O O . ILE B 1 138 ? 3.662 18.328 4.32 1 87.19 138 ILE B O 1
ATOM 2897 N N . THR B 1 139 ? 5.121 19.953 3.887 1 89.5 139 THR B N 1
ATOM 2898 C CA . THR B 1 139 ? 4.059 20.875 3.494 1 89.5 139 THR B CA 1
ATOM 2899 C C . THR B 1 139 ? 3.328 20.359 2.258 1 89.5 139 THR B C 1
ATOM 2901 O O . THR B 1 139 ? 2.117 20.547 2.123 1 89.5 139 THR B O 1
ATOM 2904 N N . SER B 1 140 ? 4.008 19.719 1.392 1 85.06 140 SER B N 1
ATOM 2905 C CA . SER B 1 140 ? 3.428 19.234 0.143 1 85.06 140 SER B CA 1
ATOM 2906 C C . SER B 1 140 ? 2.322 18.219 0.405 1 85.06 140 SER B C 1
ATOM 2908 O O . SER B 1 140 ? 1.366 18.125 -0.367 1 85.06 140 SER B O 1
ATOM 2910 N N . HIS B 1 141 ? 2.424 17.516 1.46 1 89.5 141 HIS B N 1
ATOM 2911 C CA . HIS B 1 141 ? 1.397 16.5 1.698 1 89.5 141 HIS B CA 1
ATOM 2912 C C . HIS B 1 141 ? 0.514 16.875 2.881 1 89.5 141 HIS B C 1
ATOM 2914 O O . HIS B 1 141 ? -0.497 16.219 3.145 1 89.5 141 HIS B O 1
ATOM 2920 N N . LYS B 1 142 ? 0.856 17.984 3.547 1 92.88 142 LYS B N 1
ATOM 2921 C CA . LYS B 1 142 ? 0.075 18.375 4.715 1 92.88 142 LYS B CA 1
ATOM 2922 C C . LYS B 1 142 ? -1.288 18.922 4.301 1 92.88 142 LYS B C 1
ATOM 2924 O O . LYS B 1 142 ? -2.305 18.609 4.918 1 92.88 142 LYS B O 1
ATOM 2929 N N . VAL B 1 143 ? -1.312 19.641 3.234 1 90.81 143 VAL B N 1
ATOM 2930 C CA . VAL B 1 143 ? -2.572 20.203 2.756 1 90.81 143 VAL B CA 1
ATOM 2931 C C . VAL B 1 143 ? -3.5 19.078 2.309 1 90.81 143 VAL B C 1
ATOM 2933 O O . VAL B 1 143 ? -4.617 18.953 2.814 1 90.81 143 VAL B O 1
ATOM 2936 N N . PRO B 1 144 ? -2.969 18.234 1.542 1 90.56 144 PRO B N 1
ATOM 2937 C CA . PRO B 1 144 ? -3.83 17.125 1.122 1 90.56 144 PRO B CA 1
ATOM 2938 C C . PRO B 1 144 ? -4.262 16.234 2.287 1 90.56 144 PRO B C 1
ATOM 2940 O O . PRO B 1 144 ? -5.402 15.766 2.322 1 90.56 144 PRO B O 1
ATOM 2943 N N . SER B 1 145 ? -3.396 15.969 3.191 1 91.25 145 SER B N 1
ATOM 2944 C CA . SER B 1 145 ? -3.758 15.125 4.324 1 91.25 145 SER B CA 1
ATOM 2945 C C . SER B 1 145 ? -4.82 15.797 5.195 1 91.25 145 SER B C 1
ATOM 2947 O O . SER B 1 145 ? -5.727 15.133 5.695 1 91.25 145 SER B O 1
ATOM 2949 N N . SER B 1 146 ? -4.707 17.078 5.328 1 93.56 146 SER B N 1
ATOM 2950 C CA . SER B 1 146 ? -5.719 17.812 6.082 1 93.56 146 SER B CA 1
ATOM 2951 C C . SER B 1 146 ? -7.051 17.828 5.344 1 93.56 146 SER B C 1
ATOM 2953 O O . SER B 1 146 ? -8.109 17.766 5.969 1 93.56 146 SER B O 1
ATOM 2955 N N . LEU B 1 147 ? -6.973 17.984 4.047 1 90.81 147 LEU B N 1
ATOM 2956 C CA . LEU B 1 147 ? -8.18 17.875 3.23 1 90.81 147 LEU B CA 1
ATOM 2957 C C . LEU B 1 147 ? -8.891 16.547 3.486 1 90.81 147 LEU B C 1
ATOM 2959 O O . LEU B 1 147 ? -10.117 16.516 3.615 1 90.81 147 LEU B O 1
ATOM 2963 N N . SER B 1 148 ? -8.086 15.562 3.586 1 86.88 148 SER B N 1
ATOM 2964 C CA . SER B 1 148 ? -8.641 14.234 3.818 1 86.88 148 SER B CA 1
ATOM 2965 C C . SER B 1 148 ? -9.32 14.148 5.18 1 86.88 148 SER B C 1
ATOM 2967 O O . SER B 1 148 ? -10.453 13.68 5.285 1 86.88 148 SER B O 1
ATOM 2969 N N . LEU B 1 149 ? -8.672 14.609 6.156 1 90.62 149 LEU B N 1
ATOM 2970 C CA . LEU B 1 149 ? -9.234 14.586 7.504 1 90.62 149 LEU B CA 1
ATOM 2971 C C . LEU B 1 149 ? -10.516 15.406 7.578 1 90.62 149 LEU B C 1
ATOM 2973 O O . LEU B 1 149 ? -11.531 14.93 8.086 1 90.62 149 LEU B O 1
ATOM 2977 N N . ALA B 1 150 ? -10.477 16.547 7.023 1 93.19 150 ALA B N 1
ATOM 2978 C CA . ALA B 1 150 ? -11.625 17.453 7.047 1 93.19 150 ALA B CA 1
ATOM 2979 C C . ALA B 1 150 ? -12.805 16.844 6.289 1 93.19 150 ALA B C 1
ATOM 2981 O O . ALA B 1 150 ? -13.953 16.953 6.73 1 93.19 150 ALA B O 1
ATOM 2982 N N . SER B 1 151 ? -12.516 16.234 5.23 1 86.56 151 SER B N 1
ATOM 2983 C CA . SER B 1 151 ? -13.57 15.625 4.422 1 86.56 151 SER B CA 1
ATOM 2984 C C . SER B 1 151 ? -14.258 14.484 5.168 1 86.56 151 SER B C 1
ATOM 2986 O O . SER B 1 151 ? -15.477 14.344 5.105 1 86.56 151 SER B O 1
ATOM 2988 N N . ILE B 1 152 ? -13.469 13.68 5.781 1 80.69 152 ILE B N 1
ATOM 2989 C CA . ILE B 1 152 ? -14.016 12.562 6.543 1 80.69 152 ILE B CA 1
ATOM 2990 C C . ILE B 1 152 ? -14.875 13.094 7.688 1 80.69 152 ILE B C 1
ATOM 2992 O O . ILE B 1 152 ? -15.984 12.609 7.91 1 80.69 152 ILE B O 1
ATOM 2996 N N . LEU B 1 153 ? -14.43 14.125 8.344 1 88.81 153 LEU B N 1
ATOM 2997 C CA . LEU B 1 153 ? -15.172 14.719 9.445 1 88.81 153 LEU B CA 1
ATOM 2998 C C . LEU B 1 153 ? -16.453 15.383 8.945 1 88.81 153 LEU B C 1
ATOM 3000 O O . LEU B 1 153 ? -17.5 15.289 9.594 1 88.81 153 LEU B O 1
ATOM 3004 N N . LYS B 1 154 ? -16.344 16.016 7.828 1 88.31 154 LYS B N 1
ATOM 3005 C CA . LYS B 1 154 ? -17.516 16.641 7.223 1 88.31 154 LYS B CA 1
ATOM 3006 C C . LYS B 1 154 ? -18.547 15.586 6.832 1 88.31 154 LYS B C 1
ATOM 3008 O O . LYS B 1 154 ? -19.75 15.773 7.062 1 88.31 154 LYS B O 1
ATOM 3013 N N . ALA B 1 155 ? -18.078 14.555 6.27 1 78 155 ALA B N 1
ATOM 3014 C CA . ALA B 1 155 ? -18.953 13.461 5.875 1 78 155 ALA B CA 1
ATOM 3015 C C . ALA B 1 155 ? -19.656 12.852 7.09 1 78 155 ALA B C 1
ATOM 3017 O O . ALA B 1 155 ? -20.766 12.344 6.984 1 78 155 ALA B O 1
ATOM 3018 N N . GLU B 1 156 ? -19 12.93 8.195 1 82.94 156 GLU B N 1
ATOM 3019 C CA . GLU B 1 156 ? -19.562 12.422 9.445 1 82.94 156 GLU B CA 1
ATOM 3020 C C . GLU B 1 156 ? -20.531 13.43 10.055 1 82.94 156 GLU B C 1
ATOM 3022 O O . GLU B 1 156 ? -21.156 13.148 11.086 1 82.94 156 GLU B O 1
ATOM 3027 N N . GLY B 1 157 ? -20.578 14.633 9.508 1 86.88 157 GLY B N 1
ATOM 3028 C CA . GLY B 1 157 ? -21.531 15.641 9.953 1 86.88 157 GLY B CA 1
ATOM 3029 C C . GLY B 1 157 ? -20.953 16.578 11 1 86.88 157 GLY B C 1
ATOM 3030 O O . GLY B 1 157 ? -21.703 17.25 11.719 1 86.88 157 GLY B O 1
ATOM 3031 N N . LYS B 1 158 ? -19.656 16.516 11.164 1 90.5 158 LYS B N 1
ATOM 3032 C CA . LYS B 1 158 ? -19.062 17.422 12.141 1 90.5 158 LYS B CA 1
ATOM 3033 C C . LYS B 1 158 ? -19.203 18.891 11.703 1 90.5 158 LYS B C 1
ATOM 3035 O O . LYS B 1 158 ? -19.234 19.172 10.508 1 90.5 158 LYS B O 1
ATOM 3040 N N . SER B 1 159 ? -19.328 19.703 12.703 1 94.56 159 SER B N 1
ATOM 3041 C CA . SER B 1 159 ? -19.453 21.125 12.422 1 94.56 159 SER B CA 1
ATOM 3042 C C . SER B 1 159 ? -18.141 21.703 11.922 1 94.56 159 SER B C 1
ATOM 3044 O O . SER B 1 159 ? -17.078 21.109 12.109 1 94.56 159 SER B O 1
ATOM 3046 N N . THR B 1 160 ? -18.219 22.891 11.352 1 95.38 160 THR B N 1
ATOM 3047 C CA . THR B 1 160 ? -17.047 23.594 10.844 1 95.38 160 THR B CA 1
ATOM 3048 C C . THR B 1 160 ? -16.047 23.844 11.969 1 95.38 160 THR B C 1
ATOM 3050 O O . THR B 1 160 ? -14.844 23.641 11.797 1 95.38 160 THR B O 1
ATOM 3053 N N . SER B 1 161 ? -16.562 24.25 13.102 1 96.44 161 SER B N 1
ATOM 3054 C CA . SER B 1 161 ? -15.688 24.531 14.234 1 96.44 161 SER B CA 1
ATOM 3055 C C . SER B 1 161 ? -14.938 23.281 14.68 1 96.44 161 SER B C 1
ATOM 3057 O O . SER B 1 161 ? -13.75 23.359 15.023 1 96.44 161 SER B O 1
ATOM 3059 N N . ARG B 1 162 ? -15.602 22.203 14.672 1 95.38 162 ARG B N 1
ATOM 3060 C CA . ARG B 1 162 ? -14.961 20.953 15.078 1 95.38 162 ARG B CA 1
ATOM 3061 C C . ARG B 1 162 ? -13.914 20.531 14.047 1 95.38 162 ARG B C 1
ATOM 3063 O O . ARG B 1 162 ? -12.836 20.062 14.414 1 95.38 162 ARG B O 1
ATOM 3070 N N . ILE B 1 163 ? -14.266 20.672 12.812 1 95.94 163 ILE B N 1
ATOM 3071 C CA . ILE B 1 163 ? -13.344 20.312 11.734 1 95.94 163 ILE B CA 1
ATOM 3072 C C . ILE B 1 163 ? -12.07 21.141 11.852 1 95.94 163 ILE B C 1
ATOM 3074 O O . ILE B 1 163 ? -10.961 20.594 11.797 1 95.94 163 ILE B O 1
ATOM 3078 N N . LEU B 1 164 ? -12.25 22.406 12.141 1 96.56 164 LEU B N 1
ATOM 3079 C CA . LEU B 1 164 ? -11.094 23.297 12.242 1 96.56 164 LEU B CA 1
ATOM 3080 C C . LEU B 1 164 ? -10.297 23 13.508 1 96.56 164 LEU B C 1
ATOM 3082 O O . LEU B 1 164 ? -9.062 23.078 13.5 1 96.56 164 LEU B O 1
ATOM 3086 N N . LEU B 1 165 ? -10.969 22.672 14.523 1 96.38 165 LEU B N 1
ATOM 3087 C CA . LEU B 1 165 ? -10.281 22.312 15.758 1 96.38 165 LEU B CA 1
ATOM 3088 C C . LEU B 1 165 ? -9.406 21.078 15.555 1 96.38 165 LEU B C 1
ATOM 3090 O O . LEU B 1 165 ? -8.242 21.062 15.969 1 96.38 165 LEU B O 1
ATOM 3094 N N . PHE B 1 166 ? -9.984 20.094 14.938 1 95.75 166 PHE B N 1
ATOM 3095 C CA . PHE B 1 166 ? -9.227 18.875 14.688 1 95.75 166 PHE B CA 1
ATOM 3096 C C . PHE B 1 166 ? -8.047 19.156 13.766 1 95.75 166 PHE B C 1
ATOM 3098 O O . PHE B 1 166 ? -6.977 18.562 13.922 1 95.75 166 PHE B O 1
ATOM 3105 N N . ALA B 1 167 ? -8.305 20.062 12.812 1 96.19 167 ALA B N 1
ATOM 3106 C CA . ALA B 1 167 ? -7.215 20.422 11.914 1 96.19 167 ALA B CA 1
ATOM 3107 C C . ALA B 1 167 ? -6.074 21.094 12.664 1 96.19 167 ALA B C 1
ATOM 3109 O O . ALA B 1 167 ? -4.902 20.828 12.398 1 96.19 167 ALA B O 1
ATOM 3110 N N . VAL B 1 168 ? -6.453 21.922 13.602 1 96.31 168 VAL B N 1
ATOM 3111 C CA . VAL B 1 168 ? -5.453 22.609 14.398 1 96.31 168 VAL B CA 1
ATOM 3112 C C . VAL B 1 168 ? -4.707 21.609 15.281 1 96.31 168 VAL B C 1
ATOM 3114 O O . VAL B 1 168 ? -3.475 21.625 15.344 1 96.31 168 VAL B O 1
ATOM 3117 N N . LEU B 1 169 ? -5.43 20.766 15.93 1 96.44 169 LEU B N 1
ATOM 3118 C CA . LEU B 1 169 ? -4.816 19.75 16.781 1 96.44 169 LEU B CA 1
ATOM 3119 C C . LEU B 1 169 ? -3.91 18.844 15.977 1 96.44 169 LEU B C 1
ATOM 3121 O O . LEU B 1 169 ? -2.811 18.5 16.422 1 96.44 169 LEU B O 1
ATOM 3125 N N . TYR B 1 170 ? -4.406 18.484 14.844 1 95.38 170 TYR B N 1
ATOM 3126 C CA . TYR B 1 170 ? -3.652 17.672 13.891 1 95.38 170 TYR B CA 1
ATOM 3127 C C . TYR B 1 170 ? -2.355 18.375 13.492 1 95.38 170 TYR B C 1
ATOM 3129 O O . TYR B 1 170 ? -1.283 17.766 13.523 1 95.38 170 TYR B O 1
ATOM 3137 N N . GLY B 1 171 ? -2.42 19.641 13.172 1 95.62 171 GLY B N 1
ATOM 3138 C CA . GLY B 1 171 ? -1.25 20.406 12.766 1 95.62 171 GLY B CA 1
ATOM 3139 C C . GLY B 1 171 ? -0.262 20.641 13.898 1 95.62 171 GLY B C 1
ATOM 3140 O O . GLY B 1 171 ? 0.946 20.719 13.664 1 95.62 171 GLY B O 1
ATOM 3141 N N . LEU B 1 172 ? -0.737 20.672 15.102 1 96.38 172 LEU B N 1
ATOM 3142 C CA . LEU B 1 172 ? 0.093 20.953 16.266 1 96.38 172 LEU B CA 1
ATOM 3143 C C . LEU B 1 172 ? 0.973 19.75 16.609 1 96.38 172 LEU B C 1
ATOM 3145 O O . LEU B 1 172 ? 1.922 19.875 17.375 1 96.38 172 LEU B O 1
ATOM 3149 N N . MET B 1 173 ? 0.7 18.703 16.047 1 95.81 173 MET B N 1
ATOM 3150 C CA . MET B 1 173 ? 1.505 17.516 16.328 1 95.81 173 MET B CA 1
ATOM 3151 C C . MET B 1 173 ? 2.912 17.672 15.758 1 95.81 173 MET B C 1
ATOM 3153 O O . MET B 1 173 ? 3.844 17 16.203 1 95.81 173 MET B O 1
ATOM 3157 N N . VAL B 1 174 ? 3.043 18.531 14.773 1 94.69 174 VAL B N 1
ATOM 3158 C CA . VAL B 1 174 ? 4.371 18.75 14.203 1 94.69 174 VAL B CA 1
ATOM 3159 C C . VAL B 1 174 ? 5.277 19.391 15.242 1 94.69 174 VAL B C 1
ATOM 3161 O O . VAL B 1 174 ? 6.34 18.859 15.57 1 94.69 174 VAL B O 1
ATOM 3164 N N . PRO B 1 175 ? 4.906 20.562 15.805 1 95.25 175 PRO B N 1
ATOM 3165 C CA . PRO B 1 175 ? 5.777 21.141 16.828 1 95.25 175 PRO B CA 1
ATOM 3166 C C . PRO B 1 175 ? 5.941 20.219 18.047 1 95.25 175 PRO B C 1
ATOM 3168 O O . PRO B 1 175 ? 7.008 20.188 18.672 1 95.25 175 PRO B O 1
ATOM 3171 N N . VAL B 1 176 ? 4.961 19.453 18.438 1 94.81 176 VAL B N 1
ATOM 3172 C CA . VAL B 1 176 ? 5.086 18.5 19.516 1 94.81 176 VAL B CA 1
ATOM 3173 C C . VAL B 1 176 ? 6.156 17.469 19.172 1 94.81 176 VAL B C 1
ATOM 3175 O O . VAL B 1 176 ? 7.027 17.172 20 1 94.81 176 VAL B O 1
ATOM 3178 N N . GLY B 1 177 ? 6.117 16.984 18.031 1 92 177 GLY B N 1
ATOM 3179 C CA . GLY B 1 177 ? 7.117 16.016 17.578 1 92 177 GLY B CA 1
ATOM 3180 C C . GLY B 1 177 ? 8.516 16.594 17.547 1 92 177 GLY B C 1
ATOM 3181 O O . GLY B 1 177 ? 9.484 15.938 17.938 1 92 177 GLY B O 1
ATOM 3182 N N . ALA B 1 178 ? 8.602 17.766 17.031 1 90.31 178 ALA B N 1
ATOM 3183 C CA . ALA B 1 178 ? 9.906 18.438 16.969 1 90.31 178 ALA B CA 1
ATOM 3184 C C . ALA B 1 178 ? 10.508 18.609 18.359 1 90.31 178 ALA B C 1
ATOM 3186 O O . ALA B 1 178 ? 11.695 18.375 18.562 1 90.31 178 ALA B O 1
ATOM 3187 N N . VAL B 1 179 ? 9.695 19.031 19.25 1 90.06 179 VAL B N 1
ATOM 3188 C CA . VAL B 1 179 ? 10.148 19.219 20.625 1 90.06 179 VAL B CA 1
ATOM 3189 C C . VAL B 1 179 ? 10.562 17.875 21.219 1 90.06 179 VAL B C 1
ATOM 3191 O O . VAL B 1 179 ? 11.578 17.797 21.922 1 90.06 179 VAL B O 1
ATOM 3194 N N . LEU B 1 180 ? 9.781 16.891 20.984 1 87.31 180 LEU B N 1
ATOM 3195 C CA . LEU B 1 180 ? 10.125 15.562 21.469 1 87.31 180 LEU B CA 1
ATOM 3196 C C . LEU B 1 180 ? 11.477 15.109 20.922 1 87.31 180 LEU B C 1
ATOM 3198 O O . LEU B 1 180 ? 12.25 14.461 21.641 1 87.31 180 LEU B O 1
ATOM 3202 N N . TYR B 1 181 ? 11.703 15.445 19.656 1 84.94 181 TYR B N 1
ATOM 3203 C CA . TYR B 1 181 ? 12.992 15.109 19.062 1 84.94 181 TYR B CA 1
ATOM 3204 C C . TYR B 1 181 ? 14.141 15.734 19.859 1 84.94 181 TYR B C 1
ATOM 3206 O O . TYR B 1 181 ? 15.094 15.047 20.219 1 84.94 181 TYR B O 1
ATOM 3214 N N . PHE B 1 182 ? 14.102 16.922 20.125 1 85.31 182 PHE B N 1
ATOM 3215 C CA . PHE B 1 182 ? 15.188 17.625 20.812 1 85.31 182 PHE B CA 1
ATOM 3216 C C . PHE B 1 182 ? 15.242 17.234 22.281 1 85.31 182 PHE B C 1
ATOM 3218 O O . PHE B 1 182 ? 16.312 17.203 22.875 1 85.31 182 PHE B O 1
ATOM 3225 N N . ALA B 1 183 ? 14.047 16.891 22.781 1 84.06 183 ALA B N 1
ATOM 3226 C CA . ALA B 1 183 ? 14.016 16.438 24.172 1 84.06 183 ALA B CA 1
ATOM 3227 C C . ALA B 1 183 ? 14.695 15.086 24.328 1 84.06 183 ALA B C 1
ATOM 3229 O O . ALA B 1 183 ? 15.32 14.805 25.359 1 84.06 183 ALA B O 1
ATOM 3230 N N . PHE B 1 184 ? 14.562 14.281 23.281 1 75.81 184 PHE B N 1
ATOM 3231 C CA . PHE B 1 184 ? 15.055 12.922 23.422 1 75.81 184 PHE B CA 1
ATOM 3232 C C . PHE B 1 184 ? 16.359 12.734 22.656 1 75.81 184 PHE B C 1
ATOM 3234 O O . PHE B 1 184 ? 17 11.688 22.75 1 75.81 184 PHE B O 1
ATOM 3241 N N . ASP B 1 185 ? 16.609 13.516 21.703 1 68.06 185 ASP B N 1
ATOM 3242 C CA . ASP B 1 185 ? 17.828 13.406 20.906 1 68.06 185 ASP B CA 1
ATOM 3243 C C . ASP B 1 185 ? 19.062 13.234 21.781 1 68.06 185 ASP B C 1
ATOM 3245 O O . ASP B 1 185 ? 19.969 12.484 21.438 1 68.06 185 ASP B O 1
ATOM 3249 N N . ALA B 1 186 ? 19.078 13.797 22.797 1 58.5 186 ALA B N 1
ATOM 3250 C CA . ALA B 1 186 ? 20.188 13.672 23.719 1 58.5 186 ALA B CA 1
ATOM 3251 C C . ALA B 1 186 ? 20.281 12.266 24.297 1 58.5 186 ALA B C 1
ATOM 3253 O O . ALA B 1 186 ? 21.375 11.789 24.625 1 58.5 186 ALA B O 1
ATOM 3254 N N . VAL B 1 187 ? 19.266 11.609 24.359 1 55.91 187 VAL B N 1
ATOM 3255 C CA . VAL B 1 187 ? 19.219 10.32 25.031 1 55.91 187 VAL B CA 1
ATOM 3256 C C . VAL B 1 187 ? 19.188 9.195 24 1 55.91 187 VAL B C 1
ATOM 3258 O O . VAL B 1 187 ? 19.844 8.164 24.172 1 55.91 187 VAL B O 1
ATOM 3261 N N . LEU B 1 188 ? 18.453 9.289 22.891 1 55.03 188 LEU B N 1
ATOM 3262 C CA . LEU B 1 188 ? 18.109 8.117 22.109 1 55.03 188 LEU B CA 1
ATOM 3263 C C . LEU B 1 188 ? 18.844 8.125 20.766 1 55.03 188 LEU B C 1
ATOM 3265 O O . LEU B 1 188 ? 18.688 7.203 19.969 1 55.03 188 LEU B O 1
ATOM 3269 N N . ARG B 1 189 ? 20.203 8.68 20.781 1 55.94 189 ARG B N 1
ATOM 3270 C CA . ARG B 1 189 ? 20.953 8.719 19.531 1 55.94 189 ARG B CA 1
ATOM 3271 C C . ARG B 1 189 ? 20.016 8.648 18.328 1 55.94 189 ARG B C 1
ATOM 3273 O O . ARG B 1 189 ? 20.031 7.676 17.578 1 55.94 189 ARG B O 1
ATOM 3280 N N . PHE B 1 190 ? 19.047 9.594 18.188 1 55.12 190 PHE B N 1
ATOM 3281 C CA . PHE B 1 190 ? 17.859 9.742 17.359 1 55.12 190 PHE B CA 1
ATOM 3282 C C . PHE B 1 190 ? 18.219 9.773 15.883 1 55.12 190 PHE B C 1
ATOM 3284 O O . PHE B 1 190 ? 17.344 9.75 15.023 1 55.12 190 PHE B O 1
ATOM 3291 N N . GLU B 1 191 ? 19.578 9.859 15.664 1 57.44 191 GLU B N 1
ATOM 3292 C CA . GLU B 1 191 ? 19.984 9.844 14.266 1 57.44 191 GLU B CA 1
ATOM 3293 C C . GLU B 1 191 ? 19.312 8.719 13.492 1 57.44 191 GLU B C 1
ATOM 3295 O O . GLU B 1 191 ? 18.984 8.867 12.312 1 57.44 191 GLU B O 1
ATOM 3300 N N . SER B 1 192 ? 18.906 7.777 14.312 1 63.25 192 SER B N 1
ATOM 3301 C CA . SER B 1 192 ? 18.359 6.598 13.648 1 63.25 192 SER B CA 1
ATOM 3302 C C . SER B 1 192 ? 16.844 6.562 13.75 1 63.25 192 SER B C 1
ATOM 3304 O O . SER B 1 192 ? 16.188 5.766 13.078 1 63.25 192 SER B O 1
ATOM 3306 N N . LEU B 1 193 ? 16.234 7.559 14.43 1 73.31 193 LEU B N 1
ATOM 3307 C CA . LEU B 1 193 ? 14.805 7.434 14.68 1 73.31 193 LEU B CA 1
ATOM 3308 C C . LEU B 1 193 ? 13.992 8.055 13.547 1 73.31 193 LEU B C 1
ATOM 3310 O O . LEU B 1 193 ? 12.906 7.578 13.219 1 73.31 193 LEU B O 1
ATOM 3314 N N . ALA B 1 194 ? 14.672 9.039 12.906 1 76.56 194 ALA B N 1
ATOM 3315 C CA . ALA B 1 194 ? 13.922 9.773 11.883 1 76.56 194 ALA B CA 1
ATOM 3316 C C . ALA B 1 194 ? 13.57 8.867 10.711 1 76.56 194 ALA B C 1
ATOM 3318 O O . ALA B 1 194 ? 12.414 8.781 10.305 1 76.56 194 ALA B O 1
ATOM 3319 N N . PRO B 1 195 ? 14.531 8.086 10.359 1 81.19 195 PRO B N 1
ATOM 3320 C CA . PRO B 1 195 ? 14.203 7.188 9.25 1 81.19 195 PRO B CA 1
ATOM 3321 C C . PRO B 1 195 ? 13.172 6.129 9.633 1 81.19 195 PRO B C 1
ATOM 3323 O O . PRO B 1 195 ? 12.312 5.773 8.82 1 81.19 195 PRO B O 1
ATOM 3326 N N . ARG B 1 196 ? 13.273 5.707 10.836 1 81.31 196 ARG B N 1
ATOM 3327 C CA . ARG B 1 196 ? 12.32 4.703 11.305 1 81.31 196 ARG B CA 1
ATOM 3328 C C . ARG B 1 196 ? 10.914 5.293 11.422 1 81.31 196 ARG B C 1
ATOM 3330 O O . ARG B 1 196 ? 9.93 4.648 11.055 1 81.31 196 ARG B O 1
ATOM 3337 N N . ALA B 1 197 ? 10.891 6.453 11.875 1 80.06 197 ALA B N 1
ATOM 3338 C CA . ALA B 1 197 ? 9.609 7.145 12.008 1 80.06 197 ALA B CA 1
ATOM 3339 C C . ALA B 1 197 ? 8.984 7.414 10.648 1 80.06 197 ALA B C 1
ATOM 3341 O O . ALA B 1 197 ? 7.766 7.285 10.477 1 80.06 197 ALA B O 1
ATOM 3342 N N . LEU B 1 198 ? 9.828 7.695 9.719 1 83.19 198 LEU B N 1
ATOM 3343 C CA . LEU B 1 198 ? 9.344 7.969 8.367 1 83.19 198 LEU B CA 1
ATOM 3344 C C . LEU B 1 198 ? 8.758 6.715 7.738 1 83.19 198 LEU B C 1
ATOM 3346 O O . LEU B 1 198 ? 7.723 6.773 7.07 1 83.19 198 LEU B O 1
ATOM 3350 N N . ALA B 1 199 ? 9.438 5.59 7.988 1 88.62 199 ALA B N 1
ATOM 3351 C CA . ALA B 1 199 ? 8.953 4.324 7.449 1 88.62 199 ALA B CA 1
ATOM 3352 C C . ALA B 1 199 ? 7.594 3.961 8.047 1 88.62 199 ALA B C 1
ATOM 3354 O O . ALA B 1 199 ? 6.676 3.562 7.328 1 88.62 199 ALA B O 1
ATOM 3355 N N . PHE B 1 200 ? 7.48 4.137 9.367 1 86.69 200 PHE B N 1
ATOM 3356 C CA . PHE B 1 200 ? 6.223 3.875 10.055 1 86.69 200 PHE B CA 1
ATOM 3357 C C . PHE B 1 200 ? 5.121 4.793 9.539 1 86.69 200 PHE B C 1
ATOM 3359 O O . PHE B 1 200 ? 4.004 4.348 9.273 1 86.69 200 PHE B O 1
ATOM 3366 N N . SER B 1 201 ? 5.465 5.996 9.32 1 84.88 201 SER B N 1
ATOM 3367 C CA . SER B 1 201 ? 4.527 6.992 8.812 1 84.88 201 SER B CA 1
ATOM 3368 C C . SER B 1 201 ? 4.07 6.652 7.395 1 84.88 201 SER B C 1
ATOM 3370 O O . SER B 1 201 ? 2.906 6.855 7.047 1 84.88 201 SER B O 1
ATOM 3372 N N . ALA B 1 202 ? 4.977 6.152 6.586 1 90.12 202 ALA B N 1
ATOM 3373 C CA . ALA B 1 202 ? 4.613 5.73 5.238 1 90.12 202 ALA B CA 1
ATOM 3374 C C . ALA B 1 202 ? 3.512 4.676 5.27 1 90.12 202 ALA B C 1
ATOM 3376 O O . ALA B 1 202 ? 2.604 4.691 4.434 1 90.12 202 ALA B O 1
ATOM 3377 N N . GLY B 1 203 ? 3.588 3.809 6.234 1 91.06 203 GLY B N 1
ATOM 3378 C CA . GLY B 1 203 ? 2.561 2.793 6.406 1 91.06 203 GLY B CA 1
ATOM 3379 C C . GLY B 1 203 ? 1.202 3.373 6.758 1 91.06 203 GLY B C 1
ATOM 3380 O O . GLY B 1 203 ? 0.179 2.938 6.223 1 91.06 203 GLY B O 1
ATOM 3381 N N . THR B 1 204 ? 1.15 4.332 7.617 1 86.88 204 THR B N 1
ATOM 3382 C CA . THR B 1 204 ? -0.107 4.965 7.996 1 86.88 204 THR B CA 1
ATOM 3383 C C . THR B 1 204 ? -0.708 5.719 6.812 1 86.88 204 THR B C 1
ATOM 3385 O O . THR B 1 204 ? -1.923 5.684 6.602 1 86.88 204 THR B O 1
ATOM 3388 N N . PHE B 1 205 ? 0.179 6.379 6.031 1 87.75 205 PHE B N 1
ATOM 3389 C CA . PHE B 1 205 ? -0.291 7.082 4.844 1 87.75 205 PHE B CA 1
ATOM 3390 C C . PHE B 1 205 ? -0.898 6.105 3.842 1 87.75 205 PHE B C 1
ATOM 3392 O O . PHE B 1 205 ? -1.938 6.387 3.242 1 87.75 205 PHE B O 1
ATOM 3399 N N . LEU B 1 206 ? -0.225 5.008 3.736 1 91 206 LEU B N 1
ATOM 3400 C CA . LEU B 1 206 ? -0.728 3.99 2.818 1 91 206 LEU B CA 1
ATOM 3401 C C . LEU B 1 206 ? -2.104 3.496 3.254 1 91 206 LEU B C 1
ATOM 3403 O O . LEU B 1 206 ? -3.01 3.359 2.43 1 91 206 LEU B O 1
ATOM 3407 N N . TYR B 1 207 ? -2.248 3.287 4.516 1 90.44 207 TYR B N 1
ATOM 3408 C CA . TYR B 1 207 ? -3.527 2.822 5.043 1 90.44 207 TYR B CA 1
ATOM 3409 C C . TYR B 1 207 ? -4.633 3.828 4.75 1 90.44 207 TYR B C 1
ATOM 3411 O O . TYR B 1 207 ? -5.688 3.465 4.227 1 90.44 207 TYR B O 1
ATOM 3419 N N . VAL B 1 208 ? -4.457 5.039 5.078 1 84.38 208 VAL B N 1
ATOM 3420 C CA . VAL B 1 208 ? -5.465 6.078 4.922 1 84.38 208 VAL B CA 1
ATOM 3421 C C . VAL B 1 208 ? -5.805 6.254 3.441 1 84.38 208 VAL B C 1
ATOM 3423 O O . VAL B 1 208 ? -6.977 6.359 3.074 1 84.38 208 VAL B O 1
ATOM 3426 N N . ALA B 1 209 ? -4.789 6.254 2.623 1 88.88 209 ALA B N 1
ATOM 3427 C CA . ALA B 1 209 ? -4.992 6.469 1.193 1 88.88 209 ALA B CA 1
ATOM 3428 C C . ALA B 1 209 ? -5.812 5.336 0.582 1 88.88 209 ALA B C 1
ATOM 3430 O O . ALA B 1 209 ? -6.781 5.582 -0.141 1 88.88 209 ALA B O 1
ATOM 3431 N N . VAL B 1 210 ? -5.477 4.129 0.975 1 88.81 210 VAL B N 1
ATOM 3432 C CA . VAL B 1 210 ? -6.012 2.988 0.236 1 88.81 210 VAL B CA 1
ATOM 3433 C C . VAL B 1 210 ? -7.289 2.49 0.91 1 88.81 210 VAL B C 1
ATOM 3435 O O . VAL B 1 210 ? -8.195 1.991 0.241 1 88.81 210 VAL B O 1
ATOM 3438 N N . THR B 1 211 ? -7.383 2.623 2.197 1 84.81 211 THR B N 1
ATOM 3439 C CA . THR B 1 211 ? -8.508 2.018 2.902 1 84.81 211 THR B CA 1
ATOM 3440 C C . THR B 1 211 ? -9.594 3.055 3.18 1 84.81 211 THR B C 1
ATOM 3442 O O . THR B 1 211 ? -10.766 2.705 3.354 1 84.81 211 THR B O 1
ATOM 3445 N N . ASP B 1 212 ? -9.234 4.285 3.17 1 82.12 212 ASP B N 1
ATOM 3446 C CA . ASP B 1 212 ? -10.234 5.301 3.508 1 82.12 212 ASP B CA 1
ATOM 3447 C C . ASP B 1 212 ? -10.547 6.184 2.303 1 82.12 212 ASP B C 1
ATOM 3449 O O . ASP B 1 212 ? -11.688 6.234 1.844 1 82.12 212 ASP B O 1
ATOM 3453 N N . LEU B 1 213 ? -9.516 6.734 1.703 1 85.88 213 LEU B N 1
ATOM 3454 C CA . LEU B 1 213 ? -9.742 7.746 0.677 1 85.88 213 LEU B CA 1
ATOM 3455 C C . LEU B 1 213 ? -10.203 7.105 -0.628 1 85.88 213 LEU B C 1
ATOM 3457 O O . LEU B 1 213 ? -11.227 7.496 -1.189 1 85.88 213 LEU B O 1
ATOM 3461 N N . LEU B 1 214 ? -9.484 6.098 -1.034 1 88.38 214 LEU B N 1
ATOM 3462 C CA . LEU B 1 214 ? -9.781 5.516 -2.338 1 88.38 214 LEU B CA 1
ATOM 3463 C C . LEU B 1 214 ? -11.156 4.863 -2.344 1 88.38 214 LEU B C 1
ATOM 3465 O O . LEU B 1 214 ? -11.938 5.059 -3.279 1 88.38 214 LEU B O 1
ATOM 3469 N N . PRO B 1 215 ? -11.5 4.148 -1.293 1 82.94 215 PRO B N 1
ATOM 3470 C CA . PRO B 1 215 ? -12.859 3.598 -1.267 1 82.94 215 PRO B CA 1
ATOM 3471 C C . PRO B 1 215 ? -13.93 4.68 -1.246 1 82.94 215 PRO B C 1
ATOM 3473 O O . PRO B 1 215 ? -14.984 4.52 -1.874 1 82.94 215 PRO B O 1
ATOM 3476 N N . HIS B 1 216 ? -13.68 5.719 -0.553 1 81.81 216 HIS B N 1
ATOM 3477 C CA . HIS B 1 216 ? -14.617 6.832 -0.548 1 81.81 216 HIS B CA 1
ATOM 3478 C C . HIS B 1 216 ? -14.773 7.426 -1.943 1 81.81 216 HIS B C 1
ATOM 3480 O O . HIS B 1 216 ? -15.898 7.688 -2.389 1 81.81 216 HIS B O 1
ATOM 3486 N N . VAL B 1 217 ? -13.695 7.602 -2.6 1 87.06 217 VAL B N 1
ATOM 3487 C CA . VAL B 1 217 ? -13.703 8.141 -3.955 1 87.06 217 VAL B CA 1
ATOM 3488 C C . VAL B 1 217 ? -14.445 7.18 -4.887 1 87.06 217 VAL B C 1
ATOM 3490 O O . VAL B 1 217 ? -15.227 7.613 -5.742 1 87.06 217 VAL B O 1
ATOM 3493 N N . ASN B 1 218 ? -14.234 5.918 -4.703 1 82.5 218 ASN B N 1
ATOM 3494 C CA . ASN B 1 218 ? -14.891 4.918 -5.543 1 82.5 218 ASN B CA 1
ATOM 3495 C C . ASN B 1 218 ? -16.391 4.863 -5.293 1 82.5 218 ASN B C 1
ATOM 3497 O O . ASN B 1 218 ? -17.172 4.676 -6.223 1 82.5 218 ASN B O 1
ATOM 3501 N N . ARG B 1 219 ? -16.781 5.039 -4.109 1 79.75 219 ARG B N 1
ATOM 3502 C CA . ARG B 1 219 ? -18.188 4.957 -3.732 1 79.75 219 ARG B CA 1
ATOM 3503 C C . ARG B 1 219 ? -18.953 6.199 -4.18 1 79.75 219 ARG B C 1
ATOM 3505 O O . ARG B 1 219 ? -20.078 6.105 -4.66 1 79.75 219 ARG B O 1
ATOM 3512 N N . HIS B 1 220 ? -18.312 7.34 -4.031 1 81.38 220 HIS B N 1
ATOM 3513 C CA . HIS B 1 220 ? -19.031 8.586 -4.219 1 81.38 220 HIS B CA 1
ATOM 3514 C C . HIS B 1 220 ? -18.656 9.25 -5.543 1 81.38 220 HIS B C 1
ATOM 3516 O O . HIS B 1 220 ? -19.297 10.227 -5.953 1 81.38 220 HIS B O 1
ATOM 3522 N N . GLY B 1 221 ? -17.641 8.727 -6.176 1 85.56 221 GLY B N 1
ATOM 3523 C CA . GLY B 1 221 ? -17.172 9.336 -7.414 1 85.56 221 GLY B CA 1
ATOM 3524 C C . GLY B 1 221 ? -17.5 8.516 -8.641 1 85.56 221 GLY B C 1
ATOM 3525 O O . GLY B 1 221 ? -16.797 8.594 -9.656 1 85.56 221 GLY B O 1
ATOM 3526 N N . LYS B 1 222 ? -18.5 7.719 -8.578 1 80.19 222 LYS B N 1
ATOM 3527 C CA . LYS B 1 222 ? -18.844 6.793 -9.656 1 80.19 222 LYS B CA 1
ATOM 3528 C C . LYS B 1 222 ? -19.156 7.543 -10.945 1 80.19 222 LYS B C 1
ATOM 3530 O O . LYS B 1 222 ? -18.906 7.039 -12.039 1 80.19 222 LYS B O 1
ATOM 3535 N N . ASP B 1 223 ? -19.656 8.766 -10.773 1 82.56 223 ASP B N 1
ATOM 3536 C CA . ASP B 1 223 ? -20.062 9.547 -11.938 1 82.56 223 ASP B CA 1
ATOM 3537 C C . ASP B 1 223 ? -18.875 10.281 -12.547 1 82.56 223 ASP B C 1
ATOM 3539 O O . ASP B 1 223 ? -18.969 10.797 -13.664 1 82.56 223 ASP B O 1
ATOM 3543 N N . ASN B 1 224 ? -17.812 10.32 -11.914 1 89.94 224 ASN B N 1
ATOM 3544 C CA . ASN B 1 224 ? -16.641 11.07 -12.359 1 89.94 224 ASN B CA 1
ATOM 3545 C C . ASN B 1 224 ? -15.367 10.25 -12.219 1 89.94 224 ASN B C 1
ATOM 3547 O O . ASN B 1 224 ? -14.352 10.758 -11.734 1 89.94 224 ASN B O 1
ATOM 3551 N N . LYS B 1 225 ? -15.453 9.086 -12.68 1 88.88 225 LYS B N 1
ATOM 3552 C CA . LYS B 1 225 ? -14.359 8.133 -12.477 1 88.88 225 LYS B CA 1
ATOM 3553 C C . LYS B 1 225 ? -13.078 8.633 -13.133 1 88.88 225 LYS B C 1
ATOM 3555 O O . LYS B 1 225 ? -12.008 8.602 -12.523 1 88.88 225 LYS B O 1
ATOM 3560 N N . ALA B 1 226 ? -13.219 9.109 -14.32 1 91.25 226 ALA B N 1
ATOM 3561 C CA . ALA B 1 226 ? -12.047 9.555 -15.062 1 91.25 226 ALA B CA 1
ATOM 3562 C C . ALA B 1 226 ? -11.406 10.773 -14.391 1 91.25 226 ALA B C 1
ATOM 3564 O O . ALA B 1 226 ? -10.18 10.836 -14.25 1 91.25 226 ALA B O 1
ATOM 3565 N N . ARG B 1 227 ? -12.25 11.664 -14.008 1 93.19 227 ARG B N 1
ATOM 3566 C CA . ARG B 1 227 ? -11.75 12.867 -13.344 1 93.19 227 ARG B CA 1
ATOM 3567 C C . ARG B 1 227 ? -11.031 12.516 -12.047 1 93.19 227 ARG B C 1
ATOM 3569 O O . ARG B 1 227 ? -9.969 13.07 -11.758 1 93.19 227 ARG B O 1
ATOM 3576 N N . ASN B 1 228 ? -11.578 11.641 -11.328 1 93.62 228 ASN B N 1
ATOM 3577 C CA . ASN B 1 228 ? -10.977 11.234 -10.07 1 93.62 228 ASN B CA 1
ATOM 3578 C C . ASN B 1 228 ? -9.664 10.492 -10.289 1 93.62 228 ASN B C 1
ATOM 3580 O O . ASN B 1 228 ? -8.711 10.648 -9.516 1 93.62 228 ASN B O 1
ATOM 3584 N N . LEU B 1 229 ? -9.648 9.719 -11.344 1 93.75 229 LEU B N 1
ATOM 3585 C CA . LEU B 1 229 ? -8.414 9.031 -11.688 1 93.75 229 LEU B CA 1
ATOM 3586 C C . LEU B 1 229 ? -7.32 10.023 -12.062 1 93.75 229 LEU B C 1
ATOM 3588 O O . LEU B 1 229 ? -6.172 9.891 -11.633 1 93.75 229 LEU B O 1
ATOM 3592 N N . VAL B 1 230 ? -7.648 10.969 -12.82 1 95.31 230 VAL B N 1
ATOM 3593 C CA . VAL B 1 230 ? -6.699 12 -13.219 1 95.31 230 VAL B CA 1
ATOM 3594 C C . VAL B 1 230 ? -6.203 12.75 -11.984 1 95.31 230 VAL B C 1
ATOM 3596 O O . VAL B 1 230 ? -5.008 13.031 -11.867 1 95.31 230 VAL B O 1
ATOM 3599 N N . ALA B 1 231 ? -7.121 13.062 -11.094 1 94.62 231 ALA B N 1
ATOM 3600 C CA . ALA B 1 231 ? -6.742 13.75 -9.867 1 94.62 231 ALA B CA 1
ATOM 3601 C C . ALA B 1 231 ? -5.766 12.906 -9.047 1 94.62 231 ALA B C 1
ATOM 3603 O O . ALA B 1 231 ? -4.777 13.422 -8.523 1 94.62 231 ALA B O 1
ATOM 3604 N N . LEU B 1 232 ? -6.066 11.656 -8.938 1 95.5 232 LEU B N 1
ATOM 3605 C CA . LEU B 1 232 ? -5.203 10.734 -8.211 1 95.5 232 LEU B CA 1
ATOM 3606 C C . LEU B 1 232 ? -3.811 10.688 -8.836 1 95.5 232 LEU B C 1
ATOM 3608 O O . LEU B 1 232 ? -2.807 10.836 -8.141 1 95.5 232 LEU B O 1
ATOM 3612 N N . VAL B 1 233 ? -3.773 10.562 -10.148 1 95.81 233 VAL B N 1
ATOM 3613 C CA . VAL B 1 233 ? -2.512 10.453 -10.875 1 95.81 233 VAL B CA 1
ATOM 3614 C C . VAL B 1 233 ? -1.754 11.781 -10.789 1 95.81 233 VAL B C 1
ATOM 3616 O O . VAL B 1 233 ? -0.527 11.789 -10.664 1 95.81 233 VAL B O 1
ATOM 3619 N N . THR B 1 234 ? -2.473 12.852 -10.867 1 95.12 234 THR B N 1
ATOM 3620 C CA . THR B 1 234 ? -1.847 14.156 -10.734 1 95.12 234 THR B CA 1
ATOM 3621 C C . THR B 1 234 ? -1.157 14.297 -9.375 1 95.12 234 THR B C 1
ATOM 3623 O O . THR B 1 234 ? -0.053 14.836 -9.289 1 95.12 234 THR B O 1
ATOM 3626 N N . GLY B 1 235 ? -1.842 13.852 -8.312 1 93.75 235 GLY B N 1
ATOM 3627 C CA . GLY B 1 235 ? -1.208 13.844 -7.004 1 93.75 235 GLY B CA 1
ATOM 3628 C C . GLY B 1 235 ? 0.059 13.008 -6.957 1 93.75 235 GLY B C 1
ATOM 3629 O O . GLY B 1 235 ? 1.07 13.438 -6.398 1 93.75 235 GLY B O 1
ATOM 3630 N N . LEU B 1 236 ? 0.03 11.852 -7.605 1 94.5 236 LEU B N 1
ATOM 3631 C CA . LEU B 1 236 ? 1.186 10.969 -7.68 1 94.5 236 LEU B CA 1
ATOM 3632 C C . LEU B 1 236 ? 2.336 11.633 -8.43 1 94.5 236 LEU B C 1
ATOM 3634 O O . LEU B 1 236 ? 3.479 11.609 -7.965 1 94.5 236 LEU B O 1
ATOM 3638 N N . VAL B 1 237 ? 2.051 12.219 -9.516 1 93.81 237 VAL B N 1
ATOM 3639 C CA . VAL B 1 237 ? 3.057 12.836 -10.367 1 93.81 237 VAL B CA 1
ATOM 3640 C C . VAL B 1 237 ? 3.666 14.047 -9.648 1 93.81 237 VAL B C 1
ATOM 3642 O O . VAL B 1 237 ? 4.871 14.289 -9.75 1 93.81 237 VAL B O 1
ATOM 3645 N N . LEU B 1 238 ? 2.842 14.766 -8.984 1 90 238 LEU B N 1
ATOM 3646 C CA . LEU B 1 238 ? 3.338 15.898 -8.219 1 90 238 LEU B CA 1
ATOM 3647 C C . LEU B 1 238 ? 4.383 15.453 -7.199 1 90 238 LEU B C 1
ATOM 3649 O O . LEU B 1 238 ? 5.457 16.047 -7.098 1 90 238 LEU B O 1
ATOM 3653 N N . MET B 1 239 ? 4.094 14.43 -6.5 1 90.81 239 MET B N 1
ATOM 3654 C CA . MET B 1 239 ? 5.02 13.945 -5.48 1 90.81 239 MET B CA 1
ATOM 3655 C C . MET B 1 239 ? 6.281 13.375 -6.117 1 90.81 239 MET B C 1
ATOM 3657 O O . MET B 1 239 ? 7.375 13.5 -5.566 1 90.81 239 MET B O 1
ATOM 3661 N N . LEU B 1 240 ? 6.117 12.727 -7.25 1 91.31 240 LEU B N 1
ATOM 3662 C CA . LEU B 1 240 ? 7.273 12.203 -7.969 1 91.31 240 LEU B CA 1
ATOM 3663 C C . LEU B 1 240 ? 8.188 13.344 -8.422 1 91.31 240 LEU B C 1
ATOM 3665 O O . LEU B 1 240 ? 9.414 13.242 -8.297 1 91.31 240 LEU B O 1
ATOM 3669 N N . ALA B 1 241 ? 7.609 14.352 -8.93 1 88.88 241 ALA B N 1
ATOM 3670 C CA . ALA B 1 241 ? 8.367 15.523 -9.367 1 88.88 241 ALA B CA 1
ATOM 3671 C C . ALA B 1 241 ? 9.102 16.172 -8.195 1 88.88 241 ALA B C 1
ATOM 3673 O O . ALA B 1 241 ? 10.266 16.547 -8.328 1 88.88 241 ALA B O 1
ATOM 3674 N N . LEU B 1 242 ? 8.453 16.266 -7.121 1 83.62 242 LEU B N 1
ATOM 3675 C CA . LEU B 1 242 ? 9.062 16.859 -5.938 1 83.62 242 LEU B CA 1
ATOM 3676 C C . LEU B 1 242 ? 10.234 16 -5.445 1 83.62 242 LEU B C 1
ATOM 3678 O O . LEU B 1 242 ? 11.25 16.531 -4.996 1 83.62 242 LEU B O 1
ATOM 3682 N N . ALA B 1 243 ? 10.078 14.695 -5.473 1 84 243 ALA B N 1
ATOM 3683 C CA . ALA B 1 243 ? 11.141 13.789 -5.055 1 84 243 ALA B CA 1
ATOM 3684 C C . ALA B 1 243 ? 12.375 13.945 -5.941 1 84 243 ALA B C 1
ATOM 3686 O O . ALA B 1 243 ? 13.508 13.859 -5.457 1 84 243 ALA B O 1
ATOM 3687 N N . ARG B 1 244 ? 12.188 14.156 -7.156 1 81.5 244 ARG B N 1
ATOM 3688 C CA . ARG B 1 244 ? 13.297 14.32 -8.094 1 81.5 244 ARG B CA 1
ATOM 3689 C C . ARG B 1 244 ? 14.008 15.656 -7.871 1 81.5 244 ARG B C 1
ATOM 3691 O O . ARG B 1 244 ? 15.227 15.742 -8.008 1 81.5 244 ARG B O 1
ATOM 3698 N N . VAL B 1 245 ? 13.219 16.609 -7.602 1 76 245 VAL B N 1
ATOM 3699 C CA . VAL B 1 245 ? 13.797 17.938 -7.363 1 76 245 VAL B CA 1
ATOM 3700 C C . VAL B 1 245 ? 14.594 17.922 -6.062 1 76 245 VAL B C 1
ATOM 3702 O O . VAL B 1 245 ? 15.648 18.562 -5.965 1 76 245 VAL B O 1
ATOM 3705 N N . ALA B 1 246 ? 14.023 17.234 -5.102 1 67.38 246 ALA B N 1
ATOM 3706 C CA . ALA B 1 246 ? 14.711 17.172 -3.811 1 67.38 246 ALA B CA 1
ATOM 3707 C C . ALA B 1 246 ? 16 16.375 -3.92 1 67.38 246 ALA B C 1
ATOM 3709 O O . ALA B 1 246 ? 16.938 16.578 -3.139 1 67.38 246 ALA B O 1
ATOM 3710 N N . GLU B 1 247 ? 16.141 15.219 -4.586 1 59.41 247 GLU B N 1
ATOM 3711 C CA . GLU B 1 247 ? 17.375 14.469 -4.797 1 59.41 247 GLU B CA 1
ATOM 3712 C C . GLU B 1 247 ? 18.406 15.297 -5.551 1 59.41 247 GLU B C 1
ATOM 3714 O O . GLU B 1 247 ? 19.609 15 -5.504 1 59.41 247 GLU B O 1
ATOM 3719 N N . PHE B 1 248 ? 18.109 16.172 -6.543 1 41.88 248 PHE B N 1
ATOM 3720 C CA . PHE B 1 248 ? 19.125 16.969 -7.223 1 41.88 248 PHE B CA 1
ATOM 3721 C C . PHE B 1 248 ? 19.781 17.938 -6.25 1 41.88 248 PHE B C 1
ATOM 3723 O O . PHE B 1 248 ? 19.219 19 -5.934 1 41.88 248 PHE B O 1
ATOM 3730 N N . PRO B 1 249 ? 20.547 17.438 -5.32 1 38.41 249 PRO B N 1
ATOM 3731 C CA . PRO B 1 249 ? 21.391 18.469 -4.715 1 38.41 249 PRO B CA 1
ATOM 3732 C C . PRO B 1 249 ? 21.844 19.531 -5.715 1 38.41 249 PRO B C 1
ATOM 3734 O O . PRO B 1 249 ? 21.859 19.266 -6.922 1 38.41 249 PRO B O 1
ATOM 3737 N N . GLY B 1 250 ? 21.984 20.891 -5.457 1 28.3 250 GLY B N 1
ATOM 3738 C CA . GLY B 1 250 ? 22.719 21.906 -6.195 1 28.3 250 GLY B CA 1
ATOM 3739 C C . GLY B 1 250 ? 23.953 21.344 -6.898 1 28.3 250 GLY B C 1
ATOM 3740 O O . GLY B 1 250 ? 24.453 20.281 -6.543 1 28.3 250 GLY B O 1
ATOM 3741 N N . HIS B 1 251 ? 24.578 22.156 -8 1 25.17 251 HIS B N 1
ATOM 3742 C CA . HIS B 1 251 ? 25.922 22.453 -8.484 1 25.17 251 HIS B CA 1
ATOM 3743 C C . HIS B 1 251 ? 26.938 22.422 -7.344 1 25.17 251 HIS B C 1
ATOM 3745 O O . HIS B 1 251 ? 26.688 22.969 -6.266 1 25.17 251 HIS B O 1
#

Radius of gyration: 22.84 Å; Cα contacts (8 Å, |Δi|>4): 804; chains: 2; bounding box: 63×60×52 Å

Foldseek 3Di:
DPLVVLLVVLLVLLLVLLLLLLVVLVPDDDPQVLLLLLLLLLLQLLLLLPLPLLVLLCVQANPVLQVLLQVLQVVLVCCLVVVQVVVPPDDPVCVPQRSLVRVLVSLLVLLLLLLLLLLLLLLVCSVVPNNVLSSVSSSLNSSSSSNLSSNSCVSSVDDSVVSSVSSNSSSVSNPVNNVVNVVCCVPPVCSRVSSSSSSSSSNSSNNCSPVPRVVVSVVSVVVPVVSSNVSSVVSNVVSNVSSVVSVPDDD/DPLVVLLVVLLVLLLVLLLLLLVVLVPDDDPLVLLLLLLLLLLQLLLLLPLPLLVLLCVQANPVLQVLLQVLQVVLVCCLVVVQVVVPPDDPVCVPQRSLVRVLVSLLVLLLLLLLLLLLLLLVCSVVPNNVLSSVSSSLNSSSSSNLSSNSCVSSVDDSVVSSVSSNSSSVSNPVSNVVNVVCCVPPVCSNVSSSSSSSSSNSSNNCSPVPRVVVSVVSVVVPVVSSNVSSVVSNVVSNVSSVVSVPDDD

InterPro domains:
  IPR003689 Zinc/iron permease [PF02535] (99-243)

Organism: Cystobacter fuscus (strain ATCC 25194 / DSM 2262 / NBRC 100088 / M29) (NCBI:txid1242864)

pLDDT: mean 82.62, std 15.72, range [25.02, 96.56]

Solvent-accessible surface area (backbone atoms only — not comparable to full-atom values): 23495 Å² total; per-residue (Å²): 127,58,68,68,57,51,51,51,50,52,35,47,52,39,30,50,31,13,42,51,17,23,47,53,44,70,68,52,84,48,68,68,58,50,35,32,51,33,22,21,24,24,16,26,34,44,19,39,23,37,45,42,28,38,54,51,2,30,77,62,46,40,71,58,17,38,57,29,20,58,50,22,24,48,50,46,50,48,48,42,55,59,62,39,54,66,68,56,71,62,72,90,90,56,65,82,69,53,71,43,60,42,51,33,54,40,48,47,53,47,51,27,52,37,28,22,39,50,9,26,35,38,35,51,26,46,74,72,71,45,30,67,62,44,45,53,56,51,43,67,41,31,24,34,52,24,29,44,49,26,43,43,26,45,75,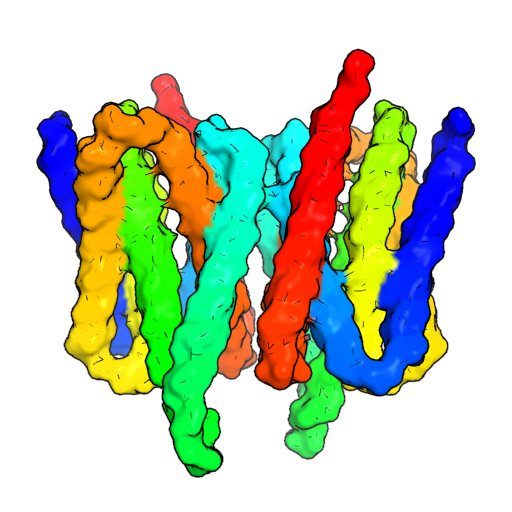44,64,50,49,67,68,56,40,48,47,50,27,49,57,36,27,48,22,24,51,52,18,21,49,49,29,66,70,36,38,81,73,62,63,40,82,52,45,39,18,46,38,32,5,25,31,23,11,37,33,42,39,46,20,58,68,48,34,45,50,48,29,58,71,73,25,67,90,40,49,68,60,28,48,49,30,19,48,51,21,28,50,51,31,46,51,50,35,53,56,66,67,54,64,82,136,126,59,67,68,56,51,51,51,51,51,35,49,52,39,29,49,31,12,42,50,17,23,48,52,44,71,69,52,83,48,68,67,57,51,35,32,50,34,22,21,22,23,15,25,34,42,19,39,22,39,46,41,26,39,53,51,3,30,77,59,46,40,71,58,19,39,58,28,19,58,48,22,26,49,50,45,50,47,49,41,54,58,61,40,54,66,67,55,72,62,72,89,90,56,68,83,69,53,71,43,60,42,50,33,55,39,46,48,52,47,52,26,52,35,28,22,37,48,8,25,35,38,35,51,26,46,73,70,72,44,29,65,61,44,45,52,56,51,43,68,42,30,24,35,51,23,29,44,49,26,43,45,26,45,74,45,64,49,50,66,67,54,40,48,48,51,27,49,58,36,26,48,23,25,51,52,18,22,51,48,31,66,70,36,38,81,74,62,66,37,83,52,44,39,18,45,36,32,6,25,30,24,11,36,34,40,37,46,20,58,67,47,34,44,49,48,28,58,69,74,24,65,90,41,49,66,60,28,48,50,28,19,49,49,20,28,49,51,31,45,51,50,35,53,57,65,67,54,64,83,136